Protein AF-0000000079486758 (afdb_homodimer)

Structure (mmCIF, N/CA/C/O backbone):
data_AF-0000000079486758-model_v1
#
loop_
_entity.id
_entity.type
_entity.pdbx_description
1 polymer 'Aspartate dehydrogenase domain-containing protein'
#
loop_
_atom_site.group_PDB
_atom_site.id
_atom_site.type_symbol
_atom_site.label_atom_id
_atom_site.label_alt_id
_atom_site.label_comp_id
_atom_site.label_asym_id
_atom_site.label_entity_id
_atom_site.label_seq_id
_atom_site.pdbx_PDB_ins_code
_atom_site.Cartn_x
_atom_site.Cartn_y
_atom_site.Cartn_z
_atom_site.occupancy
_atom_site.B_iso_or_equiv
_atom_site.auth_seq_id
_atom_site.auth_comp_id
_atom_site.auth_asym_id
_atom_site.auth_atom_id
_atom_site.pdbx_PDB_model_num
ATOM 1 N N . MET A 1 1 ? 33.344 -9.406 3.518 1 47.41 1 MET A N 1
ATOM 2 C CA . MET A 1 1 ? 32.719 -10.055 2.371 1 47.41 1 MET A CA 1
ATOM 3 C C . MET A 1 1 ? 31.234 -9.711 2.293 1 47.41 1 MET A C 1
ATOM 5 O O . MET A 1 1 ? 30.516 -9.766 3.297 1 47.41 1 MET A O 1
ATOM 9 N N . ASN A 1 2 ? 30.734 -8.922 1.31 1 66.62 2 ASN A N 1
ATOM 10 C CA . ASN A 1 2 ? 29.406 -8.297 1.285 1 66.62 2 ASN A CA 1
ATOM 11 C C . ASN A 1 2 ? 28.297 -9.344 1.194 1 66.62 2 ASN A C 1
ATOM 13 O O . ASN A 1 2 ? 28.297 -10.172 0.283 1 66.62 2 ASN A O 1
ATOM 17 N N . TYR A 1 3 ? 27.688 -9.812 2.207 1 88.12 3 TYR A N 1
ATOM 18 C CA . TYR A 1 3 ? 26.641 -10.82 2.309 1 88.12 3 TYR A CA 1
ATOM 19 C C . TYR A 1 3 ? 25.625 -10.648 1.194 1 88.12 3 TYR A C 1
ATOM 21 O O . TYR A 1 3 ? 25.125 -9.547 0.96 1 88.12 3 TYR A O 1
ATOM 29 N N . LYS A 1 4 ? 25.562 -11.805 0.351 1 95.62 4 LYS A N 1
ATOM 30 C CA . LYS A 1 4 ? 24.531 -11.852 -0.667 1 95.62 4 LYS A CA 1
ATOM 31 C C . LYS A 1 4 ? 23.328 -12.664 -0.189 1 95.62 4 LYS A C 1
ATOM 33 O O . LYS A 1 4 ? 23.484 -13.727 0.417 1 95.62 4 LYS A O 1
ATOM 38 N N . ARG A 1 5 ? 22.219 -12.141 -0.396 1 97.69 5 ARG A N 1
ATOM 39 C CA . ARG A 1 5 ? 21 -12.875 -0.056 1 97.69 5 ARG A CA 1
ATOM 40 C C . ARG A 1 5 ? 20.766 -14.031 -1.029 1 97.69 5 ARG A C 1
ATOM 42 O O . ARG A 1 5 ? 20.734 -13.82 -2.244 1 97.69 5 ARG A O 1
ATOM 49 N N . ARG A 1 6 ? 20.641 -15.234 -0.541 1 98.5 6 ARG A N 1
ATOM 50 C CA . ARG A 1 6 ? 20.484 -16.422 -1.368 1 98.5 6 ARG A CA 1
ATOM 51 C C . ARG A 1 6 ? 19.016 -16.766 -1.563 1 98.5 6 ARG A C 1
ATOM 53 O O . ARG A 1 6 ? 18.297 -17.031 -0.594 1 98.5 6 ARG A O 1
ATOM 60 N N . ILE A 1 7 ? 18.578 -16.859 -2.834 1 98.81 7 ILE A N 1
ATOM 61 C CA . ILE A 1 7 ? 17.156 -17.047 -3.121 1 98.81 7 ILE A CA 1
ATOM 62 C C . ILE A 1 7 ? 16.953 -18.344 -3.898 1 98.81 7 ILE A C 1
ATOM 64 O O . ILE A 1 7 ? 17.641 -18.594 -4.895 1 98.81 7 ILE A O 1
ATOM 68 N N . GLY A 1 8 ? 16.109 -19.203 -3.393 1 98.75 8 GLY A N 1
ATOM 69 C CA . GLY A 1 8 ? 15.656 -20.375 -4.137 1 98.75 8 GLY A CA 1
ATOM 70 C C . GLY A 1 8 ? 14.344 -20.141 -4.863 1 98.75 8 GLY A C 1
ATOM 71 O O . GLY A 1 8 ? 13.406 -19.578 -4.297 1 98.75 8 GLY A O 1
ATOM 72 N N . ILE A 1 9 ? 14.258 -20.594 -6.082 1 98.56 9 ILE A N 1
ATOM 73 C CA . ILE A 1 9 ? 13.062 -20.406 -6.895 1 98.56 9 ILE A CA 1
ATOM 74 C C . ILE A 1 9 ? 12.398 -21.766 -7.141 1 98.56 9 ILE A C 1
ATOM 76 O O . ILE A 1 9 ? 13.016 -22.672 -7.691 1 98.56 9 ILE A O 1
ATOM 80 N N . VAL A 1 10 ? 11.148 -21.859 -6.656 1 98.12 10 VAL A N 1
ATOM 81 C CA . VAL A 1 10 ? 10.344 -23.062 -6.891 1 98.12 10 VAL A CA 1
ATOM 82 C C . VAL A 1 10 ? 9.312 -22.797 -7.984 1 98.12 10 VAL A C 1
ATOM 84 O O . VAL A 1 10 ? 8.289 -22.156 -7.73 1 98.12 10 VAL A O 1
ATOM 87 N N . GLY A 1 11 ? 9.477 -23.344 -9.102 1 95.81 11 GLY A N 1
ATOM 88 C CA . GLY A 1 11 ? 8.719 -23.047 -10.312 1 95.81 11 GLY A CA 1
ATOM 89 C C . GLY A 1 11 ? 9.523 -22.25 -11.328 1 95.81 11 GLY A C 1
ATOM 90 O O . GLY A 1 11 ? 10.109 -21.219 -10.992 1 95.81 11 GLY A O 1
ATOM 91 N N . TYR A 1 12 ? 9.531 -22.688 -12.57 1 95 12 TYR A N 1
ATOM 92 C CA . TYR A 1 12 ? 10.344 -22.062 -13.602 1 95 12 TYR A CA 1
ATOM 93 C C . TYR A 1 12 ? 9.539 -21.859 -14.883 1 95 12 TYR A C 1
ATOM 95 O O . TYR A 1 12 ? 10.023 -22.141 -15.977 1 95 12 TYR A O 1
ATOM 103 N N . GLY A 1 13 ? 8.258 -21.484 -14.641 1 91.38 13 GLY A N 1
ATOM 104 C CA . GLY A 1 13 ? 7.5 -20.938 -15.758 1 91.38 13 GLY A CA 1
ATOM 105 C C . GLY A 1 13 ? 7.914 -19.516 -16.125 1 91.38 13 GLY A C 1
ATOM 106 O O . GLY A 1 13 ? 9.047 -19.109 -15.867 1 91.38 13 GLY A O 1
ATOM 107 N N . HIS A 1 14 ? 7.039 -18.781 -16.766 1 91.81 14 HIS A N 1
ATOM 108 C CA . HIS A 1 14 ? 7.367 -17.438 -17.234 1 91.81 14 HIS A CA 1
ATOM 109 C C . HIS A 1 14 ? 7.797 -16.531 -16.078 1 91.81 14 HIS A C 1
ATOM 111 O O . HIS A 1 14 ? 8.797 -15.82 -16.188 1 91.81 14 HIS A O 1
ATOM 117 N N . LEU A 1 15 ? 7.031 -16.578 -15.031 1 94.06 15 LEU A N 1
ATOM 118 C CA . LEU A 1 15 ? 7.352 -15.75 -13.875 1 94.06 15 LEU A CA 1
ATOM 119 C C . LEU A 1 15 ? 8.648 -16.219 -13.211 1 94.06 15 LEU A C 1
ATOM 121 O O . LEU A 1 15 ? 9.484 -15.398 -12.836 1 94.06 15 LEU A O 1
ATOM 125 N N . GLY A 1 16 ? 8.805 -17.516 -13.008 1 95.75 16 GLY A N 1
ATOM 126 C CA . GLY A 1 16 ? 10.039 -18.047 -12.453 1 95.75 16 GLY A CA 1
ATOM 127 C C . GLY A 1 16 ? 11.266 -17.672 -13.258 1 95.75 16 GLY A C 1
ATOM 128 O O . GLY A 1 16 ? 12.281 -17.25 -12.688 1 95.75 16 GLY A O 1
ATOM 129 N N . GLU A 1 17 ? 11.156 -17.766 -14.547 1 95.56 17 GLU A N 1
ATOM 130 C CA . GLU A 1 17 ? 12.242 -17.375 -15.445 1 95.56 17 GLU A CA 1
ATOM 131 C C . GLU A 1 17 ? 12.594 -15.906 -15.281 1 95.56 17 GLU A C 1
ATOM 133 O O . GLU A 1 17 ? 13.773 -15.547 -15.203 1 95.56 17 GLU A O 1
ATOM 138 N N . PHE A 1 18 ? 11.586 -15.125 -15.289 1 96.56 18 PHE A N 1
ATOM 139 C CA . PHE A 1 18 ? 11.766 -13.688 -15.109 1 96.56 18 PHE A CA 1
ATOM 140 C C . PHE A 1 18 ? 12.5 -13.391 -13.812 1 96.56 18 PHE A C 1
ATOM 142 O O . PHE A 1 18 ? 13.461 -12.617 -13.789 1 96.56 18 PHE A O 1
ATOM 149 N N . LEU A 1 19 ? 12.117 -14.008 -12.664 1 97.94 19 LEU A N 1
ATOM 150 C CA . LEU A 1 19 ? 12.727 -13.75 -11.359 1 97.94 19 LEU A CA 1
ATOM 151 C C . LEU A 1 19 ? 14.172 -14.227 -11.336 1 97.94 19 LEU A C 1
ATOM 153 O O . LEU A 1 19 ? 15.039 -13.562 -10.773 1 97.94 19 LEU A O 1
ATOM 157 N N . VAL A 1 20 ? 14.414 -15.367 -11.945 1 97.81 20 VAL A N 1
ATOM 158 C CA . VAL A 1 20 ? 15.773 -15.883 -12.016 1 97.81 20 VAL A CA 1
ATOM 159 C C . VAL A 1 20 ? 16.672 -14.891 -12.766 1 97.81 20 VAL A C 1
ATOM 161 O O . VAL A 1 20 ? 17.766 -14.562 -12.312 1 97.81 20 VAL A O 1
ATOM 164 N N . ASP A 1 21 ? 16.172 -14.406 -13.922 1 97.56 21 ASP A N 1
ATOM 165 C CA . ASP A 1 21 ? 16.922 -13.422 -14.695 1 97.56 21 ASP A CA 1
ATOM 166 C C . ASP A 1 21 ? 17.234 -12.188 -13.859 1 97.56 21 ASP A C 1
ATOM 168 O O . ASP A 1 21 ? 18.344 -11.648 -13.922 1 97.56 21 ASP A O 1
ATOM 172 N N . GLU A 1 22 ? 16.297 -11.789 -13.102 1 97.94 22 GLU A N 1
ATOM 173 C CA . GLU A 1 22 ? 16.453 -10.594 -12.273 1 97.94 22 GLU A CA 1
ATOM 174 C C . GLU A 1 22 ? 17.469 -10.828 -11.156 1 97.94 22 GLU A C 1
ATOM 176 O O . GLU A 1 22 ? 18.234 -9.93 -10.812 1 97.94 22 GLU A O 1
ATOM 181 N N . ILE A 1 23 ? 17.438 -11.984 -10.523 1 98.06 23 ILE A N 1
ATOM 182 C CA . ILE A 1 23 ? 18.406 -12.328 -9.492 1 98.06 23 ILE A CA 1
ATOM 183 C C . ILE A 1 23 ? 19.812 -12.305 -10.078 1 98.06 23 ILE A C 1
ATOM 185 O O . ILE A 1 23 ? 20.719 -11.711 -9.492 1 98.06 23 ILE A O 1
ATOM 189 N N . LEU A 1 24 ? 19.969 -12.93 -11.242 1 97.19 24 LEU A N 1
ATOM 190 C CA . LEU A 1 24 ? 21.266 -13.039 -11.883 1 97.19 24 LEU A CA 1
ATOM 191 C C . LEU A 1 24 ? 21.766 -11.664 -12.32 1 97.19 24 LEU A C 1
ATOM 193 O O . LEU A 1 24 ? 22.984 -11.438 -12.406 1 97.19 24 LEU A O 1
ATOM 197 N N . ALA A 1 25 ? 20.875 -10.758 -12.531 1 97.25 25 ALA A N 1
ATOM 198 C CA . ALA A 1 25 ? 21.219 -9.398 -12.953 1 97.25 25 ALA A CA 1
ATOM 199 C C . ALA A 1 25 ? 21.656 -8.555 -11.766 1 97.25 25 ALA A C 1
ATOM 201 O O . ALA A 1 25 ? 22.094 -7.41 -11.938 1 97.25 25 ALA A O 1
ATOM 202 N N . ARG A 1 26 ? 21.562 -9.094 -10.531 1 96.69 26 ARG A N 1
ATOM 203 C CA . ARG A 1 26 ? 21.922 -8.383 -9.312 1 96.69 26 ARG A CA 1
ATOM 204 C C . ARG A 1 26 ? 22.938 -9.172 -8.5 1 96.69 26 ARG A C 1
ATOM 206 O O . ARG A 1 26 ? 22.75 -9.398 -7.305 1 96.69 26 ARG A O 1
ATOM 213 N N . PRO A 1 27 ? 24.125 -9.445 -9.039 1 95.69 27 PRO A N 1
ATOM 214 C CA . PRO A 1 27 ? 25.078 -10.367 -8.414 1 95.69 27 PRO A CA 1
ATOM 215 C C . PRO A 1 27 ? 25.734 -9.781 -7.168 1 95.69 27 PRO A C 1
ATOM 217 O O . PRO A 1 27 ? 26.312 -10.516 -6.367 1 95.69 27 PRO A O 1
ATOM 220 N N . ALA A 1 28 ? 25.656 -8.492 -7.004 1 96.25 28 ALA A N 1
ATOM 221 C CA . ALA A 1 28 ? 26.281 -7.871 -5.836 1 96.25 28 ALA A CA 1
ATOM 222 C C . ALA A 1 28 ? 25.438 -8.094 -4.586 1 96.25 28 ALA A C 1
ATOM 224 O O . ALA A 1 28 ? 25.969 -8.156 -3.473 1 96.25 28 ALA A O 1
ATOM 225 N N . GLU A 1 29 ? 24.109 -8.312 -4.777 1 96.44 29 GLU A N 1
ATOM 226 C CA . GLU A 1 29 ? 23.203 -8.32 -3.633 1 96.44 29 GLU A CA 1
ATOM 227 C C . GLU A 1 29 ? 22.547 -9.688 -3.461 1 96.44 29 GLU A C 1
ATOM 229 O O . GLU A 1 29 ? 22.125 -10.055 -2.355 1 96.44 29 GLU A O 1
ATOM 234 N N . TYR A 1 30 ? 22.5 -10.414 -4.582 1 97.75 30 TYR A N 1
ATOM 235 C CA . TYR A 1 30 ? 21.719 -11.641 -4.539 1 97.75 30 TYR A CA 1
ATOM 236 C C . TYR A 1 30 ? 22.484 -12.797 -5.184 1 97.75 30 TYR A C 1
ATOM 238 O O . TYR A 1 30 ? 23.391 -12.578 -5.996 1 97.75 30 TYR A O 1
ATOM 246 N N . GLU A 1 31 ? 22.156 -13.977 -4.734 1 97.94 31 GLU A N 1
ATOM 247 C CA . GLU A 1 31 ? 22.656 -15.227 -5.293 1 97.94 31 GLU A CA 1
ATOM 248 C C . GLU A 1 31 ? 21.531 -16.234 -5.496 1 97.94 31 GLU A C 1
ATOM 250 O O . GLU A 1 31 ? 20.641 -16.359 -4.648 1 97.94 31 GLU A O 1
ATOM 255 N N . LEU A 1 32 ? 21.531 -16.828 -6.629 1 98.19 32 LEU A N 1
ATOM 256 C CA . LEU A 1 32 ? 20.562 -17.891 -6.906 1 98.19 32 LEU A CA 1
ATOM 257 C C . LEU A 1 32 ? 20.953 -19.188 -6.207 1 98.19 32 LEU A C 1
ATOM 259 O O . LEU A 1 32 ? 21.922 -19.828 -6.59 1 98.19 32 LEU A O 1
ATOM 263 N N . ALA A 1 33 ? 20.188 -19.547 -5.23 1 98.44 33 ALA A N 1
ATOM 264 C CA . ALA A 1 33 ? 20.516 -20.734 -4.441 1 98.44 33 ALA A CA 1
ATOM 265 C C . ALA A 1 33 ? 20.141 -22 -5.195 1 98.44 33 ALA A C 1
ATOM 267 O O . ALA A 1 33 ? 20.906 -22.969 -5.195 1 98.44 33 ALA A O 1
ATOM 268 N N . PHE A 1 34 ? 18.984 -22 -5.742 1 98.19 34 PHE A N 1
ATOM 269 C CA . PHE A 1 34 ? 18.562 -23.141 -6.539 1 98.19 3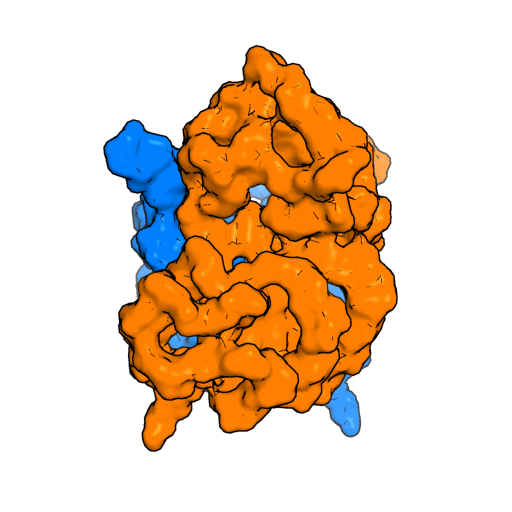4 PHE A CA 1
ATOM 270 C C . PHE A 1 34 ? 17.328 -22.812 -7.359 1 98.19 34 PHE A C 1
ATOM 272 O O . PHE A 1 34 ? 16.656 -21.797 -7.113 1 98.19 34 PHE A O 1
ATOM 279 N N . VAL A 1 35 ? 17.078 -23.578 -8.367 1 97.88 35 VAL A N 1
ATOM 280 C CA . VAL A 1 35 ? 15.844 -23.609 -9.148 1 97.88 35 VAL A CA 1
ATOM 281 C C . VAL A 1 35 ? 15.273 -25.016 -9.148 1 97.88 35 VAL A C 1
ATOM 283 O O . VAL A 1 35 ? 16 -26 -9.328 1 97.88 35 VAL A O 1
ATOM 286 N N . TRP A 1 36 ? 13.969 -25.062 -8.859 1 96.94 36 TRP A N 1
ATOM 287 C CA . TRP A 1 36 ? 13.297 -26.359 -8.898 1 96.94 36 TRP A CA 1
ATOM 288 C C . TRP A 1 36 ? 12.031 -26.281 -9.742 1 96.94 36 TRP A C 1
ATOM 290 O O . TRP A 1 36 ? 11.305 -25.281 -9.703 1 96.94 36 TRP A O 1
ATOM 300 N N . THR A 1 37 ? 11.758 -27.344 -10.453 1 93.12 37 THR A N 1
ATOM 301 C CA . THR A 1 37 ? 10.5 -27.484 -11.172 1 93.12 37 THR A CA 1
ATOM 302 C C . THR A 1 37 ? 9.906 -28.875 -10.953 1 93.12 37 THR A C 1
ATOM 304 O O . THR A 1 37 ? 10.641 -29.828 -10.711 1 93.12 37 THR A O 1
ATOM 307 N N . ARG A 1 38 ? 8.625 -28.953 -11.078 1 85.94 38 ARG A N 1
ATOM 308 C CA . ARG A 1 38 ? 7.934 -30.219 -10.891 1 85.94 38 ARG A CA 1
ATOM 309 C C . ARG A 1 38 ? 8.312 -31.219 -11.977 1 85.94 38 ARG A C 1
ATOM 311 O O . ARG A 1 38 ? 8.406 -32.438 -11.719 1 85.94 38 ARG A O 1
ATOM 318 N N . SER A 1 39 ? 8.414 -30.781 -13.211 1 82.44 39 SER A N 1
ATOM 319 C CA . SER A 1 39 ? 8.664 -31.656 -14.359 1 82.44 39 SER A CA 1
ATOM 320 C C . SER A 1 39 ? 10.148 -31.953 -14.5 1 82.44 39 SER A C 1
ATOM 322 O O . SER A 1 39 ? 10.562 -32.625 -15.453 1 82.44 39 SER A O 1
ATOM 324 N N . GLY A 1 40 ? 10.883 -31.625 -13.594 1 81.75 40 GLY A N 1
ATOM 325 C CA . GLY A 1 40 ? 12.328 -31.766 -13.727 1 81.75 40 GLY A CA 1
ATOM 326 C C . GLY A 1 40 ? 13.016 -30.5 -14.164 1 81.75 40 GLY A C 1
ATOM 327 O O . GLY A 1 40 ? 12.438 -29.688 -14.883 1 81.75 40 GLY A O 1
ATOM 328 N N . THR A 1 41 ? 14.172 -30.297 -13.68 1 73.94 41 THR A N 1
ATOM 329 C CA . THR A 1 41 ? 14.859 -29.031 -13.922 1 73.94 41 THR A CA 1
ATOM 330 C C . THR A 1 41 ? 15.734 -29.125 -15.172 1 73.94 41 THR A C 1
ATOM 332 O O . THR A 1 41 ? 16.219 -28.109 -15.672 1 73.94 41 THR A O 1
ATOM 335 N N . PHE A 1 42 ? 15.781 -30.281 -15.664 1 74.94 42 PHE A N 1
ATOM 336 C CA . PHE A 1 42 ? 16.625 -30.406 -16.844 1 74.94 42 PHE A CA 1
ATOM 337 C C . PHE A 1 42 ? 15.797 -30.375 -18.125 1 74.94 42 PHE A C 1
ATOM 339 O O . PHE A 1 42 ? 15.375 -31.422 -18.609 1 74.94 42 PHE A O 1
ATOM 346 N N . ASN A 1 43 ? 15.445 -29.172 -18.484 1 77.31 43 ASN A N 1
ATOM 347 C CA . ASN A 1 43 ? 14.68 -28.953 -19.703 1 77.31 43 ASN A CA 1
ATOM 348 C C . ASN A 1 43 ? 15.242 -27.781 -20.516 1 77.31 43 ASN A C 1
ATOM 350 O O . ASN A 1 43 ? 16.188 -27.125 -20.078 1 77.31 43 ASN A O 1
ATOM 354 N N . PRO A 1 44 ? 14.719 -27.625 -21.688 1 76.25 44 PRO A N 1
ATOM 355 C CA . PRO A 1 44 ? 15.289 -26.609 -22.562 1 76.25 44 PRO A CA 1
ATOM 356 C C . PRO A 1 44 ? 15.297 -25.219 -21.938 1 76.25 44 PRO A C 1
ATOM 358 O O . PRO A 1 44 ? 16.234 -24.453 -22.141 1 76.25 44 PRO A O 1
ATOM 361 N N . ALA A 1 45 ? 14.391 -24.969 -21.109 1 79.56 45 ALA A N 1
ATOM 362 C CA . ALA A 1 45 ? 14.289 -23.641 -20.516 1 79.56 45 ALA A CA 1
ATOM 363 C C . ALA A 1 45 ? 15.398 -23.422 -19.5 1 79.56 45 ALA A C 1
ATOM 365 O O . ALA A 1 45 ? 15.898 -22.297 -19.359 1 79.56 45 ALA A O 1
ATOM 366 N N . THR A 1 46 ? 15.812 -24.5 -18.891 1 87.44 46 THR A N 1
ATOM 367 C CA . THR A 1 46 ? 16.797 -24.375 -17.812 1 87.44 46 THR A CA 1
ATOM 368 C C . THR A 1 46 ? 18.203 -24.609 -18.344 1 87.44 46 THR A C 1
ATOM 370 O O . THR A 1 46 ? 19.172 -24.531 -17.594 1 87.44 46 THR A O 1
ATOM 373 N N . LYS A 1 47 ? 18.312 -24.859 -19.594 1 86.81 47 LYS A N 1
ATOM 374 C CA . LYS A 1 47 ? 19.609 -25.156 -20.188 1 86.81 47 LYS A CA 1
ATOM 375 C C . LYS A 1 47 ? 20.578 -23.984 -20.031 1 86.81 47 LYS A C 1
ATOM 377 O O . LYS A 1 47 ? 21.797 -24.172 -19.953 1 86.81 47 LYS A O 1
ATOM 382 N N . ARG A 1 48 ? 20 -22.875 -19.984 1 89.69 48 ARG A N 1
ATOM 383 C CA . ARG A 1 48 ? 20.828 -21.672 -19.891 1 89.69 48 ARG A CA 1
ATOM 384 C C . ARG A 1 48 ? 21.406 -21.516 -18.5 1 89.69 48 ARG A C 1
ATOM 386 O O . ARG A 1 48 ? 22.312 -20.703 -18.281 1 89.69 48 ARG A O 1
ATOM 393 N N . LEU A 1 49 ? 20.891 -22.25 -17.578 1 93.31 49 LEU A N 1
ATOM 394 C CA . LEU A 1 49 ? 21.328 -22.109 -16.188 1 93.31 49 LEU A CA 1
ATOM 395 C C . LEU A 1 49 ? 22.469 -23.062 -15.883 1 93.31 49 LEU A C 1
ATOM 397 O O . LEU A 1 49 ? 22.578 -24.141 -16.469 1 93.31 49 LEU A O 1
ATOM 401 N N . ASP A 1 50 ? 23.359 -22.641 -14.961 1 93 50 ASP A N 1
ATOM 402 C CA . ASP A 1 50 ? 24.375 -23.531 -14.445 1 93 50 ASP A CA 1
ATOM 403 C C . ASP A 1 50 ? 23.75 -24.75 -13.766 1 93 50 ASP A C 1
ATOM 405 O O . ASP A 1 50 ? 22.844 -24.609 -12.953 1 93 50 ASP A O 1
ATOM 409 N N . ARG A 1 51 ? 24.234 -25.891 -14.102 1 91.88 51 ARG A N 1
ATOM 410 C CA . ARG A 1 51 ? 23.688 -27.141 -13.555 1 91.88 51 ARG A CA 1
ATOM 411 C C . ARG A 1 51 ? 23.75 -27.141 -12.031 1 91.88 51 ARG A C 1
ATOM 413 O O . ARG A 1 51 ? 22.922 -27.75 -11.367 1 91.88 51 ARG A O 1
ATOM 420 N N . SER A 1 52 ? 24.672 -26.422 -11.516 1 93.31 52 SER A N 1
ATOM 421 C CA . SER A 1 52 ? 24.891 -26.406 -10.078 1 93.31 52 SER A CA 1
ATOM 422 C C . SER A 1 52 ? 23.719 -25.781 -9.336 1 93.31 52 SER A C 1
ATOM 424 O O . SER A 1 52 ? 23.516 -26.031 -8.148 1 93.31 52 SER A O 1
ATOM 426 N N . VAL A 1 53 ? 22.875 -25 -9.977 1 95.75 53 VAL A N 1
ATOM 427 C CA . VAL A 1 53 ? 21.781 -24.328 -9.281 1 95.75 53 VAL A CA 1
ATOM 428 C C . VAL A 1 53 ? 20.5 -25.125 -9.438 1 95.75 53 VAL A C 1
ATOM 430 O O . VAL A 1 53 ? 19.469 -24.797 -8.844 1 95.75 53 VAL A O 1
ATOM 433 N N . LEU A 1 54 ? 20.547 -26.203 -10.227 1 96 54 LEU A N 1
ATOM 434 C CA . LEU A 1 54 ? 19.359 -27.016 -10.453 1 96 54 LEU A CA 1
ATOM 435 C C . LEU A 1 54 ? 19.156 -28.031 -9.328 1 96 54 LEU A C 1
ATOM 437 O O . LEU A 1 54 ? 20.062 -28.797 -9.016 1 96 54 LEU A O 1
ATOM 441 N N . LEU A 1 55 ? 18.031 -27.969 -8.719 1 96.38 55 LEU A N 1
ATOM 442 C CA . LEU A 1 55 ? 17.688 -28.875 -7.629 1 96.38 55 LEU A CA 1
ATOM 443 C C . LEU A 1 55 ? 16.75 -29.969 -8.117 1 96.38 55 LEU A C 1
ATOM 445 O O . LEU A 1 55 ? 15.664 -29.672 -8.633 1 96.38 55 LEU A O 1
ATOM 449 N N . GLU A 1 56 ? 17.016 -31.188 -7.93 1 93 56 GLU A N 1
ATOM 450 C CA . GLU A 1 56 ? 16.234 -32.312 -8.461 1 93 56 GLU A CA 1
ATOM 451 C C . GLU A 1 56 ? 15.109 -32.688 -7.512 1 93 56 GLU A C 1
ATOM 453 O O . GLU A 1 56 ? 14 -33.031 -7.949 1 93 56 GLU A O 1
ATOM 458 N N . ASP A 1 57 ? 15.484 -32.656 -6.258 1 95.75 57 ASP A N 1
ATOM 459 C CA . ASP A 1 57 ? 14.531 -33.031 -5.223 1 95.75 57 ASP A CA 1
ATOM 460 C C . ASP A 1 57 ? 14.32 -31.906 -4.215 1 95.75 57 ASP A C 1
ATOM 462 O O . ASP A 1 57 ? 15.227 -31.594 -3.439 1 95.75 57 ASP A O 1
ATOM 466 N N . LEU A 1 58 ? 13.102 -31.422 -4.172 1 96.94 58 LEU A N 1
ATOM 467 C CA . LEU A 1 58 ? 12.766 -30.25 -3.375 1 96.94 58 LEU A CA 1
ATOM 468 C C . LEU A 1 58 ? 12.922 -30.547 -1.886 1 96.94 58 LEU A C 1
ATOM 470 O O . LEU A 1 58 ? 13.094 -29.625 -1.084 1 96.94 58 LEU A O 1
ATOM 474 N N . THR A 1 59 ? 12.906 -31.797 -1.486 1 96.94 59 THR A N 1
ATOM 475 C CA . THR A 1 59 ? 13.039 -32.156 -0.082 1 96.94 59 THR A CA 1
ATOM 476 C C . THR A 1 59 ? 14.414 -31.781 0.456 1 96.94 59 THR A C 1
ATOM 478 O O . THR A 1 59 ? 14.602 -31.672 1.669 1 96.94 59 THR A O 1
ATOM 481 N N . TYR A 1 60 ? 15.352 -31.547 -0.469 1 97.25 60 TYR A N 1
ATOM 482 C CA . TYR A 1 60 ? 16.719 -31.281 -0.057 1 97.25 60 TYR A CA 1
ATOM 483 C C . TYR A 1 60 ? 17.078 -29.812 -0.253 1 97.25 60 TYR A C 1
ATOM 485 O O . TYR A 1 60 ? 18.25 -29.453 -0.272 1 97.25 60 TYR A O 1
ATOM 493 N N . PHE A 1 61 ? 16.125 -28.969 -0.396 1 98.19 61 PHE A N 1
ATOM 494 C CA . PHE A 1 61 ? 16.359 -27.562 -0.691 1 98.19 61 PHE A CA 1
ATOM 495 C C . PHE A 1 61 ? 17.266 -26.938 0.369 1 98.19 61 PHE A C 1
ATOM 497 O O . PHE A 1 61 ? 18.062 -26.047 0.065 1 98.19 61 PHE A O 1
ATOM 504 N N . TYR A 1 62 ? 17.125 -27.344 1.651 1 98.12 62 TYR A N 1
ATOM 505 C CA . TYR A 1 62 ? 17.812 -26.734 2.779 1 98.12 62 TYR A CA 1
ATOM 506 C C . TYR A 1 62 ? 19.328 -26.906 2.656 1 98.12 62 TYR A C 1
ATOM 508 O O . TYR A 1 62 ? 20.094 -26.109 3.211 1 98.12 62 TYR A O 1
ATOM 516 N N . THR A 1 63 ? 19.812 -27.891 1.887 1 98.31 63 THR A N 1
ATOM 517 C CA . THR A 1 63 ? 21.234 -28.109 1.683 1 98.31 63 THR A CA 1
ATOM 518 C C . THR A 1 63 ? 21.844 -26.984 0.86 1 98.31 63 THR A C 1
ATOM 520 O O . THR A 1 63 ? 23.062 -26.766 0.878 1 98.31 63 THR A O 1
ATOM 523 N N . ARG A 1 64 ? 20.953 -26.234 0.19 1 98.25 64 ARG A N 1
ATOM 524 C CA . ARG A 1 64 ? 21.406 -25.109 -0.624 1 98.25 64 ARG A CA 1
ATOM 525 C C . ARG A 1 64 ? 21.438 -23.828 0.194 1 98.25 64 ARG A C 1
ATOM 527 O O . ARG A 1 64 ? 21.828 -22.766 -0.316 1 98.25 64 ARG A O 1
ATOM 534 N N . ARG A 1 65 ? 21 -23.781 1.412 1 97.75 65 ARG A N 1
ATOM 535 C CA . ARG A 1 65 ? 21.078 -22.719 2.412 1 97.75 65 ARG A CA 1
ATOM 536 C C . ARG A 1 65 ? 20.438 -21.438 1.893 1 97.75 65 ARG A C 1
ATOM 538 O O . ARG A 1 65 ? 21.047 -20.359 1.938 1 97.75 65 ARG A O 1
ATOM 545 N N . PRO A 1 66 ? 19.234 -21.516 1.406 1 98.69 66 PRO A N 1
ATOM 546 C CA . PRO A 1 66 ? 18.578 -20.281 0.993 1 98.69 66 PRO A CA 1
ATOM 547 C C . PRO A 1 66 ? 18.188 -19.391 2.174 1 98.69 66 PRO A C 1
ATOM 549 O O . PRO A 1 66 ? 17.891 -19.906 3.258 1 98.69 66 PRO A O 1
ATOM 552 N N . ASP A 1 67 ? 18.25 -18.078 1.976 1 98.31 67 ASP A N 1
ATOM 553 C CA . ASP A 1 67 ? 17.656 -17.125 2.91 1 98.31 67 ASP A CA 1
ATOM 554 C C . ASP A 1 67 ? 16.156 -16.969 2.658 1 98.31 67 ASP A C 1
ATOM 556 O O . ASP A 1 67 ? 15.398 -16.656 3.576 1 98.31 67 ASP A O 1
ATOM 560 N N . LEU A 1 68 ? 15.758 -17.172 1.43 1 98.75 68 LEU A N 1
ATOM 561 C CA . LEU A 1 68 ? 14.375 -17.031 0.982 1 98.75 68 LEU A CA 1
ATOM 562 C C . LEU A 1 68 ? 14.047 -18.047 -0.1 1 98.75 68 LEU A C 1
ATOM 564 O O . LEU A 1 68 ? 14.836 -18.25 -1.032 1 98.75 68 LEU A O 1
ATOM 568 N N . VAL A 1 69 ? 12.961 -18.734 0.066 1 98.81 69 VAL A N 1
ATOM 569 C CA . VAL A 1 69 ? 12.375 -19.531 -1.01 1 98.81 69 VAL A CA 1
ATOM 570 C C . VAL A 1 69 ? 11.164 -18.797 -1.592 1 98.81 69 VAL A C 1
ATOM 572 O O . VAL A 1 69 ? 10.305 -18.328 -0.85 1 98.81 69 VAL A O 1
ATOM 575 N N . VAL A 1 70 ? 11.125 -18.656 -2.875 1 98.81 70 VAL A N 1
ATOM 576 C CA . VAL A 1 70 ? 10.016 -18.031 -3.592 1 98.81 70 VAL A CA 1
ATOM 577 C C . VAL A 1 70 ? 9.266 -19.094 -4.402 1 98.81 70 VAL A C 1
ATOM 579 O O . VAL A 1 70 ? 9.844 -19.719 -5.289 1 98.81 70 VAL A O 1
ATOM 582 N N . GLU A 1 71 ? 8.031 -19.25 -4.09 1 98.25 71 GLU A N 1
ATOM 583 C CA . GLU A 1 71 ? 7.191 -20.188 -4.832 1 98.25 71 GLU A CA 1
ATOM 584 C C . GLU A 1 71 ? 6.414 -19.469 -5.938 1 98.25 71 GLU A C 1
ATOM 586 O O . GLU A 1 71 ? 5.695 -18.5 -5.68 1 98.25 71 GLU A O 1
ATOM 591 N N . VAL A 1 72 ? 6.574 -19.859 -7.137 1 96.19 72 VAL A N 1
ATOM 592 C CA . VAL A 1 72 ? 5.809 -19.375 -8.281 1 96.19 72 VAL A CA 1
ATOM 593 C C . VAL A 1 72 ? 5.367 -20.547 -9.148 1 96.19 72 VAL A C 1
ATOM 595 O O . VAL A 1 72 ? 5.48 -20.5 -10.375 1 96.19 72 VAL A O 1
ATOM 598 N N . ALA A 1 73 ? 4.898 -21.578 -8.578 1 92.88 73 ALA A N 1
ATOM 599 C CA . ALA A 1 73 ? 4.43 -22.812 -9.211 1 92.88 73 ALA A CA 1
ATOM 600 C C . ALA A 1 73 ? 2.941 -23.031 -8.961 1 92.88 73 ALA A C 1
ATOM 602 O O . ALA A 1 73 ? 2.111 -22.203 -9.359 1 92.88 73 ALA A O 1
ATOM 603 N N . HIS A 1 74 ? 2.543 -24.078 -8.391 1 90.75 74 HIS A N 1
ATOM 604 C CA . HIS A 1 74 ? 1.164 -24.391 -8.023 1 90.75 74 HIS A CA 1
ATOM 605 C C . HIS A 1 74 ? 0.981 -24.375 -6.508 1 90.75 74 HIS A C 1
ATOM 607 O O . HIS A 1 74 ? 1.896 -24.734 -5.766 1 90.75 74 HIS A O 1
ATOM 613 N N . PRO A 1 75 ? -0.245 -24 -6.031 1 93 75 PRO A N 1
ATOM 614 C CA . PRO A 1 75 ? -0.469 -23.891 -4.586 1 93 75 PRO A CA 1
ATOM 615 C C . PRO A 1 75 ? -0.224 -25.203 -3.846 1 93 75 PRO A C 1
ATOM 617 O O . PRO A 1 75 ? -0.035 -25.203 -2.627 1 93 75 PRO A O 1
ATOM 620 N N . THR A 1 76 ? -0.148 -26.312 -4.543 1 94.06 76 THR A N 1
ATOM 621 C CA . THR A 1 76 ? 0.116 -27.609 -3.908 1 94.06 76 THR A CA 1
ATOM 622 C C . THR A 1 76 ? 1.508 -27.625 -3.285 1 94.06 76 THR A C 1
ATOM 624 O O . THR A 1 76 ? 1.759 -28.375 -2.338 1 94.06 76 THR A O 1
ATOM 627 N N . ILE A 1 77 ? 2.389 -26.812 -3.805 1 96 77 ILE A N 1
ATOM 628 C CA . ILE A 1 77 ? 3.744 -26.719 -3.275 1 96 77 ILE A CA 1
ATOM 629 C C . ILE A 1 77 ? 3.701 -26.219 -1.831 1 96 77 ILE A C 1
ATOM 631 O O . ILE A 1 77 ? 4.367 -26.781 -0.956 1 96 77 ILE A O 1
ATOM 635 N N . SER A 1 78 ? 2.896 -25.188 -1.606 1 97.31 78 SER A N 1
ATOM 636 C CA . SER A 1 78 ? 2.787 -24.625 -0.264 1 97.31 78 SER A CA 1
ATOM 637 C C . SER A 1 78 ? 2.182 -25.625 0.708 1 97.31 78 SER A C 1
ATOM 639 O O . SER A 1 78 ? 2.562 -25.672 1.88 1 97.31 78 SER A O 1
ATOM 641 N N . LYS A 1 79 ? 1.249 -26.391 0.213 1 96.69 79 LYS A N 1
ATOM 642 C CA . LYS A 1 79 ? 0.628 -27.422 1.04 1 96.69 79 LYS A CA 1
ATOM 643 C C . LYS A 1 79 ? 1.637 -28.5 1.419 1 96.69 79 LYS A C 1
ATOM 645 O O . LYS A 1 79 ? 1.685 -28.938 2.572 1 96.69 79 LYS A O 1
ATOM 650 N N . ALA A 1 80 ? 2.439 -28.875 0.498 1 97.38 80 ALA A N 1
ATOM 651 C CA . ALA A 1 80 ? 3.334 -30.016 0.673 1 97.38 80 ALA A CA 1
ATOM 652 C C . ALA A 1 80 ? 4.629 -29.594 1.368 1 97.38 80 ALA A C 1
ATOM 654 O O . ALA A 1 80 ? 5.156 -30.328 2.203 1 97.38 80 ALA A O 1
ATOM 655 N N . TYR A 1 81 ? 5.172 -28.328 1.063 1 97.94 81 TYR A N 1
ATOM 656 C CA . TYR A 1 81 ? 6.543 -28.016 1.456 1 97.94 81 TYR A CA 1
ATOM 657 C C . TYR A 1 81 ? 6.602 -26.75 2.287 1 97.94 81 TYR A C 1
ATOM 659 O O . TYR A 1 81 ? 7.652 -26.391 2.826 1 97.94 81 TYR A O 1
ATOM 667 N N . GLY A 1 82 ? 5.527 -26.031 2.432 1 98.19 82 GLY A N 1
ATOM 668 C CA . GLY A 1 82 ? 5.539 -24.734 3.07 1 98.19 82 GLY A CA 1
ATOM 669 C C . GLY A 1 82 ? 6.113 -24.766 4.473 1 98.19 82 GLY A C 1
ATOM 670 O O . GLY A 1 82 ? 6.949 -23.922 4.824 1 98.19 82 GLY A O 1
ATOM 671 N N . GLU A 1 83 ? 5.695 -25.719 5.281 1 97.69 83 GLU A N 1
ATOM 672 C CA . GLU A 1 83 ? 6.203 -25.859 6.641 1 97.69 83 GLU A CA 1
ATOM 673 C C . GLU A 1 83 ? 7.703 -26.125 6.648 1 97.69 83 GLU A C 1
ATOM 675 O O . GLU A 1 83 ? 8.438 -25.578 7.473 1 97.69 83 GLU A O 1
ATOM 680 N N . HIS A 1 84 ? 8.086 -26.984 5.738 1 97.75 84 HIS A N 1
ATOM 681 C CA . HIS A 1 84 ? 9.492 -27.344 5.629 1 97.75 84 HIS A CA 1
ATOM 682 C C . HIS A 1 84 ? 10.328 -26.125 5.246 1 97.75 84 HIS A C 1
ATOM 684 O O . HIS A 1 84 ? 11.43 -25.922 5.773 1 97.75 84 HIS A O 1
ATOM 690 N N . PHE A 1 85 ? 9.859 -25.297 4.301 1 98.44 85 PHE A N 1
ATOM 691 C CA . PHE A 1 85 ? 10.547 -24.062 3.938 1 98.44 85 PHE A CA 1
ATOM 692 C C . PHE A 1 85 ? 10.742 -23.172 5.16 1 98.44 85 PHE A C 1
ATOM 694 O O . PHE A 1 85 ? 11.859 -22.734 5.453 1 98.44 85 PHE A O 1
ATOM 701 N N . LEU A 1 86 ? 9.648 -23 5.934 1 98.31 86 LEU A N 1
ATOM 702 C CA . LEU A 1 86 ? 9.633 -22.047 7.039 1 98.31 86 LEU A CA 1
ATOM 703 C C . LEU A 1 86 ? 10.492 -22.547 8.195 1 98.31 86 LEU A C 1
ATOM 705 O O . LEU A 1 86 ? 10.914 -21.75 9.047 1 98.31 86 LEU A O 1
ATOM 709 N N . LYS A 1 87 ? 10.742 -23.828 8.242 1 96.88 87 LYS A N 1
ATOM 710 C CA . LYS A 1 87 ? 11.648 -24.375 9.25 1 96.88 87 LYS A CA 1
ATOM 711 C C . LYS A 1 87 ? 13.086 -23.922 8.992 1 96.88 87 LYS A C 1
ATOM 713 O O . LYS A 1 87 ? 13.891 -23.844 9.922 1 96.88 87 LYS A O 1
ATOM 718 N N . HIS A 1 88 ? 13.391 -23.547 7.742 1 97.12 88 HIS A N 1
ATOM 719 C CA . HIS A 1 88 ? 14.797 -23.359 7.402 1 97.12 88 HIS A CA 1
ATOM 720 C C . HIS A 1 88 ? 15.062 -21.938 6.922 1 97.12 88 HIS A C 1
ATOM 722 O O . HIS A 1 88 ? 16.188 -21.438 7.035 1 97.12 88 HIS A O 1
ATOM 728 N N . CYS A 1 89 ? 14.086 -21.281 6.395 1 98 89 CYS A N 1
ATOM 729 C CA . CYS A 1 89 ? 14.305 -19.953 5.82 1 98 89 CYS A CA 1
ATOM 730 C C . CYS A 1 89 ? 12.984 -19.203 5.66 1 98 89 CYS A C 1
ATOM 732 O O . CYS A 1 89 ? 11.922 -19.75 5.98 1 98 89 CYS A O 1
ATOM 734 N N . ASP A 1 90 ? 13.016 -17.906 5.27 1 98.5 90 ASP A N 1
ATOM 735 C CA . ASP A 1 90 ? 11.828 -17.156 4.887 1 98.5 90 ASP A CA 1
ATOM 736 C C . ASP A 1 90 ? 11.172 -17.766 3.648 1 98.5 90 ASP A C 1
ATOM 738 O O . ASP A 1 90 ? 11.836 -18.391 2.83 1 98.5 90 ASP A O 1
ATOM 742 N N . TYR A 1 91 ? 9.898 -17.609 3.576 1 98.75 91 TYR A N 1
ATOM 743 C CA . TYR A 1 91 ? 9.133 -18.219 2.494 1 98.75 91 TYR A CA 1
ATOM 744 C C . TYR A 1 91 ? 8.164 -17.219 1.875 1 98.75 91 TYR A C 1
ATOM 746 O O . TYR A 1 91 ? 7.34 -16.625 2.576 1 98.75 91 TYR A O 1
ATOM 754 N N . MET A 1 92 ? 8.305 -16.906 0.598 1 98.75 92 MET A N 1
ATOM 755 C CA . MET A 1 92 ? 7.344 -16.094 -0.14 1 98.75 92 MET A CA 1
ATOM 756 C C . MET A 1 92 ? 6.379 -16.984 -0.926 1 98.75 92 MET A C 1
ATOM 758 O O . MET A 1 92 ? 6.785 -17.672 -1.867 1 98.75 92 MET A O 1
ATOM 762 N N . ILE A 1 93 ? 5.156 -16.891 -0.597 1 98.62 93 ILE A N 1
ATOM 763 C CA . ILE A 1 93 ? 4.113 -17.75 -1.149 1 98.62 93 ILE A CA 1
ATOM 764 C C . ILE A 1 93 ? 3.5 -17.078 -2.381 1 98.62 93 ILE A C 1
ATOM 766 O O . ILE A 1 93 ? 2.566 -16.281 -2.266 1 98.62 93 ILE A O 1
ATOM 770 N N . GLY A 1 94 ? 3.99 -17.359 -3.506 1 97.62 94 GLY A N 1
ATOM 771 C CA . GLY A 1 94 ? 3.523 -16.75 -4.746 1 97.62 94 GLY A CA 1
ATOM 772 C C . GLY A 1 94 ? 2.082 -17.109 -5.07 1 97.62 94 GLY A C 1
ATOM 773 O O . GLY A 1 94 ? 1.413 -16.375 -5.805 1 97.62 94 GLY A O 1
ATOM 774 N N . SER A 1 95 ? 1.592 -18.172 -4.57 1 97.06 95 SER A N 1
ATOM 775 C CA . SER A 1 95 ? 0.202 -18.578 -4.738 1 97.06 95 SER A CA 1
ATOM 776 C C . SER A 1 95 ? -0.54 -18.578 -3.404 1 97.06 95 SER A C 1
ATOM 778 O O . SER A 1 95 ? -0.85 -19.641 -2.859 1 97.06 95 SER A O 1
ATOM 780 N N . PRO A 1 96 ? -0.904 -17.453 -2.973 1 98.19 96 PRO A N 1
ATOM 781 C CA . PRO A 1 96 ? -1.566 -17.359 -1.67 1 98.19 96 PRO A CA 1
ATOM 782 C C . PRO A 1 96 ? -2.939 -18.031 -1.659 1 98.19 96 PRO A C 1
ATOM 784 O O . PRO A 1 96 ? -3.545 -18.188 -0.596 1 98.19 96 PRO A O 1
ATOM 787 N N . THR A 1 97 ? -3.445 -18.469 -2.828 1 98.12 97 THR A N 1
ATOM 788 C CA . THR A 1 97 ? -4.688 -19.234 -2.869 1 98.12 97 THR A CA 1
ATOM 789 C C . THR A 1 97 ? -4.59 -20.469 -1.978 1 98.12 97 THR A C 1
ATOM 791 O O . THR A 1 97 ? -5.605 -20.969 -1.487 1 98.12 97 THR A O 1
ATOM 794 N N . ALA A 1 98 ? -3.363 -20.953 -1.771 1 98.12 98 ALA A N 1
ATOM 795 C CA . ALA A 1 98 ? -3.137 -22.109 -0.895 1 98.12 98 ALA A CA 1
ATOM 796 C C . ALA A 1 98 ? -3.672 -21.844 0.509 1 98.12 98 ALA A C 1
ATOM 798 O O . ALA A 1 98 ? -4.078 -22.766 1.213 1 98.12 98 ALA A O 1
ATOM 799 N N . LEU A 1 99 ? -3.727 -20.609 0.883 1 98.44 99 LEU A N 1
ATOM 800 C CA . LEU A 1 99 ? -4.105 -20.219 2.238 1 98.44 99 LEU A CA 1
ATOM 801 C C . LEU A 1 99 ? -5.621 -20.266 2.41 1 98.44 99 LEU A C 1
ATOM 803 O O . LEU A 1 99 ? -6.129 -20.125 3.525 1 98.44 99 LEU A O 1
ATOM 807 N N . ALA A 1 100 ? -6.348 -20.422 1.327 1 98.31 100 ALA A N 1
ATOM 808 C CA . ALA A 1 100 ? -7.801 -20.562 1.412 1 98.31 100 ALA A CA 1
ATOM 809 C C . ALA A 1 100 ? -8.188 -21.875 2.09 1 98.31 100 ALA A C 1
ATOM 811 O O . ALA A 1 100 ? -9.305 -22.016 2.584 1 98.31 100 ALA A O 1
ATOM 812 N N . ASP A 1 101 ? -7.293 -22.875 2 1 97.75 101 ASP A N 1
ATOM 813 C CA . ASP A 1 101 ? -7.461 -24.109 2.758 1 97.75 101 ASP A CA 1
ATOM 814 C C . ASP A 1 101 ? -7.113 -23.906 4.23 1 97.75 101 ASP A C 1
ATOM 816 O O . ASP A 1 101 ? -5.965 -23.609 4.566 1 97.75 101 ASP A O 1
ATOM 820 N N . PRO A 1 102 ? -8.07 -24.141 5.098 1 96.62 102 PRO A N 1
ATOM 821 C CA . PRO A 1 102 ? -7.852 -23.828 6.512 1 96.62 102 PRO A CA 1
ATOM 822 C C . PRO A 1 102 ? -6.707 -24.625 7.125 1 96.62 102 PRO A C 1
ATOM 824 O O . PRO A 1 102 ? -5.957 -24.094 7.953 1 96.62 102 PRO A O 1
ATOM 827 N N . GLU A 1 103 ? -6.582 -25.828 6.758 1 97.19 103 GLU A N 1
ATOM 828 C CA . GLU A 1 103 ? -5.504 -26.656 7.293 1 97.19 103 GLU A CA 1
ATOM 829 C C . GLU A 1 103 ? -4.141 -26.125 6.863 1 97.19 103 GLU A C 1
ATOM 831 O O . GLU A 1 103 ? -3.223 -26.031 7.684 1 97.19 103 GLU A O 1
ATOM 836 N N . THR A 1 104 ? -4.027 -25.812 5.617 1 97.81 104 THR A N 1
ATOM 837 C CA . THR A 1 104 ? -2.777 -25.266 5.098 1 97.81 104 THR A CA 1
ATOM 838 C C . THR A 1 104 ? -2.453 -23.922 5.762 1 97.81 104 THR A C 1
ATOM 840 O O . THR A 1 104 ? -1.311 -23.688 6.16 1 97.81 104 THR A O 1
ATOM 843 N N . GLU A 1 105 ? -3.43 -23.078 5.84 1 97.62 105 GLU A N 1
ATOM 844 C CA . GLU A 1 105 ? -3.229 -21.781 6.469 1 97.62 105 GLU A CA 1
ATOM 845 C C . GLU A 1 105 ? -2.723 -21.938 7.898 1 97.62 105 GLU A C 1
ATOM 847 O O . GLU A 1 105 ? -1.751 -21.281 8.289 1 97.62 105 GLU A O 1
ATOM 852 N N . LEU A 1 106 ? -3.389 -22.781 8.672 1 96.69 106 LEU A N 1
ATOM 853 C CA . LEU A 1 106 ? -3.016 -22.984 10.07 1 96.69 106 LEU A CA 1
ATOM 854 C C . LEU A 1 106 ? -1.581 -23.5 10.172 1 96.69 106 LEU A C 1
ATOM 856 O O . LEU A 1 106 ? -0.803 -23 10.992 1 96.69 106 LEU A O 1
ATOM 860 N N . LYS A 1 107 ? -1.257 -24.422 9.352 1 96.81 107 LYS A N 1
ATOM 861 C CA . LYS A 1 107 ? 0.079 -25 9.359 1 96.81 107 LYS A CA 1
ATOM 862 C C . LYS A 1 107 ? 1.144 -23.953 9.047 1 96.81 107 LYS A C 1
ATOM 864 O O . LYS A 1 107 ? 2.168 -23.875 9.727 1 96.81 107 LYS A O 1
ATOM 869 N N . LEU A 1 108 ? 0.896 -23.188 8.047 1 98.06 108 LEU A N 1
ATOM 870 C CA . LEU A 1 108 ? 1.881 -22.203 7.617 1 98.06 108 LEU A CA 1
ATOM 871 C C . LEU A 1 108 ? 2.012 -21.078 8.648 1 98.06 108 LEU A C 1
ATOM 873 O O . LEU A 1 108 ? 3.121 -20.625 8.93 1 98.06 108 LEU A O 1
ATOM 877 N N . ARG A 1 109 ? 0.947 -20.641 9.195 1 96.81 109 ARG A N 1
ATOM 878 C CA . ARG A 1 109 ? 0.995 -19.609 10.227 1 96.81 109 ARG A CA 1
ATOM 879 C C . ARG A 1 109 ? 1.746 -20.109 11.461 1 96.81 109 ARG A C 1
ATOM 881 O O . ARG A 1 109 ? 2.512 -19.359 12.07 1 96.81 109 ARG A O 1
ATOM 888 N N . ARG A 1 110 ? 1.495 -21.375 11.82 1 96.38 110 ARG A N 1
ATOM 889 C CA . ARG A 1 110 ? 2.188 -21.953 12.961 1 96.38 110 ARG A CA 1
ATOM 890 C C . ARG A 1 110 ? 3.684 -22.078 12.695 1 96.38 110 ARG A C 1
ATOM 892 O O . ARG A 1 110 ? 4.496 -21.891 13.609 1 96.38 110 ARG A O 1
ATOM 899 N N . SER A 1 111 ? 3.975 -22.328 11.5 1 96.69 111 SER A N 1
ATOM 900 C CA . SER A 1 111 ? 5.375 -22.516 11.125 1 96.69 111 SER A CA 1
ATOM 901 C C . SER A 1 111 ? 6.09 -21.172 11.031 1 96.69 111 SER A C 1
ATOM 903 O O . SER A 1 111 ? 7.309 -21.094 11.227 1 96.69 111 SER A O 1
ATOM 905 N N . ALA A 1 112 ? 5.344 -20.109 10.781 1 95.75 112 ALA A N 1
ATOM 906 C CA . ALA A 1 112 ? 5.91 -18.766 10.641 1 95.75 112 ALA A CA 1
ATOM 907 C C . ALA A 1 112 ? 6.035 -18.078 11.992 1 95.75 112 ALA A C 1
ATOM 909 O O . ALA A 1 112 ? 5.77 -16.875 12.102 1 95.75 112 ALA A O 1
ATOM 910 N N . ARG A 1 113 ? 6.367 -18.688 13.086 1 87.38 113 ARG A N 1
ATOM 911 C CA . ARG A 1 113 ? 6.395 -18.078 14.406 1 87.38 113 ARG A CA 1
ATOM 912 C C . ARG A 1 113 ? 7.828 -17.844 14.875 1 87.38 113 ARG A C 1
ATOM 914 O O . ARG A 1 113 ? 8.078 -16.984 15.734 1 87.38 113 ARG A O 1
ATOM 921 N N . LYS A 1 114 ? 8.773 -18.547 14.477 1 82.31 114 LYS A N 1
ATOM 922 C CA . LYS A 1 114 ? 10.172 -18.234 14.781 1 82.31 114 LYS A CA 1
ATOM 923 C C . LYS A 1 114 ? 11.109 -19.172 14.023 1 82.31 114 LYS A C 1
ATOM 925 O O . LYS A 1 114 ? 10.922 -20.391 14.023 1 82.31 114 LYS A O 1
ATOM 930 N N . PRO A 1 115 ? 12.008 -18.578 13.484 1 91.94 115 PRO A N 1
ATOM 931 C CA . PRO A 1 115 ? 12.43 -17.172 13.32 1 91.94 115 PRO A CA 1
ATOM 932 C C . PRO A 1 115 ? 12.062 -16.594 11.961 1 91.94 115 PRO A C 1
ATOM 934 O O . PRO A 1 115 ? 12.266 -15.406 11.711 1 91.94 115 PRO A O 1
ATOM 937 N N . HIS A 1 116 ? 11.5 -17.453 11.086 1 95.69 116 HIS A N 1
ATOM 938 C CA . HIS A 1 116 ? 11.328 -17.078 9.68 1 95.69 116 HIS A CA 1
ATOM 939 C C . HIS A 1 116 ? 9.914 -16.578 9.414 1 95.69 116 HIS A C 1
ATOM 941 O O . HIS A 1 116 ? 8.977 -16.922 10.141 1 95.69 116 HIS A O 1
ATOM 947 N N . GLY A 1 117 ? 9.812 -15.789 8.422 1 97.81 117 GLY A N 1
ATOM 948 C CA . GLY A 1 117 ? 8.523 -15.195 8.094 1 97.81 117 GLY A CA 1
ATOM 949 C C . GLY A 1 117 ? 7.922 -15.758 6.816 1 97.81 117 GLY A C 1
ATOM 950 O O . GLY A 1 117 ? 8.641 -16.25 5.945 1 97.81 117 GLY A O 1
ATOM 951 N N . LEU A 1 118 ? 6.605 -15.789 6.789 1 98.62 118 LEU A N 1
ATOM 952 C CA . LEU A 1 118 ? 5.832 -16.047 5.578 1 98.62 118 LEU A CA 1
ATOM 953 C C . LEU A 1 118 ? 5.477 -14.758 4.863 1 98.62 118 LEU A C 1
ATOM 955 O O . LEU A 1 118 ? 4.816 -13.883 5.438 1 98.62 118 LEU A O 1
ATOM 959 N N . TYR A 1 119 ? 5.906 -14.594 3.641 1 98.62 119 TYR A N 1
ATOM 960 C CA . TYR A 1 119 ? 5.695 -13.367 2.873 1 98.62 119 TYR A CA 1
ATOM 961 C C . TYR A 1 119 ? 4.656 -13.586 1.78 1 98.62 119 TYR A C 1
ATOM 963 O O . TYR A 1 119 ? 4.734 -14.547 1.02 1 98.62 119 TYR A O 1
ATOM 971 N N . VAL A 1 120 ? 3.676 -12.727 1.713 1 98.69 120 VAL A N 1
ATOM 972 C CA . VAL A 1 120 ? 2.609 -12.766 0.718 1 98.69 120 VAL A CA 1
ATOM 973 C C . VAL A 1 120 ? 2.76 -11.594 -0.25 1 98.69 120 VAL A C 1
ATOM 975 O O . VAL A 1 120 ? 2.607 -10.438 0.141 1 98.69 120 VAL A O 1
ATOM 978 N N . PRO A 1 121 ? 3.08 -11.867 -1.465 1 98.31 121 PRO A N 1
ATOM 979 C CA . PRO A 1 121 ? 3.266 -10.781 -2.434 1 98.31 121 PRO A CA 1
ATOM 980 C C . PRO A 1 121 ? 1.95 -10.125 -2.85 1 98.31 121 PRO A C 1
ATOM 982 O O . PRO A 1 121 ? 0.916 -10.797 -2.906 1 98.31 121 PRO A O 1
ATOM 985 N N . SER A 1 122 ? 2.01 -8.875 -3.219 1 97.25 122 SER A N 1
ATOM 986 C CA . SER A 1 122 ? 0.813 -8.133 -3.605 1 97.25 122 SER A CA 1
ATOM 987 C C . SER A 1 122 ? 0.333 -8.547 -4.992 1 97.25 122 SER A C 1
ATOM 989 O O . SER A 1 122 ? -0.872 -8.586 -5.25 1 97.25 122 SER A O 1
ATOM 991 N N . GLY A 1 123 ? 1.353 -8.836 -5.883 1 95.5 123 GLY A N 1
ATOM 992 C CA . GLY A 1 123 ? 0.983 -9.102 -7.262 1 95.5 123 GLY A CA 1
ATOM 993 C C . GLY A 1 123 ? 0.273 -7.941 -7.93 1 95.5 123 GLY A C 1
ATOM 994 O O . GLY A 1 123 ? 0.769 -6.812 -7.914 1 95.5 123 GLY A O 1
ATOM 995 N N . ALA A 1 124 ? -0.951 -8.266 -8.445 1 96.5 124 ALA A N 1
ATOM 996 C CA . ALA A 1 124 ? -1.729 -7.242 -9.141 1 96.5 124 ALA A CA 1
ATOM 997 C C . ALA A 1 124 ? -2.629 -6.48 -8.172 1 96.5 124 ALA A C 1
ATOM 999 O O . ALA A 1 124 ? -3.35 -5.566 -8.578 1 96.5 124 ALA A O 1
ATOM 1000 N N . MET A 1 125 ? -2.643 -6.828 -6.922 1 98.31 125 MET A N 1
ATOM 1001 C CA . MET A 1 125 ? -3.508 -6.16 -5.953 1 98.31 125 MET A CA 1
ATOM 1002 C C . MET A 1 125 ? -2.992 -4.762 -5.633 1 98.31 125 MET A C 1
ATOM 1004 O O . MET A 1 125 ? -1.893 -4.609 -5.098 1 98.31 125 MET A O 1
ATOM 1008 N N . TRP A 1 126 ? -3.775 -3.771 -5.961 1 98.56 126 TRP A N 1
ATOM 1009 C CA . TRP A 1 126 ? -3.443 -2.379 -5.68 1 98.56 126 TRP A CA 1
ATOM 1010 C C . TRP A 1 126 ? -4.016 -1.946 -4.332 1 98.56 126 TRP A C 1
ATOM 1012 O O . TRP A 1 126 ? -5.188 -2.195 -4.043 1 98.56 126 TRP A O 1
ATOM 1022 N N . GLY A 1 127 ? -3.234 -1.344 -3.463 1 98.56 127 GLY A N 1
ATOM 1023 C CA . GLY A 1 127 ? -3.699 -0.845 -2.178 1 98.56 127 GLY A CA 1
ATOM 1024 C C . GLY A 1 127 ? -3.709 -1.906 -1.094 1 98.56 127 GLY A C 1
ATOM 1025 O O . GLY A 1 127 ? -4.465 -1.804 -0.124 1 98.56 127 GLY A O 1
ATOM 1026 N N . LEU A 1 128 ? -2.912 -2.963 -1.284 1 98.69 128 LEU A N 1
ATOM 1027 C CA . LEU A 1 128 ? -2.9 -4.086 -0.352 1 98.69 128 LEU A CA 1
ATOM 1028 C C . LEU A 1 128 ? -2.539 -3.619 1.055 1 98.69 128 LEU A C 1
ATOM 1030 O O . LEU A 1 128 ? -3.176 -4.023 2.029 1 98.69 128 LEU A O 1
ATOM 1034 N N . GLU A 1 129 ? -1.545 -2.775 1.18 1 97.81 129 GLU A N 1
ATOM 1035 C CA . GLU A 1 129 ? -1.109 -2.27 2.479 1 97.81 129 GLU A CA 1
ATOM 1036 C C . GLU A 1 129 ? -2.195 -1.418 3.131 1 97.81 129 GLU A C 1
ATOM 1038 O O . GLU A 1 129 ? -2.355 -1.438 4.352 1 97.81 129 GLU A O 1
ATOM 1043 N N . ASP A 1 130 ? -2.855 -0.614 2.354 1 98.5 130 ASP A N 1
ATOM 1044 C CA . ASP A 1 130 ? -3.945 0.205 2.875 1 98.5 130 ASP A CA 1
ATOM 1045 C C . ASP A 1 130 ? -5.066 -0.667 3.438 1 98.5 130 ASP A C 1
ATOM 1047 O O . ASP A 1 130 ? -5.613 -0.371 4.5 1 98.5 130 ASP A O 1
ATOM 1051 N N . ILE A 1 131 ? -5.348 -1.731 2.699 1 98.75 131 ILE A N 1
ATOM 1052 C CA . ILE A 1 131 ? -6.375 -2.674 3.129 1 98.75 131 ILE A CA 1
ATOM 1053 C C . ILE A 1 131 ? -5.973 -3.303 4.461 1 98.75 131 ILE A C 1
ATOM 1055 O O . ILE A 1 131 ? -6.793 -3.404 5.379 1 98.75 131 ILE A O 1
ATOM 1059 N N . ARG A 1 132 ? -4.738 -3.689 4.57 1 98.44 132 ARG A N 1
ATOM 1060 C CA . ARG A 1 132 ? -4.242 -4.27 5.812 1 98.44 132 ARG A CA 1
ATOM 1061 C C . ARG A 1 132 ? -4.367 -3.283 6.969 1 98.44 132 ARG A C 1
ATOM 1063 O O . ARG A 1 132 ? -4.781 -3.654 8.07 1 98.44 132 ARG A O 1
ATOM 1070 N N . LYS A 1 133 ? -4.008 -2.031 6.777 1 98.06 133 LYS A N 1
ATOM 1071 C CA . LYS A 1 133 ? -4.109 -1.011 7.816 1 98.06 133 LYS A CA 1
ATOM 1072 C C . LYS A 1 133 ? -5.547 -0.859 8.297 1 98.06 133 LYS A C 1
ATOM 1074 O O . LYS A 1 133 ? -5.797 -0.738 9.5 1 98.06 133 LYS A O 1
ATOM 1079 N N . MET A 1 134 ? -6.488 -0.85 7.352 1 98.44 134 MET A N 1
ATOM 1080 C CA . MET A 1 134 ? -7.895 -0.739 7.727 1 98.44 134 MET A CA 1
ATOM 1081 C C . MET A 1 134 ? -8.344 -1.961 8.516 1 98.44 134 MET A C 1
ATOM 1083 O O . MET A 1 134 ? -9.086 -1.835 9.5 1 98.44 134 MET A O 1
ATOM 1087 N N . ALA A 1 135 ? -7.898 -3.143 8.055 1 98.62 135 ALA A N 1
ATOM 1088 C CA . ALA A 1 135 ? -8.234 -4.367 8.773 1 98.62 135 ALA A CA 1
ATOM 1089 C C . ALA A 1 135 ? -7.688 -4.336 10.195 1 98.62 135 ALA A C 1
ATOM 1091 O O . ALA A 1 135 ? -8.391 -4.684 11.148 1 98.62 135 ALA A O 1
ATOM 1092 N N . ASP A 1 136 ? -6.449 -3.883 10.359 1 97.81 136 ASP A N 1
ATOM 1093 C CA . ASP A 1 136 ? -5.801 -3.783 11.664 1 97.81 136 ASP A CA 1
ATOM 1094 C C . ASP A 1 136 ? -6.598 -2.887 12.609 1 97.81 136 ASP A C 1
ATOM 1096 O O . ASP A 1 136 ? -6.629 -3.121 13.82 1 97.81 136 ASP A O 1
ATOM 1100 N N . ARG A 1 137 ? -7.223 -1.855 12.031 1 97.12 137 ARG A N 1
ATOM 1101 C CA . ARG A 1 137 ? -7.941 -0.871 12.836 1 97.12 137 ARG A CA 1
ATOM 1102 C C . ARG A 1 137 ? -9.406 -1.271 13.016 1 97.12 137 ARG A C 1
ATOM 1104 O O . ARG A 1 137 ? -10.172 -0.566 13.672 1 97.12 137 ARG A O 1
ATOM 1111 N N . GLY A 1 138 ? -9.781 -2.346 12.328 1 97.12 138 GLY A N 1
ATOM 1112 C CA . GLY A 1 138 ? -11.172 -2.775 12.391 1 97.12 138 GLY A CA 1
ATOM 1113 C C . GLY A 1 138 ? -12.109 -1.871 11.625 1 97.12 138 GLY A C 1
ATOM 1114 O O . GLY A 1 138 ? -13.312 -1.829 11.906 1 97.12 138 GLY A O 1
ATOM 1115 N N . THR A 1 139 ? -11.578 -1.127 10.68 1 97.88 139 THR A N 1
ATOM 1116 C CA . THR A 1 139 ? -12.383 -0.151 9.961 1 97.88 139 THR A CA 1
ATOM 1117 C C . THR A 1 139 ? -12.805 -0.697 8.602 1 97.88 139 THR A C 1
ATOM 1119 O O . THR A 1 139 ? -13.68 -0.13 7.941 1 97.88 139 THR A O 1
ATOM 1122 N N . LEU A 1 140 ? -12.203 -1.781 8.148 1 98.75 140 LEU A N 1
ATOM 1123 C CA . LEU A 1 140 ? -12.586 -2.393 6.883 1 98.75 140 LEU A CA 1
ATOM 1124 C C . LEU A 1 140 ? -13.914 -3.123 7.004 1 98.75 140 LEU A C 1
ATOM 1126 O O . LEU A 1 140 ? -14.031 -4.086 7.766 1 98.75 140 LEU A O 1
ATOM 1130 N N . GLN A 1 141 ? -14.906 -2.686 6.207 1 98.56 141 GLN A N 1
ATOM 1131 C CA . GLN A 1 141 ? -16.25 -3.248 6.359 1 98.56 141 GLN A CA 1
ATOM 1132 C C . GLN A 1 141 ? -16.625 -4.09 5.148 1 98.56 141 GLN A C 1
ATOM 1134 O O . GLN A 1 141 ? -17.516 -4.949 5.238 1 98.56 141 GLN A O 1
ATOM 1139 N N . GLY A 1 142 ? -16.062 -3.824 4.039 1 98.88 142 GLY A N 1
ATOM 1140 C CA . GLY A 1 142 ? -16.312 -4.574 2.82 1 98.88 142 GLY A CA 1
ATOM 1141 C C . GLY A 1 142 ? -15.164 -4.512 1.832 1 98.88 142 GLY A C 1
ATOM 1142 O O . GLY A 1 142 ? -14.484 -3.492 1.733 1 98.88 142 GLY A O 1
ATOM 1143 N N . LEU A 1 143 ? -15.008 -5.535 1.102 1 98.94 143 LEU A N 1
ATOM 1144 C CA . LEU A 1 143 ? -13.969 -5.633 0.079 1 98.94 143 LEU A CA 1
ATOM 1145 C C . LEU A 1 143 ? -14.398 -6.574 -1.041 1 98.94 143 LEU A C 1
ATOM 1147 O O . LEU A 1 143 ? -14.789 -7.715 -0.783 1 98.94 143 LEU A O 1
ATOM 1151 N N . THR A 1 144 ? -14.391 -6.094 -2.242 1 98.94 144 THR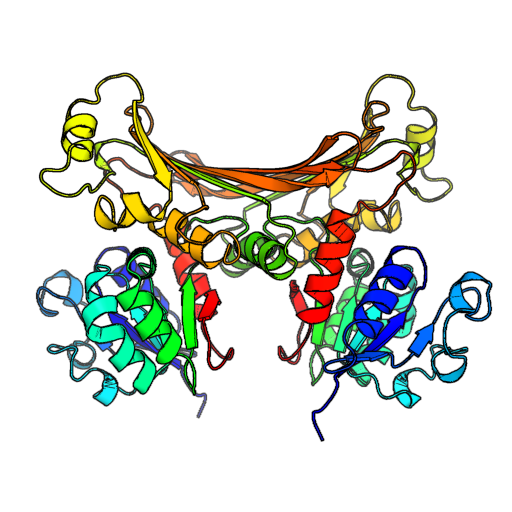 A N 1
ATOM 1152 C CA . THR A 1 144 ? -14.695 -6.906 -3.418 1 98.94 144 THR A CA 1
ATOM 1153 C C . THR A 1 144 ? -13.625 -6.715 -4.492 1 98.94 144 THR A C 1
ATOM 1155 O O . THR A 1 144 ? -13.266 -5.582 -4.824 1 98.94 144 THR A O 1
ATOM 1158 N N . ILE A 1 145 ? -13.133 -7.75 -4.977 1 98.88 145 ILE A N 1
ATOM 1159 C CA . ILE A 1 145 ? -12.195 -7.723 -6.098 1 98.88 145 ILE A CA 1
ATOM 1160 C C . ILE A 1 145 ? -12.859 -8.32 -7.336 1 98.88 145 ILE A C 1
ATOM 1162 O O . ILE A 1 145 ? -13.328 -9.461 -7.305 1 98.88 145 ILE A O 1
ATOM 1166 N N . THR A 1 146 ? -12.906 -7.617 -8.375 1 98.81 146 THR A N 1
ATOM 1167 C CA . THR A 1 146 ? -13.422 -8.086 -9.656 1 98.81 146 THR A CA 1
ATOM 1168 C C . THR A 1 146 ? -12.289 -8.188 -10.68 1 98.81 146 THR A C 1
ATOM 1170 O O . THR A 1 146 ? -11.57 -7.219 -10.922 1 98.81 146 THR A O 1
ATOM 1173 N N . MET A 1 147 ? -12.156 -9.32 -11.234 1 98 147 MET A N 1
ATOM 1174 C CA . MET A 1 147 ? -11.148 -9.523 -12.273 1 98 147 MET A CA 1
ATOM 1175 C C . MET A 1 147 ? -11.812 -9.883 -13.602 1 98 147 MET A C 1
ATOM 1177 O O . MET A 1 147 ? -12.664 -10.766 -13.664 1 98 147 MET A O 1
ATOM 1181 N N . ARG A 1 148 ? -11.445 -9.188 -14.648 1 97.44 148 ARG A N 1
ATOM 1182 C CA . ARG A 1 148 ? -11.922 -9.398 -16.016 1 97.44 148 ARG A CA 1
ATOM 1183 C C . ARG A 1 148 ? -10.781 -9.797 -16.938 1 97.44 148 ARG A C 1
ATOM 1185 O O . ARG A 1 148 ? -9.797 -9.07 -17.062 1 97.44 148 ARG A O 1
ATOM 1192 N N . LYS A 1 149 ? -10.883 -10.914 -17.547 1 96.69 149 LYS A N 1
ATOM 1193 C CA . LYS A 1 149 ? -9.867 -11.445 -18.453 1 96.69 149 LYS A CA 1
ATOM 1194 C C . LYS A 1 149 ? -10.5 -12.102 -19.672 1 96.69 149 LYS A C 1
ATOM 1196 O O . LYS A 1 149 ? -11.695 -12.414 -19.672 1 96.69 149 LYS A O 1
ATOM 1201 N N . HIS A 1 150 ? -9.727 -12.289 -20.734 1 96.75 150 HIS A N 1
ATOM 1202 C CA . HIS A 1 150 ? -10.156 -13.086 -21.875 1 96.75 150 HIS A CA 1
ATOM 1203 C C . HIS A 1 150 ? -10.359 -14.547 -21.5 1 96.75 150 HIS A C 1
ATOM 1205 O O . HIS A 1 150 ? -9.594 -15.094 -20.703 1 96.75 150 HIS A O 1
ATOM 1211 N N . PRO A 1 151 ? -11.359 -15.242 -22.094 1 96 151 PRO A N 1
ATOM 1212 C CA . PRO A 1 151 ? -11.617 -16.641 -21.75 1 96 151 PRO A CA 1
ATOM 1213 C C . PRO A 1 151 ? -10.367 -17.516 -21.859 1 96 151 PRO A C 1
ATOM 1215 O O . PRO A 1 151 ? -10.164 -18.422 -21.031 1 96 151 PRO A O 1
ATOM 1218 N N . SER A 1 152 ? -9.523 -17.219 -22.797 1 94.81 152 SER A N 1
ATOM 1219 C CA . SER A 1 152 ? -8.344 -18.047 -23.047 1 94.81 152 SER A CA 1
ATOM 1220 C C . SER A 1 152 ? -7.297 -17.859 -21.953 1 94.81 152 SER A C 1
ATOM 1222 O O . SER A 1 152 ? -6.344 -18.625 -21.844 1 94.81 152 SER A O 1
ATOM 1224 N N . ALA A 1 153 ? -7.449 -16.797 -21.094 1 93.94 153 ALA A N 1
ATOM 1225 C CA . ALA A 1 153 ? -6.488 -16.5 -20.047 1 93.94 153 ALA A CA 1
ATOM 1226 C C . ALA A 1 153 ? -6.906 -17.156 -18.719 1 93.94 153 ALA A C 1
ATOM 1228 O O . ALA A 1 153 ? -6.184 -17.078 -17.734 1 93.94 153 ALA A O 1
ATOM 1229 N N . LEU A 1 154 ? -8.062 -17.75 -18.703 1 95.06 154 LEU A N 1
ATOM 1230 C CA . LEU A 1 154 ? -8.602 -18.328 -17.469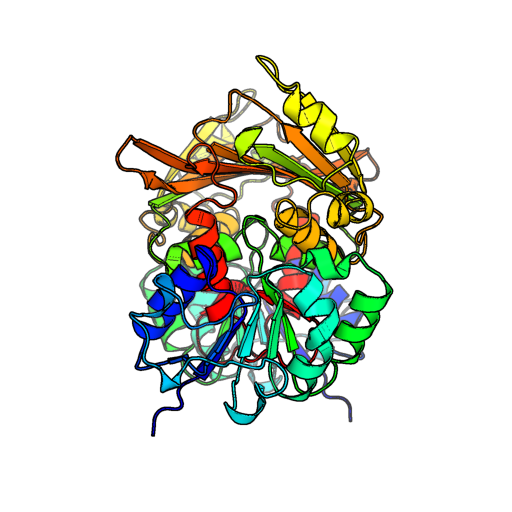 1 95.06 154 LEU A CA 1
ATOM 1231 C C . LEU A 1 154 ? -8.312 -19.828 -17.422 1 95.06 154 LEU A C 1
ATOM 1233 O O . LEU A 1 154 ? -8.82 -20.594 -18.234 1 95.06 154 LEU A O 1
ATOM 1237 N N . ARG A 1 155 ? -7.41 -20.172 -16.438 1 91.38 155 ARG A N 1
ATOM 1238 C CA . ARG A 1 155 ? -7.047 -21.578 -16.219 1 91.38 155 ARG A CA 1
ATOM 1239 C C . ARG A 1 155 ? -7.918 -22.203 -15.125 1 91.38 155 ARG A C 1
ATOM 1241 O O . ARG A 1 155 ? -7.492 -22.312 -13.977 1 91.38 155 ARG A O 1
ATOM 1248 N N . LEU A 1 156 ? -9.062 -22.688 -15.555 1 93.38 156 LEU A N 1
ATOM 1249 C CA . LEU A 1 156 ? -10.062 -23.188 -14.609 1 93.38 156 LEU A CA 1
ATOM 1250 C C . LEU A 1 156 ? -9.961 -24.688 -14.453 1 93.38 156 LEU A C 1
ATOM 1252 O O . LEU A 1 156 ? -9.531 -25.391 -15.375 1 93.38 156 LEU A O 1
ATOM 1256 N N . ALA A 1 157 ? -10.312 -25.125 -13.281 1 91.5 157 ALA A N 1
ATOM 1257 C CA . ALA A 1 157 ? -10.219 -26.547 -12.961 1 91.5 157 ALA A CA 1
ATOM 1258 C C . ALA A 1 157 ? -11.047 -27.375 -13.922 1 91.5 157 ALA A C 1
ATOM 1260 O O . ALA A 1 157 ? -12.172 -27.016 -14.273 1 91.5 157 ALA A O 1
ATOM 1261 N N . GLU A 1 158 ? -10.523 -28.484 -14.242 1 90.31 158 GLU A N 1
ATOM 1262 C CA . GLU A 1 158 ? -11.227 -29.406 -15.133 1 90.31 158 GLU A CA 1
ATOM 1263 C C . GLU A 1 158 ? -12.508 -29.922 -14.492 1 90.31 158 GLU A C 1
ATOM 1265 O O . GLU A 1 158 ? -12.523 -30.25 -13.297 1 90.31 158 GLU A O 1
ATOM 1270 N N . GLY A 1 159 ? -13.516 -29.969 -15.289 1 88.5 159 GLY A N 1
ATOM 1271 C CA . GLY A 1 159 ? -14.766 -30.547 -14.82 1 88.5 159 GLY A CA 1
ATOM 1272 C C . GLY A 1 159 ? -15.625 -29.562 -14.047 1 88.5 159 GLY A C 1
ATOM 1273 O O . GLY A 1 159 ? -16.75 -29.875 -13.672 1 88.5 159 GLY A O 1
ATOM 1274 N N . SER A 1 160 ? -15.109 -28.438 -13.812 1 91 160 SER A N 1
ATOM 1275 C CA . SER A 1 160 ? -15.883 -27.453 -13.062 1 91 160 SER A CA 1
ATOM 1276 C C . SER A 1 160 ? -16.953 -26.812 -13.938 1 91 160 SER A C 1
ATOM 1278 O O . SER A 1 160 ? -16.797 -26.703 -15.156 1 91 160 SER A O 1
ATOM 1280 N N . SER A 1 161 ? -18.016 -26.484 -13.305 1 92.94 161 SER A N 1
ATOM 1281 C CA . SER A 1 161 ? -19.062 -25.75 -14 1 92.94 161 SER A CA 1
ATOM 1282 C C . SER A 1 161 ? -18.547 -24.422 -14.555 1 92.94 161 SER A C 1
ATOM 1284 O O . SER A 1 161 ? -18.969 -23.984 -15.625 1 92.94 161 SER A O 1
ATOM 1286 N N . MET A 1 162 ? -17.641 -23.859 -13.898 1 94.62 162 MET A N 1
ATOM 1287 C CA . MET A 1 162 ? -17.062 -22.594 -14.32 1 94.62 162 MET A CA 1
ATOM 1288 C C . MET A 1 162 ? -16.312 -22.75 -15.641 1 94.62 162 MET A C 1
ATOM 1290 O O . MET A 1 162 ? -16.375 -21.875 -16.5 1 94.62 162 MET A O 1
ATOM 1294 N N . ARG A 1 163 ? -15.602 -23.797 -15.758 1 94.88 163 ARG A N 1
ATOM 1295 C CA . ARG A 1 163 ? -14.875 -24.047 -17 1 94.88 163 ARG A CA 1
ATOM 1296 C C . ARG A 1 163 ? -15.836 -24.203 -18.172 1 94.88 163 ARG A C 1
ATOM 1298 O O . ARG A 1 163 ? -15.602 -23.656 -19.25 1 94.88 163 ARG A O 1
ATOM 1305 N N . ALA A 1 164 ? -16.875 -24.969 -17.938 1 94.81 164 ALA A N 1
ATOM 1306 C CA . ALA A 1 164 ? -17.875 -25.156 -18.984 1 94.81 164 ALA A CA 1
ATOM 1307 C C . ALA A 1 164 ? -18.469 -23.828 -19.438 1 94.81 164 ALA A C 1
ATOM 1309 O O . ALA A 1 164 ? -18.641 -23.594 -20.625 1 94.81 164 ALA A O 1
ATOM 1310 N N . LYS A 1 165 ? -18.766 -23.062 -18.5 1 95.25 165 LYS A N 1
ATOM 1311 C CA . LYS A 1 165 ? -19.312 -21.75 -18.781 1 95.25 165 LYS A CA 1
ATOM 1312 C C . LYS A 1 165 ? -18.312 -20.906 -19.578 1 95.25 165 LYS A C 1
ATOM 1314 O O . LYS A 1 165 ? -18.688 -20.234 -20.547 1 95.25 165 LYS A O 1
ATOM 1319 N N . ASN A 1 166 ? -17.094 -20.891 -19.172 1 96.12 166 ASN A N 1
ATOM 1320 C CA . ASN A 1 166 ? -16.047 -20.141 -19.812 1 96.12 166 ASN A CA 1
ATOM 1321 C C . ASN A 1 166 ? -15.852 -20.562 -21.266 1 96.12 166 ASN A C 1
ATOM 1323 O O . ASN A 1 166 ? -15.648 -19.719 -22.156 1 96.12 166 ASN A O 1
ATOM 1327 N N . ASP A 1 167 ? -15.961 -21.828 -21.516 1 94.12 167 ASP A N 1
ATOM 1328 C CA . ASP A 1 167 ? -15.75 -22.391 -22.844 1 94.12 167 ASP A CA 1
ATOM 1329 C C . ASP A 1 167 ? -16.859 -21.953 -23.797 1 94.12 167 ASP A C 1
ATOM 1331 O O . ASP A 1 167 ? -16.688 -22.016 -25.016 1 94.12 167 ASP A O 1
ATOM 1335 N N . ASN A 1 168 ? -17.938 -21.516 -23.219 1 92.88 168 ASN A N 1
ATOM 1336 C CA . ASN A 1 168 ? -19.094 -21.156 -24.047 1 92.88 168 ASN A CA 1
ATOM 1337 C C . ASN A 1 168 ? -19.188 -19.641 -24.234 1 92.88 168 ASN A C 1
ATOM 1339 O O . ASN A 1 168 ? -20.156 -19.156 -24.812 1 92.88 168 ASN A O 1
ATOM 1343 N N . VAL A 1 169 ? -18.203 -18.969 -23.734 1 92.94 169 VAL A N 1
ATOM 1344 C CA . VAL A 1 169 ? -18.203 -17.516 -23.891 1 92.94 169 VAL A CA 1
ATOM 1345 C C . VAL A 1 169 ? -17.891 -17.156 -25.344 1 92.94 169 VAL A C 1
ATOM 1347 O O . VAL A 1 169 ? -16.922 -17.656 -25.922 1 92.94 169 VAL A O 1
ATOM 1350 N N . SER A 1 170 ? -18.672 -16.297 -25.969 1 90.56 170 SER A N 1
ATOM 1351 C CA . SER A 1 170 ? -18.484 -15.953 -27.375 1 90.56 170 SER A CA 1
ATOM 1352 C C . SER A 1 170 ? -18.312 -14.445 -27.562 1 90.56 170 SER A C 1
ATOM 1354 O O . SER A 1 170 ? -17.188 -13.953 -27.609 1 90.56 170 SER A O 1
ATOM 1356 N N . THR A 1 171 ? -19.422 -13.664 -27.438 1 91.44 171 THR A N 1
ATOM 1357 C CA . THR A 1 171 ? -19.297 -12.258 -27.797 1 91.44 171 THR A CA 1
ATOM 1358 C C . THR A 1 171 ? -19.484 -11.367 -26.578 1 91.44 171 THR A C 1
ATOM 1360 O O . THR A 1 171 ? -18.922 -10.273 -26.5 1 91.44 171 THR A O 1
ATOM 1363 N N . ARG A 1 172 ? -20.25 -11.859 -25.688 1 94.88 172 ARG A N 1
ATOM 1364 C CA . ARG A 1 172 ? -20.578 -11.023 -24.531 1 94.88 172 ARG A CA 1
ATOM 1365 C C . ARG A 1 172 ? -19.875 -11.531 -23.281 1 94.88 172 ARG A C 1
ATOM 1367 O O . ARG A 1 172 ? -19.672 -12.742 -23.109 1 94.88 172 ARG A O 1
ATOM 1374 N N . PRO A 1 173 ? -19.516 -10.617 -22.375 1 97.38 173 PRO A N 1
ATOM 1375 C CA . PRO A 1 173 ? -18.938 -11.023 -21.094 1 97.38 173 PRO A CA 1
ATOM 1376 C C . PRO A 1 173 ? -19.891 -11.852 -20.25 1 97.38 173 PRO A C 1
ATOM 1378 O O . PRO A 1 173 ? -21.109 -11.602 -20.266 1 97.38 173 PRO A O 1
ATOM 1381 N N . ILE A 1 174 ? -19.359 -12.742 -19.516 1 97.19 174 ILE A N 1
ATOM 1382 C CA . ILE A 1 174 ? -20.141 -13.562 -18.594 1 97.19 174 ILE A CA 1
ATOM 1383 C C . ILE A 1 174 ? -19.469 -13.57 -17.219 1 97.19 174 ILE A C 1
ATOM 1385 O O . ILE A 1 174 ? -18.25 -13.672 -17.109 1 97.19 174 ILE A O 1
ATOM 1389 N N . VAL A 1 175 ? -20.297 -13.375 -16.172 1 98 175 VAL A N 1
ATOM 1390 C CA . VAL A 1 175 ? -19.812 -13.562 -14.805 1 98 175 VAL A CA 1
ATOM 1391 C C . VAL A 1 175 ? -19.672 -15.055 -14.508 1 98 175 VAL A C 1
ATOM 1393 O O . VAL A 1 175 ? -20.656 -15.789 -14.469 1 98 175 VAL A O 1
ATOM 1396 N N . LEU A 1 176 ? -18.453 -15.484 -14.305 1 97.56 176 LEU A N 1
ATOM 1397 C CA . LEU A 1 176 ? -18.203 -16.891 -14.031 1 97.56 176 LEU A CA 1
ATOM 1398 C C . LEU A 1 176 ? -18.453 -17.219 -12.562 1 97.56 176 LEU A C 1
ATOM 1400 O O . LEU A 1 176 ? -18.859 -18.328 -12.227 1 97.56 176 LEU A O 1
ATOM 1404 N N . TYR A 1 177 ? -18.172 -16.25 -11.727 1 97.75 177 TYR A N 1
ATOM 1405 C CA . TYR A 1 177 ? -18.266 -16.469 -10.289 1 97.75 177 TYR A CA 1
ATOM 1406 C C . TYR A 1 177 ? -18.484 -15.156 -9.547 1 97.75 177 TYR A C 1
ATOM 1408 O O . TYR A 1 177 ? -17.938 -14.125 -9.914 1 97.75 177 TYR A O 1
ATOM 1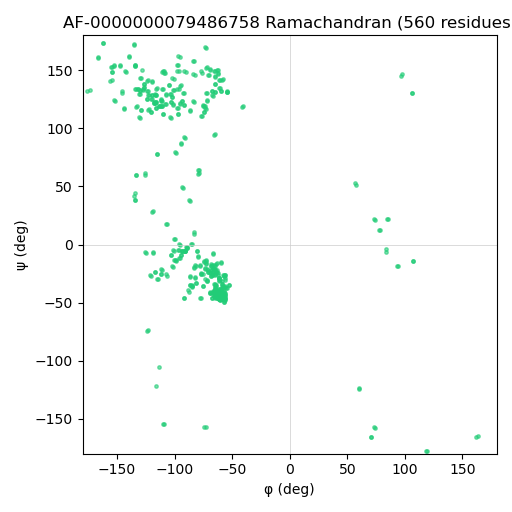416 N N . GLU A 1 178 ? -19.266 -15.125 -8.562 1 98.31 178 GLU A N 1
ATOM 1417 C CA . GLU A 1 178 ? -19.484 -14.055 -7.586 1 98.31 178 GLU A CA 1
ATOM 1418 C C . GLU A 1 178 ? -19.75 -14.625 -6.191 1 98.31 178 GLU A C 1
ATOM 1420 O O . GLU A 1 178 ? -20.703 -15.359 -5.992 1 98.31 178 GLU A O 1
ATOM 1425 N N . GLY A 1 179 ? -18.875 -14.344 -5.262 1 98.5 179 GLY A N 1
ATOM 1426 C CA . GLY A 1 179 ? -19.016 -14.883 -3.918 1 98.5 179 GLY A CA 1
ATOM 1427 C C . GLY A 1 179 ? -17.734 -14.797 -3.111 1 98.5 179 GLY A C 1
ATOM 1428 O O . GLY A 1 179 ? -16.828 -14.031 -3.449 1 98.5 179 GLY A O 1
ATOM 1429 N N . PRO A 1 180 ? -17.656 -15.523 -2.018 1 98.75 180 PRO A N 1
ATOM 1430 C CA . PRO A 1 180 ? -16.469 -15.492 -1.158 1 98.75 180 PRO A CA 1
ATOM 1431 C C . PRO A 1 180 ? -15.211 -15.953 -1.879 1 98.75 180 PRO A C 1
ATOM 1433 O O . PRO A 1 180 ? -15.258 -16.891 -2.674 1 98.75 180 PRO A O 1
ATOM 1436 N N . VAL A 1 181 ? -14.141 -15.312 -1.596 1 98.81 181 VAL A N 1
ATOM 1437 C CA . VAL A 1 181 ? -12.859 -15.633 -2.219 1 98.81 181 VAL A CA 1
ATOM 1438 C C . VAL A 1 181 ? -12.492 -17.094 -1.949 1 98.81 181 VAL A C 1
ATOM 1440 O O . VAL A 1 181 ? -11.961 -17.781 -2.826 1 98.81 181 VAL A O 1
ATOM 1443 N N . ARG A 1 182 ? -12.82 -17.609 -0.789 1 98.5 182 ARG A N 1
ATOM 1444 C CA . ARG A 1 182 ? -12.43 -18.969 -0.409 1 98.5 182 ARG A CA 1
ATOM 1445 C C . ARG A 1 182 ? -12.906 -19.984 -1.441 1 98.5 182 ARG A C 1
ATOM 1447 O O . ARG A 1 182 ? -12.164 -20.891 -1.815 1 98.5 182 ARG A O 1
ATOM 1454 N N . ASP A 1 183 ? -14.062 -19.766 -1.981 1 97.25 183 ASP A N 1
ATOM 1455 C CA . ASP A 1 183 ? -14.734 -20.797 -2.773 1 97.25 183 ASP A CA 1
ATOM 1456 C C . ASP A 1 183 ? -14.195 -20.828 -4.203 1 97.25 183 ASP A C 1
ATOM 1458 O O . ASP A 1 183 ? -14.43 -21.781 -4.938 1 97.25 183 ASP A O 1
ATOM 1462 N N . VAL A 1 184 ? -13.562 -19.797 -4.598 1 97.44 184 VAL A N 1
ATOM 1463 C CA . VAL A 1 184 ? -13.102 -19.766 -5.984 1 97.44 184 VAL A CA 1
ATOM 1464 C C . VAL A 1 184 ? -11.633 -20.156 -6.055 1 97.44 184 VAL A C 1
ATOM 1466 O O . VAL A 1 184 ? -11.133 -20.531 -7.121 1 97.44 184 VAL A O 1
ATOM 1469 N N . CYS A 1 185 ? -10.93 -20.188 -4.941 1 97.06 185 CYS A N 1
ATOM 1470 C CA . CYS A 1 185 ? -9.484 -20.406 -4.926 1 97.06 185 CYS A CA 1
ATOM 1471 C C . CYS A 1 185 ? -9.141 -21.812 -5.438 1 97.06 185 CYS A C 1
ATOM 1473 O O . CYS A 1 185 ? -8.141 -21.984 -6.141 1 97.06 185 CYS A O 1
ATOM 1475 N N . HIS A 1 186 ? -9.977 -22.781 -5.172 1 93.12 186 HIS A N 1
ATOM 1476 C CA . HIS A 1 186 ? -9.664 -24.141 -5.598 1 93.12 186 HIS A CA 1
ATOM 1477 C C . HIS A 1 186 ? -10.055 -24.359 -7.055 1 93.12 186 HIS A C 1
ATOM 1479 O O . HIS A 1 186 ? -9.578 -25.312 -7.691 1 93.12 186 HIS A O 1
ATOM 1485 N N . ILE A 1 187 ? -10.93 -23.531 -7.586 1 94.19 187 ILE A N 1
ATOM 1486 C CA . ILE A 1 187 ? -11.422 -23.688 -8.945 1 94.19 187 ILE A CA 1
ATOM 1487 C C . ILE A 1 187 ? -10.477 -22.984 -9.922 1 94.19 187 ILE A C 1
ATOM 1489 O O . ILE A 1 187 ? -10.297 -23.438 -11.055 1 94.19 187 ILE A O 1
ATOM 1493 N N . ALA A 1 188 ? -9.922 -21.891 -9.5 1 94.19 188 ALA A N 1
ATOM 1494 C CA . ALA A 1 188 ? -9.031 -21.109 -10.344 1 94.19 188 ALA A CA 1
ATOM 1495 C C . ALA A 1 188 ? -7.766 -20.719 -9.594 1 94.19 188 ALA A C 1
ATOM 1497 O O . ALA A 1 188 ? -7.418 -19.531 -9.523 1 94.19 188 ALA A O 1
ATOM 1498 N N . PRO A 1 189 ? -7.051 -21.656 -9.164 1 91.69 189 PRO A N 1
ATOM 1499 C CA . PRO A 1 189 ? -5.953 -21.391 -8.227 1 91.69 189 PRO A CA 1
ATOM 1500 C C . PRO A 1 189 ? -4.875 -20.484 -8.828 1 91.69 189 PRO A C 1
ATOM 1502 O O . PRO A 1 189 ? -4.207 -19.75 -8.102 1 91.69 189 PRO A O 1
ATOM 1505 N N . ASN A 1 190 ? -4.695 -20.438 -10.102 1 90 190 ASN A N 1
ATOM 1506 C CA . ASN A 1 190 ? -3.641 -19.641 -10.734 1 90 190 ASN A CA 1
ATOM 1507 C C . ASN A 1 190 ? -4.148 -18.281 -11.172 1 90 190 ASN A C 1
ATOM 1509 O O . ASN A 1 190 ? -3.359 -17.391 -11.484 1 90 190 ASN A O 1
ATOM 1513 N N . ASN A 1 191 ? -5.469 -18.141 -11.133 1 93 191 ASN A N 1
ATOM 1514 C CA . ASN A 1 191 ? -6.031 -16.922 -11.688 1 93 191 ASN A CA 1
ATOM 1515 C C . ASN A 1 191 ? -6.426 -15.93 -10.586 1 93 191 ASN A C 1
ATOM 1517 O O . ASN A 1 191 ? -6.586 -14.742 -10.844 1 93 191 ASN A O 1
ATOM 1521 N N . VAL A 1 192 ? -6.566 -16.453 -9.359 1 97.06 192 VAL A N 1
ATOM 1522 C CA . VAL A 1 192 ? -7.215 -15.594 -8.375 1 97.06 192 VAL A CA 1
ATOM 1523 C C . VAL A 1 192 ? -6.266 -15.328 -7.211 1 97.06 192 VAL A C 1
ATOM 1525 O O . VAL A 1 192 ? -6.707 -15.133 -6.074 1 97.06 192 VAL A O 1
ATOM 1528 N N . ASN A 1 193 ? -4.949 -15.359 -7.441 1 97.12 193 ASN A N 1
ATOM 1529 C CA . ASN A 1 193 ? -3.959 -15.047 -6.418 1 97.12 193 ASN A CA 1
ATOM 1530 C C . ASN A 1 193 ? -4.152 -13.641 -5.863 1 97.12 193 ASN A C 1
ATOM 1532 O O . ASN A 1 193 ? -4.008 -13.414 -4.66 1 97.12 193 ASN A O 1
ATOM 1536 N N . THR A 1 194 ? -4.559 -12.711 -6.73 1 97.81 194 THR A N 1
ATOM 1537 C CA . THR A 1 194 ? -4.801 -11.328 -6.332 1 97.81 194 THR A CA 1
ATOM 1538 C C . THR A 1 194 ? -5.922 -11.258 -5.297 1 97.81 194 THR A C 1
ATOM 1540 O O . THR A 1 194 ? -5.801 -10.547 -4.293 1 97.81 194 THR A O 1
ATOM 1543 N N . MET A 1 195 ? -6.953 -12.039 -5.559 1 98.69 195 MET A N 1
ATOM 1544 C CA . MET A 1 195 ? -8.078 -12.094 -4.633 1 98.69 195 MET A CA 1
ATOM 1545 C C . MET A 1 195 ? -7.66 -12.703 -3.301 1 98.69 195 MET A C 1
ATOM 1547 O O . MET A 1 195 ? -8.055 -12.219 -2.238 1 98.69 195 MET A O 1
ATOM 1551 N N . ALA A 1 196 ? -6.875 -13.727 -3.379 1 98.75 196 ALA A N 1
ATOM 1552 C CA . ALA A 1 196 ? -6.406 -14.398 -2.168 1 98.75 196 ALA A CA 1
ATOM 1553 C C . ALA A 1 196 ? -5.512 -13.477 -1.345 1 98.75 196 ALA A C 1
ATOM 1555 O O . ALA A 1 196 ? -5.633 -13.406 -0.12 1 98.75 196 ALA A O 1
ATOM 1556 N N . ALA A 1 197 ? -4.586 -12.773 -2.006 1 98.69 197 ALA A N 1
ATOM 1557 C CA . ALA A 1 197 ? -3.742 -11.805 -1.312 1 98.69 197 ALA A CA 1
ATOM 1558 C C . ALA A 1 197 ? -4.586 -10.758 -0.589 1 98.69 197 ALA A C 1
ATOM 1560 O O . ALA A 1 197 ? -4.289 -10.391 0.55 1 98.69 197 ALA A O 1
ATOM 1561 N N . ALA A 1 198 ? -5.621 -10.305 -1.251 1 98.88 198 ALA A N 1
ATOM 1562 C CA . ALA A 1 198 ? -6.535 -9.328 -0.654 1 98.88 198 ALA A CA 1
ATOM 1563 C C . ALA A 1 198 ? -7.191 -9.891 0.604 1 98.88 198 ALA A C 1
ATOM 1565 O O . ALA A 1 198 ? -7.301 -9.195 1.617 1 98.88 198 ALA A O 1
ATOM 1566 N N . ALA A 1 199 ? -7.594 -11.148 0.512 1 98.88 199 ALA A N 1
ATOM 1567 C CA . ALA A 1 199 ? -8.242 -11.789 1.65 1 98.88 199 ALA A CA 1
ATOM 1568 C C . ALA A 1 199 ? -7.285 -11.914 2.832 1 98.88 199 ALA A C 1
ATOM 1570 O O . ALA A 1 199 ? -7.691 -11.766 3.986 1 98.88 199 ALA A O 1
ATOM 1571 N N . VAL A 1 200 ? -6.035 -12.203 2.529 1 98.69 200 VAL A N 1
ATOM 1572 C CA . VAL A 1 200 ? -5.023 -12.305 3.574 1 98.69 200 VAL A CA 1
ATOM 1573 C C . VAL A 1 200 ? -4.832 -10.945 4.246 1 98.69 200 VAL A C 1
ATOM 1575 O O . VAL A 1 200 ? -4.77 -10.859 5.473 1 98.69 200 VAL A O 1
ATOM 1578 N N . ALA A 1 201 ? -4.734 -9.875 3.475 1 98.75 201 ALA A N 1
ATOM 1579 C CA . ALA A 1 201 ? -4.566 -8.523 4.004 1 98.75 201 ALA A CA 1
ATOM 1580 C C . ALA A 1 201 ? -5.777 -8.094 4.824 1 98.75 201 ALA A C 1
ATOM 1582 O O . ALA A 1 201 ? -5.633 -7.492 5.891 1 98.75 201 ALA A O 1
ATOM 1583 N N . ALA A 1 202 ? -6.922 -8.398 4.258 1 98.81 202 ALA A N 1
ATOM 1584 C CA . ALA A 1 202 ? -8.195 -8.094 4.906 1 98.81 202 ALA A CA 1
ATOM 1585 C C . ALA A 1 202 ? -8.523 -9.125 5.98 1 98.81 202 ALA A C 1
ATOM 1587 O O . ALA A 1 202 ? -9.586 -9.75 5.949 1 98.81 202 ALA A O 1
ATOM 1588 N N . HIS A 1 203 ? -7.699 -9.234 6.957 1 98.12 203 HIS A N 1
ATOM 1589 C CA . HIS A 1 203 ? -7.754 -10.367 7.871 1 98.12 203 HIS A CA 1
ATOM 1590 C C . HIS A 1 203 ? -9.016 -10.328 8.719 1 98.12 203 HIS A C 1
ATOM 1592 O O . HIS A 1 203 ? -9.477 -11.367 9.211 1 98.12 203 HIS A O 1
ATOM 1598 N N . ASN A 1 204 ? -9.594 -9.156 8.977 1 98.38 204 ASN A N 1
ATOM 1599 C CA . ASN A 1 204 ? -10.844 -9.102 9.727 1 98.38 204 ASN A CA 1
ATOM 1600 C C . ASN A 1 204 ? -12.016 -9.633 8.898 1 98.38 204 ASN A C 1
ATOM 1602 O O . ASN A 1 204 ? -13.055 -9.992 9.453 1 98.38 204 ASN A O 1
ATOM 1606 N N . LEU A 1 205 ? -11.922 -9.617 7.59 1 98.62 205 LEU A N 1
ATOM 1607 C CA . LEU A 1 205 ? -12.906 -10.219 6.699 1 98.62 205 LEU A CA 1
ATOM 1608 C C . LEU A 1 205 ? -12.523 -11.656 6.359 1 98.62 205 LEU A C 1
ATOM 1610 O O . LEU A 1 205 ? -13.352 -12.562 6.457 1 98.62 205 LEU A O 1
ATOM 1614 N N . GLY A 1 206 ? -11.242 -11.812 6.035 1 98.31 206 GLY A N 1
ATOM 1615 C CA . GLY A 1 206 ? -10.719 -13.117 5.676 1 98.31 206 GLY A CA 1
ATOM 1616 C C . GLY A 1 206 ? -11.219 -13.617 4.332 1 98.31 206 GLY A C 1
ATOM 1617 O O . GLY A 1 206 ? -11.75 -12.836 3.537 1 98.31 206 GLY A O 1
ATOM 1618 N N . PHE A 1 207 ? -11.016 -14.922 4.086 1 98.75 207 PHE A N 1
ATOM 1619 C CA . PHE A 1 207 ? -11.375 -15.531 2.811 1 98.75 207 PHE A CA 1
ATOM 1620 C C . PHE A 1 207 ? -12.891 -15.695 2.695 1 98.75 207 PHE A C 1
ATOM 1622 O O . PHE A 1 207 ? -13.422 -15.82 1.592 1 98.75 207 PHE A O 1
ATOM 1629 N N . ASP A 1 208 ? -13.609 -15.688 3.812 1 98.69 208 ASP A N 1
ATOM 1630 C CA . ASP A 1 208 ? -15.039 -16 3.818 1 98.69 208 ASP A CA 1
ATOM 1631 C C . ASP A 1 208 ? -15.875 -14.758 3.547 1 98.69 208 ASP A C 1
ATOM 1633 O O . ASP A 1 208 ? -16.984 -14.852 3.025 1 98.69 208 ASP A O 1
ATOM 1637 N N . LYS A 1 209 ? -15.328 -13.586 3.924 1 98.81 209 LYS A N 1
ATOM 1638 C CA . LYS A 1 209 ? -16.141 -12.383 3.799 1 98.81 209 LYS A CA 1
ATOM 1639 C C . LYS A 1 209 ? -15.602 -11.461 2.709 1 98.81 209 LYS A C 1
ATOM 1641 O O . LYS A 1 209 ? -16.297 -10.555 2.248 1 98.81 209 LYS A O 1
ATOM 1646 N N . THR A 1 210 ? -14.367 -11.57 2.342 1 98.88 210 THR A N 1
ATOM 1647 C CA . THR A 1 210 ? -13.883 -10.898 1.141 1 98.88 210 THR A CA 1
ATOM 1648 C C . THR A 1 210 ? -14.562 -11.469 -0.105 1 98.88 210 THR A C 1
ATOM 1650 O O . THR A 1 210 ? -14.625 -12.688 -0.281 1 98.88 210 THR A O 1
ATOM 1653 N N . GLN A 1 211 ? -15.055 -10.586 -0.953 1 98.94 211 GLN A N 1
ATOM 1654 C CA . GLN A 1 211 ? -15.852 -11.023 -2.096 1 98.94 211 GLN A CA 1
ATOM 1655 C C . GLN A 1 211 ? -15.031 -11 -3.381 1 98.94 211 GLN A C 1
ATOM 1657 O O . GLN A 1 211 ? -14.219 -10.086 -3.588 1 98.94 211 GLN A O 1
ATOM 1662 N N . ALA A 1 212 ? -15.297 -11.977 -4.195 1 98.69 212 ALA A N 1
ATOM 1663 C CA . ALA A 1 212 ? -14.656 -12.109 -5.504 1 98.69 212 ALA A CA 1
ATOM 1664 C C . ALA A 1 212 ? -15.695 -12.078 -6.621 1 98.69 212 ALA A C 1
ATOM 1666 O O . ALA A 1 212 ? -16.797 -12.602 -6.461 1 98.69 212 ALA A O 1
ATOM 1667 N N . CYS A 1 213 ? -15.375 -11.438 -7.668 1 98.75 213 CYS A N 1
ATOM 1668 C CA . CYS A 1 213 ? -16.109 -11.508 -8.922 1 98.75 213 CYS A CA 1
ATOM 1669 C C . CYS A 1 213 ? -15.18 -11.797 -10.086 1 98.75 213 CYS A C 1
ATOM 1671 O O . CYS A 1 213 ? -14.266 -11.016 -10.367 1 98.75 213 CYS A O 1
ATOM 1673 N N . LEU A 1 214 ? -15.336 -12.93 -10.727 1 98 214 LEU A N 1
ATOM 1674 C CA . LEU A 1 214 ? -14.531 -13.328 -11.875 1 98 214 LEU A CA 1
ATOM 1675 C C . LEU A 1 214 ? -15.352 -13.25 -13.164 1 98 214 LEU A C 1
ATOM 1677 O O . LEU A 1 214 ? -16.375 -13.922 -13.289 1 98 214 LEU A O 1
ATOM 1681 N N . ILE A 1 215 ? -14.906 -12.445 -14.125 1 98.12 215 ILE A N 1
ATOM 1682 C CA . ILE A 1 215 ? -15.648 -12.188 -15.352 1 98.12 215 ILE A CA 1
ATOM 1683 C C . ILE A 1 215 ? -14.844 -12.672 -16.547 1 98.12 215 ILE A C 1
ATOM 1685 O O . ILE A 1 215 ? -13.68 -12.289 -16.719 1 98.12 215 ILE A O 1
ATOM 1689 N N . SER A 1 216 ? -15.422 -13.562 -17.328 1 97.88 216 SER A N 1
ATOM 1690 C CA . SER A 1 216 ? -14.906 -13.945 -18.641 1 97.88 216 SER A CA 1
ATOM 1691 C C . SER A 1 216 ? -15.422 -13.016 -19.734 1 97.88 216 SER A C 1
ATOM 1693 O O . SER A 1 216 ? -16.625 -12.969 -20 1 97.88 216 SER A O 1
ATOM 1695 N N . ASP A 1 217 ? -14.547 -12.281 -20.359 1 97.44 217 ASP A N 1
ATOM 1696 C CA . ASP A 1 217 ? -14.922 -11.258 -21.328 1 97.44 217 ASP A CA 1
ATOM 1697 C C . ASP A 1 217 ? -14.125 -11.414 -22.625 1 97.44 217 ASP A C 1
ATOM 1699 O O . ASP A 1 217 ? -12.93 -11.102 -22.672 1 97.44 217 ASP A O 1
ATOM 1703 N N . PRO A 1 218 ? -14.734 -11.836 -23.719 1 95.94 218 PRO A N 1
ATOM 1704 C CA . PRO A 1 218 ? -14.023 -12.039 -25 1 95.94 218 PRO A CA 1
ATOM 1705 C C . PRO A 1 218 ? -13.445 -10.742 -25.562 1 95.94 218 PRO A C 1
ATOM 1707 O O . PRO A 1 218 ? -12.586 -10.773 -26.438 1 95.94 218 PRO A O 1
ATOM 1710 N N . ASN A 1 219 ? -13.898 -9.625 -25.062 1 94.81 219 ASN A N 1
ATOM 1711 C CA . ASN A 1 219 ? -13.398 -8.336 -25.547 1 94.81 219 ASN A CA 1
ATOM 1712 C C . ASN A 1 219 ? -12.125 -7.922 -24.812 1 94.81 219 ASN A C 1
ATOM 1714 O O . ASN A 1 219 ? -11.555 -6.871 -25.109 1 94.81 219 ASN A O 1
ATOM 1718 N N . MET A 1 220 ? -11.641 -8.742 -23.875 1 95 220 MET A N 1
ATOM 1719 C CA . MET A 1 220 ? -10.414 -8.484 -23.125 1 95 220 MET A CA 1
ATOM 1720 C C . MET A 1 220 ? -9.219 -9.156 -23.781 1 95 220 MET A C 1
ATOM 1722 O O . MET A 1 220 ? -8.461 -9.867 -23.125 1 95 220 MET A O 1
ATOM 1726 N N . ALA A 1 221 ? -9.086 -8.953 -25.016 1 92.69 221 ALA A N 1
ATOM 1727 C CA . ALA A 1 221 ? -8.008 -9.602 -25.766 1 92.69 221 ALA A CA 1
ATOM 1728 C C . ALA A 1 221 ? -6.68 -8.883 -25.531 1 92.69 221 ALA A C 1
ATOM 1730 O O . ALA A 1 221 ? -5.613 -9.484 -25.703 1 92.69 221 ALA A O 1
ATOM 1731 N N . ASP A 1 222 ? -6.82 -7.629 -25.031 1 94.94 222 ASP A N 1
ATOM 1732 C CA . ASP A 1 222 ? -5.605 -6.82 -25.016 1 94.94 222 ASP A CA 1
ATOM 1733 C C . ASP A 1 222 ? -5.223 -6.422 -23.594 1 94.94 222 ASP A C 1
ATOM 1735 O O . ASP A 1 222 ? -4.164 -5.832 -23.375 1 94.94 222 ASP A O 1
ATOM 1739 N N . TYR A 1 223 ? -6.105 -6.73 -22.594 1 96.25 223 TYR A N 1
ATOM 1740 C CA . TYR A 1 223 ? -5.859 -6.25 -21.25 1 96.25 223 TYR A CA 1
ATOM 1741 C C . TYR A 1 223 ? -6.371 -7.242 -20.203 1 96.25 223 TYR A C 1
ATOM 1743 O O . TYR A 1 223 ? -7.281 -8.031 -20.484 1 96.25 223 TYR A O 1
ATOM 1751 N N . HIS A 1 224 ? -5.793 -7.223 -19.062 1 96.69 224 HIS A N 1
ATOM 1752 C CA . HIS A 1 224 ? -6.41 -7.664 -17.812 1 96.69 224 HIS A CA 1
ATOM 1753 C C . HIS A 1 224 ? -6.895 -6.477 -16.984 1 96.69 224 HIS A C 1
ATOM 1755 O O . HIS A 1 224 ? -6.172 -5.492 -16.828 1 96.69 224 HIS A O 1
ATOM 1761 N N . VAL A 1 225 ? -8.094 -6.578 -16.516 1 98 225 VAL A N 1
ATOM 1762 C CA . VAL A 1 225 ? -8.609 -5.492 -15.695 1 98 225 VAL A CA 1
ATOM 1763 C C . VAL A 1 225 ? -8.969 -6.016 -14.305 1 98 225 VAL A C 1
ATOM 1765 O O . VAL A 1 225 ? -9.625 -7.051 -14.18 1 98 225 VAL A O 1
ATOM 1768 N N . THR A 1 226 ? -8.484 -5.383 -13.266 1 98.44 226 THR A N 1
ATOM 1769 C CA . THR A 1 226 ? -8.836 -5.648 -11.875 1 98.44 226 THR A CA 1
ATOM 1770 C C . THR A 1 226 ? -9.531 -4.438 -11.258 1 98.44 226 THR A C 1
ATOM 1772 O O . THR A 1 226 ? -9 -3.326 -11.289 1 98.44 226 THR A O 1
ATOM 1775 N N . GLU A 1 227 ? -10.68 -4.645 -10.789 1 98.81 227 GLU A N 1
ATOM 1776 C CA . GLU A 1 227 ? -11.43 -3.623 -10.062 1 98.81 227 GLU A CA 1
ATOM 1777 C C . GLU A 1 227 ? -11.539 -3.965 -8.578 1 98.81 227 GLU A C 1
ATOM 1779 O O . GLU A 1 227 ? -11.82 -5.109 -8.219 1 98.81 227 GLU A O 1
ATOM 1784 N N . ILE A 1 228 ? -11.289 -3.012 -7.727 1 98.94 228 ILE A N 1
ATOM 1785 C CA . ILE A 1 228 ? -11.328 -3.199 -6.281 1 98.94 228 ILE A CA 1
ATOM 1786 C C . ILE A 1 228 ? -12.297 -2.201 -5.656 1 98.94 228 ILE A C 1
ATOM 1788 O O . ILE A 1 228 ? -12.234 -1.002 -5.938 1 98.94 228 ILE A O 1
ATOM 1792 N N . ALA A 1 229 ? -13.203 -2.686 -4.93 1 98.94 229 ALA A N 1
ATOM 1793 C CA . ALA A 1 229 ? -14.141 -1.851 -4.188 1 98.94 229 ALA A CA 1
ATOM 1794 C C . ALA A 1 229 ? -13.984 -2.055 -2.682 1 98.94 229 ALA A C 1
ATOM 1796 O O . ALA A 1 229 ? -14.102 -3.178 -2.188 1 98.94 229 ALA A O 1
ATOM 1797 N N . VAL A 1 230 ? -13.711 -1.014 -1.972 1 98.94 230 VAL A N 1
ATOM 1798 C CA . VAL A 1 230 ? -13.516 -1.037 -0.525 1 98.94 230 VAL A CA 1
ATOM 1799 C C . VAL A 1 230 ? -14.617 -0.221 0.158 1 98.94 230 VAL A C 1
ATOM 1801 O O . VAL A 1 230 ? -14.969 0.863 -0.309 1 98.94 230 VAL A O 1
ATOM 1804 N N . GLN A 1 231 ? -15.148 -0.743 1.143 1 98.81 231 GLN A N 1
ATOM 1805 C CA . GLN A 1 231 ? -16.047 -0.014 2.029 1 98.81 231 GLN A CA 1
ATOM 1806 C C . GLN A 1 231 ? -15.477 0.079 3.441 1 98.81 231 GLN A C 1
ATOM 1808 O O . GLN A 1 231 ? -14.969 -0.91 3.979 1 98.81 231 GLN A O 1
ATOM 1813 N N . GLY A 1 232 ? -15.445 1.279 3.949 1 98.25 232 GLY A N 1
ATOM 1814 C CA . GLY A 1 232 ? -15.047 1.513 5.328 1 98.25 232 GLY A CA 1
ATOM 1815 C C . GLY A 1 232 ? -16.188 1.957 6.215 1 98.25 232 GLY A C 1
ATOM 1816 O O . GLY A 1 232 ? -17.344 1.614 5.957 1 98.25 232 GLY A O 1
ATOM 1817 N N . PRO A 1 233 ? -15.906 2.674 7.289 1 96.56 233 PRO A N 1
ATOM 1818 C CA . PRO A 1 233 ? -16.938 3.029 8.273 1 96.56 233 PRO A CA 1
ATOM 1819 C C . PRO A 1 233 ? -18 3.959 7.703 1 96.56 233 PRO A C 1
ATOM 1821 O O . PRO A 1 233 ? -17.703 4.777 6.824 1 96.56 233 PRO A O 1
ATOM 1824 N N . SER A 1 234 ? -19.219 3.82 8.242 1 95.94 234 SER A N 1
ATOM 1825 C CA . SER A 1 234 ? -20.312 4.73 7.953 1 95.94 234 SER A CA 1
ATOM 1826 C C . SER A 1 234 ? -20.578 5.676 9.125 1 95.94 234 SER A C 1
ATOM 1828 O O . SER A 1 234 ? -20.484 5.273 10.281 1 95.94 234 SER A O 1
ATOM 1830 N N . GLU A 1 235 ? -20.797 6.898 8.742 1 94.44 235 GLU A N 1
ATOM 1831 C CA . GLU A 1 235 ? -21.219 7.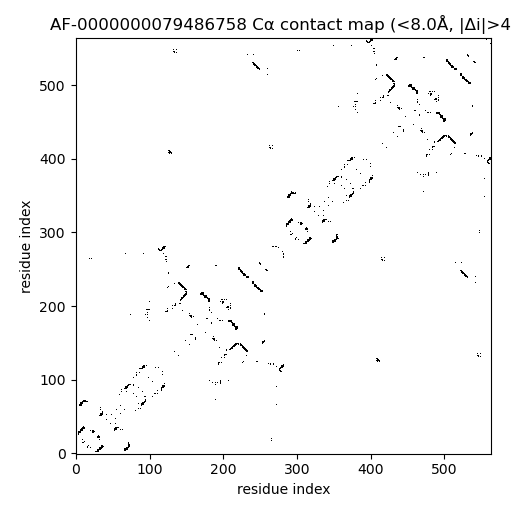855 9.75 1 94.44 235 GLU A CA 1
ATOM 1832 C C . GLU A 1 235 ? -22.672 7.605 10.172 1 94.44 235 GLU A C 1
ATOM 1834 O O . GLU A 1 235 ? -23.391 6.848 9.516 1 94.44 235 GLU A O 1
ATOM 1839 N N . ILE A 1 236 ? -23.062 8.281 11.242 1 93.38 236 ILE A N 1
ATOM 1840 C CA . ILE A 1 236 ? -24.391 8.117 11.805 1 93.38 236 ILE A CA 1
ATOM 1841 C C . ILE A 1 236 ? -25.438 8.523 10.781 1 93.38 236 ILE A C 1
ATOM 1843 O O . ILE A 1 236 ? -26.516 7.93 10.711 1 93.38 236 ILE A O 1
ATOM 1847 N N . ASP A 1 237 ? -25.125 9.422 9.883 1 94.38 237 ASP A N 1
ATOM 1848 C CA . ASP A 1 237 ? -26.078 9.93 8.906 1 94.38 237 ASP A CA 1
ATOM 1849 C C . ASP A 1 237 ? -26.078 9.086 7.633 1 94.38 237 ASP A C 1
ATOM 1851 O O . ASP A 1 237 ? -26.719 9.43 6.648 1 94.38 237 ASP A O 1
ATOM 1855 N N . GLY A 1 238 ? -25.219 8.086 7.535 1 94 238 GLY A N 1
ATOM 1856 C CA . GLY A 1 238 ? -25.25 7.137 6.43 1 94 238 GLY A CA 1
ATOM 1857 C C . GLY A 1 238 ? -24.109 7.336 5.453 1 94 238 GLY A C 1
ATOM 1858 O O . GLY A 1 238 ? -23.844 6.465 4.621 1 94 238 GLY A O 1
ATOM 1859 N N . ARG A 1 239 ? -23.422 8.492 5.547 1 95.62 239 ARG A N 1
ATOM 1860 C CA . ARG A 1 239 ? -22.266 8.664 4.691 1 95.62 239 ARG A CA 1
ATOM 1861 C C . ARG A 1 239 ? -21.203 7.598 4.977 1 95.62 239 ARG A C 1
ATOM 1863 O O . ARG A 1 239 ? -20.922 7.289 6.137 1 95.62 239 ARG A O 1
ATOM 1870 N N . THR A 1 240 ? -20.672 7.02 3.842 1 97.75 240 THR A N 1
ATOM 1871 C CA . THR A 1 240 ? -19.781 5.871 4.008 1 97.75 240 THR A CA 1
ATOM 1872 C C . THR A 1 240 ? -18.453 6.105 3.291 1 97.75 240 THR A C 1
ATOM 1874 O O . THR A 1 240 ? -18.422 6.648 2.186 1 97.75 240 THR A O 1
ATOM 1877 N N . PHE A 1 241 ? -17.438 5.723 3.973 1 98.5 241 PHE A N 1
ATOM 1878 C CA . PHE A 1 241 ? -16.125 5.73 3.348 1 98.5 241 PHE A CA 1
ATOM 1879 C C . PHE A 1 241 ? -16.031 4.68 2.248 1 98.5 241 PHE A C 1
ATOM 1881 O O . PHE A 1 241 ? -16.391 3.518 2.463 1 98.5 241 PHE A O 1
ATOM 1888 N N . THR A 1 242 ? -15.508 5.066 1.018 1 98.81 242 THR A N 1
ATOM 1889 C CA . THR A 1 242 ? -15.336 4.102 -0.064 1 98.81 242 THR A CA 1
ATOM 1890 C C . THR A 1 242 ? -14.055 4.387 -0.841 1 98.81 242 THR A C 1
ATOM 1892 O O . THR A 1 242 ? -13.578 5.523 -0.872 1 98.81 242 THR A O 1
ATOM 1895 N N . VAL A 1 243 ? -13.469 3.357 -1.348 1 98.88 243 VAL A N 1
ATOM 1896 C CA . VAL A 1 243 ? -12.391 3.451 -2.332 1 98.88 243 VAL A CA 1
ATOM 1897 C C . VAL A 1 243 ? -12.703 2.547 -3.521 1 98.88 243 VAL A C 1
ATOM 1899 O O . VAL A 1 243 ? -13.094 1.39 -3.344 1 98.88 243 VAL A O 1
ATOM 1902 N N . ARG A 1 244 ? -12.562 3.045 -4.691 1 98.88 244 ARG A N 1
ATOM 1903 C CA . ARG A 1 244 ? -12.688 2.273 -5.926 1 98.88 244 ARG A CA 1
ATOM 1904 C C . ARG A 1 244 ? -11.414 2.385 -6.766 1 98.88 244 ARG A C 1
ATOM 1906 O O . ARG A 1 244 ? -10.922 3.486 -7.012 1 98.88 244 ARG A O 1
ATOM 1913 N N . THR A 1 245 ? -10.906 1.283 -7.16 1 98.88 245 THR A N 1
ATOM 1914 C CA . THR A 1 245 ? -9.688 1.217 -7.961 1 98.88 245 THR A CA 1
ATOM 1915 C C . THR A 1 245 ? -9.922 0.395 -9.227 1 98.88 245 THR A C 1
ATOM 1917 O O . THR A 1 245 ? -10.578 -0.648 -9.188 1 98.88 245 THR A O 1
ATOM 1920 N N . THR A 1 246 ? -9.469 0.864 -10.352 1 98.88 246 THR A N 1
ATOM 1921 C CA . THR A 1 246 ? -9.383 0.091 -11.586 1 98.88 246 THR A CA 1
ATOM 1922 C C . THR A 1 246 ? -7.938 0.014 -12.07 1 98.88 246 THR A C 1
ATOM 1924 O O . THR A 1 246 ? -7.324 1.038 -12.383 1 98.88 246 THR A O 1
ATOM 1927 N N . ARG A 1 247 ? -7.418 -1.129 -12.055 1 98.75 247 ARG A N 1
ATOM 1928 C CA . ARG A 1 247 ? -6.086 -1.411 -12.586 1 98.75 247 ARG A CA 1
ATOM 1929 C C . ARG A 1 247 ? -6.18 -2.104 -13.945 1 98.75 247 ARG A C 1
ATOM 1931 O O . ARG A 1 247 ? -6.789 -3.166 -14.07 1 98.75 247 ARG A O 1
ATOM 1938 N N . THR A 1 248 ? -5.578 -1.505 -14.969 1 98.31 248 THR A N 1
ATOM 1939 C CA . THR A 1 248 ? -5.605 -2.012 -16.344 1 98.31 248 THR A CA 1
ATOM 1940 C C . THR A 1 248 ? -4.203 -2.381 -16.812 1 98.31 248 THR A C 1
ATOM 1942 O O . THR A 1 248 ? -3.328 -1.519 -16.906 1 98.31 248 THR A O 1
ATOM 1945 N N . ASN A 1 249 ? -4.023 -3.662 -17.109 1 97.44 249 ASN A N 1
ATOM 1946 C CA . ASN A 1 249 ? -2.727 -4.211 -17.484 1 97.44 249 ASN A CA 1
ATOM 1947 C C . ASN A 1 249 ? -2.727 -4.68 -18.938 1 97.44 249 ASN A C 1
ATOM 1949 O O . ASN A 1 249 ? -3.439 -5.621 -19.297 1 97.44 249 ASN A O 1
ATOM 1953 N N . PRO A 1 250 ? -1.871 -4.09 -19.766 1 96.69 250 PRO A N 1
ATOM 1954 C CA . PRO A 1 250 ? -1.707 -4.695 -21.094 1 96.69 250 PRO A CA 1
ATOM 1955 C C . PRO A 1 250 ? -1.335 -6.176 -21.016 1 96.69 250 PRO A C 1
ATOM 1957 O O . PRO A 1 250 ? -0.505 -6.566 -20.188 1 96.69 250 PRO A O 1
ATOM 1960 N N . ALA A 1 251 ? -1.987 -6.973 -21.719 1 94 251 ALA A N 1
ATOM 1961 C CA . ALA A 1 251 ? -1.752 -8.414 -21.797 1 94 251 ALA A CA 1
ATOM 1962 C C . ALA A 1 251 ? -2.197 -8.977 -23.141 1 94 251 ALA A C 1
ATOM 1964 O O . ALA A 1 251 ? -3.037 -8.391 -23.828 1 94 251 ALA A O 1
ATOM 1965 N N . CYS A 1 252 ? -1.566 -10.07 -23.516 1 90.81 252 CYS A N 1
ATOM 1966 C CA . CYS A 1 252 ? -1.97 -10.75 -24.75 1 90.81 252 CYS A CA 1
ATOM 1967 C C . CYS A 1 252 ? -2.943 -11.883 -24.453 1 90.81 252 CYS A C 1
ATOM 1969 O O . CYS A 1 252 ? -3.049 -12.336 -23.312 1 90.81 252 CYS A O 1
ATOM 1971 N N . LYS A 1 253 ? -3.619 -12.25 -25.562 1 88.75 253 LYS A N 1
ATOM 1972 C CA . LYS A 1 253 ? -4.504 -13.406 -25.422 1 88.75 253 LYS A CA 1
ATOM 1973 C C . LYS A 1 253 ? -3.752 -14.617 -24.875 1 88.75 253 LYS A C 1
ATOM 1975 O O . LYS A 1 253 ? -2.627 -14.891 -25.297 1 88.75 253 LYS A O 1
ATOM 1980 N N . GLY A 1 254 ? -4.391 -15.195 -23.875 1 88.12 254 GLY A N 1
ATOM 1981 C CA . GLY A 1 254 ? -3.803 -16.406 -23.328 1 88.12 254 GLY A CA 1
ATOM 1982 C C . GLY A 1 254 ? -2.891 -16.172 -22.141 1 88.12 254 GLY A C 1
ATOM 1983 O O . GLY A 1 254 ? -2.568 -17.094 -21.391 1 88.12 254 GLY A O 1
ATOM 1984 N N . ASP A 1 255 ? -2.477 -14.906 -22.047 1 89.06 255 ASP A N 1
ATOM 1985 C CA . ASP A 1 255 ? -1.624 -14.586 -20.906 1 89.06 255 ASP A CA 1
ATOM 1986 C C . ASP A 1 255 ? -2.396 -14.703 -19.594 1 89.06 255 ASP A C 1
ATOM 1988 O O . ASP A 1 255 ? -3.434 -14.062 -19.406 1 89.06 255 ASP A O 1
ATOM 1992 N N . VAL A 1 256 ? -1.827 -15.43 -18.719 1 86.19 256 VAL A N 1
ATOM 1993 C CA . VAL A 1 256 ? -2.455 -15.562 -17.406 1 86.19 256 VAL A CA 1
ATOM 1994 C C . VAL A 1 256 ? -2.045 -14.391 -16.516 1 86.19 256 VAL A C 1
ATOM 1996 O O . VAL A 1 256 ? -2.836 -13.922 -15.695 1 86.19 256 VAL A O 1
ATOM 1999 N N . THR A 1 257 ? -0.757 -13.945 -16.703 1 88.94 257 THR A N 1
ATOM 2000 C CA . THR A 1 257 ? -0.182 -12.867 -15.906 1 88.94 257 THR A CA 1
ATOM 2001 C C . THR A 1 257 ? 0.4 -11.781 -16.812 1 88.94 257 THR A C 1
ATOM 2003 O O . THR A 1 257 ? 1.085 -12.078 -17.781 1 88.94 257 THR A O 1
ATOM 2006 N N . ALA A 1 258 ? 0.065 -10.562 -16.469 1 91.69 258 ALA A N 1
ATOM 2007 C CA . ALA A 1 258 ? 0.557 -9.43 -17.25 1 91.69 258 ALA A CA 1
ATOM 2008 C C . ALA A 1 258 ? 1.958 -9.023 -16.797 1 91.69 258 ALA A C 1
ATOM 2010 O O . ALA A 1 258 ? 2.344 -9.266 -15.656 1 91.69 258 ALA A O 1
ATOM 2011 N N . LYS A 1 259 ? 2.668 -8.367 -17.656 1 91.12 259 LYS A N 1
ATOM 2012 C CA . LYS A 1 259 ? 4.055 -7.973 -17.422 1 91.12 259 LYS A CA 1
ATOM 2013 C C . LYS A 1 259 ? 4.184 -7.094 -16.188 1 91.12 259 LYS A C 1
ATOM 2015 O O . LYS A 1 259 ? 5.125 -7.242 -15.406 1 91.12 259 LYS A O 1
ATOM 2020 N N . ALA A 1 260 ? 3.266 -6.199 -16.016 1 93.5 260 ALA A N 1
ATOM 2021 C CA . ALA A 1 260 ? 3.312 -5.309 -14.859 1 93.5 260 ALA A CA 1
ATOM 2022 C C . ALA A 1 260 ? 3.236 -6.102 -13.555 1 93.5 260 ALA A C 1
ATOM 2024 O O . ALA A 1 260 ? 3.818 -5.703 -12.547 1 93.5 260 ALA A O 1
ATOM 2025 N N . THR A 1 261 ? 2.578 -7.188 -13.602 1 93.88 261 THR A N 1
ATOM 2026 C CA . THR A 1 261 ? 2.469 -8.039 -12.422 1 93.88 261 THR A CA 1
ATOM 2027 C C . THR A 1 261 ? 3.795 -8.734 -12.133 1 93.88 261 THR A C 1
ATOM 2029 O O . THR A 1 261 ? 4.141 -8.953 -10.969 1 93.88 261 THR A O 1
ATOM 2032 N N . TYR A 1 262 ? 4.582 -9.039 -13.172 1 95.75 262 TYR A N 1
ATOM 2033 C CA . TYR A 1 262 ? 5.926 -9.57 -12.977 1 95.75 262 TYR A CA 1
ATOM 2034 C C . TYR A 1 262 ? 6.789 -8.594 -12.18 1 95.75 262 TYR A C 1
ATOM 2036 O O . TYR A 1 262 ? 7.461 -8.984 -11.227 1 95.75 262 TYR A O 1
ATOM 2044 N N . SER A 1 263 ? 6.695 -7.344 -12.531 1 96.56 263 SER A N 1
ATOM 2045 C CA . SER A 1 263 ? 7.473 -6.316 -11.844 1 96.56 263 SER A CA 1
ATOM 2046 C C . SER A 1 263 ? 7.059 -6.188 -10.383 1 96.56 263 SER A C 1
ATOM 2048 O O . SER A 1 263 ? 7.902 -5.965 -9.508 1 96.56 263 SER A O 1
ATOM 2050 N N . SER A 1 264 ? 5.793 -6.289 -10.18 1 96.75 264 SER A N 1
ATOM 2051 C CA . SER A 1 264 ? 5.285 -6.25 -8.812 1 96.75 264 SER A CA 1
ATOM 2052 C C . SER A 1 264 ? 5.82 -7.418 -7.988 1 96.75 264 SER A C 1
ATOM 2054 O O . SER A 1 264 ? 6.195 -7.246 -6.824 1 96.75 264 SER A O 1
ATOM 2056 N N . PHE A 1 265 ? 5.898 -8.594 -8.586 1 97.38 265 PHE A N 1
ATOM 2057 C CA . PHE A 1 265 ? 6.414 -9.781 -7.914 1 97.38 265 PHE A CA 1
ATOM 2058 C C . PHE A 1 265 ? 7.891 -9.609 -7.582 1 97.38 265 PHE A C 1
ATOM 2060 O O . PHE A 1 265 ? 8.336 -10.008 -6.5 1 97.38 265 PHE A O 1
ATOM 2067 N N . LEU A 1 266 ? 8.617 -9.062 -8.539 1 98.31 266 LEU A N 1
ATOM 2068 C CA . LEU A 1 266 ? 10.031 -8.773 -8.289 1 98.31 266 LEU A CA 1
ATOM 2069 C C . LEU A 1 266 ? 10.195 -7.848 -7.086 1 98.31 266 LEU A C 1
ATOM 2071 O O . LEU A 1 266 ? 11.008 -8.109 -6.203 1 98.31 266 LEU A O 1
ATOM 2075 N N . SER A 1 267 ? 9.391 -6.793 -7.031 1 98.12 267 SER A N 1
ATOM 2076 C CA . SER A 1 267 ? 9.453 -5.859 -5.906 1 98.12 267 SER A CA 1
ATOM 2077 C C . SER A 1 267 ? 9.18 -6.566 -4.586 1 98.12 267 SER A C 1
ATOM 2079 O O . SER A 1 267 ? 9.836 -6.293 -3.58 1 98.12 267 SER A O 1
ATOM 2081 N N . SER A 1 268 ? 8.211 -7.453 -4.605 1 98.12 268 SER A N 1
ATOM 2082 C CA . SER A 1 268 ? 7.875 -8.211 -3.404 1 98.12 268 SER A CA 1
ATOM 2083 C C . SER A 1 268 ? 9.031 -9.109 -2.977 1 98.12 268 SER A C 1
ATOM 2085 O O . SER A 1 268 ? 9.359 -9.188 -1.791 1 98.12 268 SER A O 1
ATOM 2087 N N . MET A 1 269 ? 9.625 -9.766 -3.943 1 98.38 269 MET A N 1
ATOM 2088 C CA . MET A 1 269 ? 10.75 -10.641 -3.637 1 98.38 269 MET A CA 1
ATOM 2089 C C . MET A 1 269 ? 11.898 -9.859 -3.004 1 98.38 269 MET A C 1
ATOM 2091 O O . MET A 1 269 ? 12.461 -10.281 -1.996 1 98.38 269 MET A O 1
ATOM 2095 N N . LEU A 1 270 ? 12.188 -8.688 -3.537 1 97.38 270 LEU A N 1
ATOM 2096 C CA . LEU A 1 270 ? 13.281 -7.855 -3.043 1 97.38 270 LEU A CA 1
ATOM 2097 C C . LEU A 1 270 ? 12.969 -7.309 -1.655 1 97.38 270 LEU A C 1
ATOM 2099 O O . LEU A 1 270 ? 13.875 -7.078 -0.854 1 97.38 270 LEU A O 1
ATOM 2103 N N . ALA A 1 271 ? 11.68 -7.223 -1.359 1 95.94 271 ALA A N 1
ATOM 2104 C CA . ALA A 1 271 ? 11.258 -6.641 -0.089 1 95.94 271 ALA A CA 1
ATOM 2105 C C . ALA A 1 271 ? 11.039 -7.719 0.964 1 95.94 271 ALA A C 1
ATOM 2107 O O . ALA A 1 271 ? 10.844 -7.414 2.143 1 95.94 271 ALA A O 1
ATOM 2108 N N . ALA A 1 272 ? 11.055 -8.961 0.618 1 97.06 272 ALA A N 1
ATOM 2109 C CA . ALA A 1 272 ? 10.719 -10.062 1.512 1 97.06 272 ALA A CA 1
ATOM 2110 C C . ALA A 1 272 ? 11.898 -10.398 2.426 1 97.06 272 ALA A C 1
ATOM 2112 O O . ALA A 1 272 ? 12.453 -11.5 2.355 1 97.06 272 ALA A O 1
ATOM 2113 N N . GLU A 1 273 ? 12.289 -9.461 3.293 1 93.62 273 GLU A N 1
ATOM 2114 C CA . GLU A 1 273 ? 13.398 -9.672 4.219 1 93.62 273 GLU A CA 1
ATOM 2115 C C . GLU A 1 273 ? 13.25 -8.789 5.457 1 93.62 273 GLU A C 1
A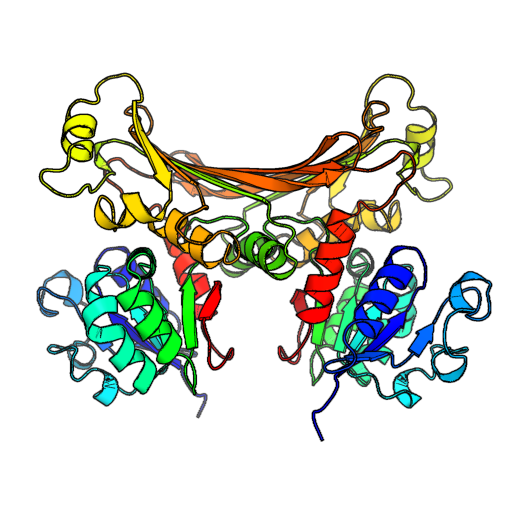TOM 2117 O O . GLU A 1 273 ? 12.547 -7.781 5.43 1 93.62 273 GLU A O 1
ATOM 2122 N N . GLY A 1 274 ? 13.812 -9.258 6.543 1 89.81 274 GLY A N 1
ATOM 2123 C CA . GLY A 1 274 ? 14.055 -8.422 7.711 1 89.81 274 GLY A CA 1
ATOM 2124 C C . GLY A 1 274 ? 12.805 -8.195 8.539 1 89.81 274 GLY A C 1
ATOM 2125 O O . GLY A 1 274 ? 12.781 -7.312 9.406 1 89.81 274 GLY A O 1
ATOM 2126 N N . LYS A 1 275 ? 11.711 -8.93 8.328 1 91.94 275 LYS A N 1
ATOM 2127 C CA . LYS A 1 275 ? 10.477 -8.672 9.062 1 91.94 275 LYS A CA 1
ATOM 2128 C C . LYS A 1 275 ? 10.273 -9.703 10.172 1 91.94 275 LYS A C 1
ATOM 2130 O O . LYS A 1 275 ? 9.352 -9.578 10.977 1 91.94 275 LYS A O 1
ATOM 2135 N N . GLY A 1 276 ? 11.117 -10.719 10.156 1 93.12 276 GLY A N 1
ATOM 2136 C CA . GLY A 1 276 ? 11.062 -11.711 11.219 1 93.12 276 GLY A CA 1
ATOM 2137 C C . GLY A 1 276 ? 9.875 -12.641 11.102 1 93.12 276 GLY A C 1
ATOM 2138 O O . GLY A 1 276 ? 9.344 -12.852 10.008 1 93.12 276 GLY A O 1
ATOM 2139 N N . ALA A 1 277 ? 9.492 -13.25 12.234 1 94.88 277 ALA A N 1
ATOM 2140 C CA . ALA A 1 277 ? 8.422 -14.242 12.273 1 94.88 277 ALA A CA 1
ATOM 2141 C C . ALA A 1 277 ? 7.066 -13.594 12.008 1 94.88 277 ALA A C 1
ATOM 2143 O O . ALA A 1 277 ? 6.863 -12.414 12.312 1 94.88 277 ALA A O 1
ATOM 2144 N N . GLY A 1 278 ? 6.195 -14.398 11.43 1 96.5 278 GLY A N 1
ATOM 2145 C CA . GLY A 1 278 ? 4.848 -13.93 11.172 1 96.5 278 GLY A CA 1
ATOM 2146 C C . GLY A 1 278 ? 4.484 -13.93 9.703 1 96.5 278 GLY A C 1
ATOM 2147 O O . GLY A 1 278 ? 5.246 -14.43 8.867 1 96.5 278 GLY A O 1
ATOM 2148 N N . VAL A 1 279 ? 3.33 -13.492 9.383 1 96.88 279 VAL A N 1
ATOM 2149 C CA . VAL A 1 279 ? 2.846 -13.359 8.016 1 96.88 279 VAL A CA 1
ATOM 2150 C C . VAL A 1 279 ? 2.949 -11.898 7.574 1 96.88 279 VAL A C 1
ATOM 2152 O O . VAL A 1 279 ? 2.379 -11.008 8.211 1 96.88 279 VAL A O 1
ATOM 2155 N N . HIS A 1 280 ? 3.68 -11.648 6.551 1 97.38 280 HIS A N 1
ATOM 2156 C CA . HIS A 1 280 ? 3.982 -10.297 6.105 1 97.38 280 HIS A CA 1
ATOM 2157 C C . HIS A 1 280 ? 3.561 -10.086 4.656 1 97.38 280 HIS A C 1
ATOM 2159 O O . HIS A 1 280 ? 3.695 -10.992 3.828 1 97.38 280 HIS A O 1
ATOM 2165 N N . LEU A 1 281 ? 3.057 -8.906 4.406 1 97.62 281 LEU A N 1
ATOM 2166 C CA . LEU A 1 281 ? 2.824 -8.5 3.023 1 97.62 281 LEU A CA 1
ATOM 2167 C C . LEU A 1 281 ? 4.098 -7.938 2.4 1 97.62 281 LEU A C 1
ATOM 2169 O O . LEU A 1 281 ? 4.926 -7.348 3.096 1 97.62 281 LEU A O 1
ATOM 2173 N N . CYS A 1 282 ? 4.211 -8.188 1.157 1 96.81 282 CYS A N 1
ATOM 2174 C CA . CYS A 1 282 ? 5.375 -7.629 0.476 1 96.81 282 CYS A CA 1
ATOM 2175 C C . CYS A 1 282 ? 5.051 -7.309 -0.979 1 96.81 282 CYS A C 1
ATOM 2177 O O . CYS A 1 282 ? 4.078 -7.82 -1.531 1 96.81 282 CYS A O 1
ATOM 2179 N N . MET B 1 1 ? 11.078 -6.172 32.062 1 47.09 1 MET B N 1
ATOM 2180 C CA . MET B 1 1 ? 10.195 -5.012 31.984 1 47.09 1 MET B CA 1
ATOM 2181 C C . MET B 1 1 ? 9.836 -4.723 30.516 1 47.09 1 MET B C 1
ATOM 2183 O O . MET B 1 1 ? 10.711 -4.707 29.656 1 47.09 1 MET B O 1
ATOM 2187 N N . ASN B 1 2 ? 8.586 -4.922 30.047 1 66.75 2 ASN B N 1
ATOM 2188 C CA . ASN B 1 2 ? 8.195 -4.934 28.641 1 66.75 2 ASN B CA 1
ATOM 2189 C C . ASN B 1 2 ? 8.391 -3.564 27.984 1 66.75 2 ASN B C 1
ATOM 2191 O O . ASN B 1 2 ? 7.879 -2.559 28.484 1 66.75 2 ASN B O 1
ATOM 2195 N N . TYR B 1 3 ? 9.43 -3.238 27.328 1 88.25 3 TYR B N 1
ATOM 2196 C CA . TYR B 1 3 ? 9.797 -1.986 26.688 1 88.25 3 TYR B CA 1
ATOM 2197 C C . TYR B 1 3 ? 8.602 -1.37 25.969 1 88.25 3 TYR B C 1
ATOM 2199 O O . TYR B 1 3 ? 7.906 -2.049 25.203 1 88.25 3 TYR B O 1
ATOM 2207 N N . LYS B 1 4 ? 8.258 -0.091 26.516 1 95.69 4 LYS B N 1
ATOM 2208 C CA . LYS B 1 4 ? 7.23 0.685 25.828 1 95.69 4 LYS B CA 1
ATOM 2209 C C . LYS B 1 4 ? 7.852 1.703 24.875 1 95.69 4 LYS B C 1
ATOM 2211 O O . LYS B 1 4 ? 8.844 2.354 25.219 1 95.69 4 LYS B O 1
ATOM 2216 N N . ARG B 1 5 ? 7.332 1.748 23.75 1 97.75 5 ARG B N 1
ATOM 2217 C CA . ARG B 1 5 ? 7.793 2.748 22.797 1 97.75 5 ARG B CA 1
ATOM 2218 C C . ARG B 1 5 ? 7.328 4.145 23.188 1 97.75 5 ARG B C 1
ATOM 2220 O O . ARG B 1 5 ? 6.133 4.375 23.391 1 97.75 5 ARG B O 1
ATOM 2227 N N . ARG B 1 6 ? 8.234 5.078 23.344 1 98.5 6 ARG B N 1
ATOM 2228 C CA . ARG B 1 6 ? 7.93 6.43 23.797 1 98.5 6 ARG B CA 1
ATOM 2229 C C . ARG B 1 6 ? 7.723 7.371 22.609 1 98.5 6 ARG B C 1
ATOM 2231 O O . ARG B 1 6 ? 8.625 7.559 21.797 1 98.5 6 ARG B O 1
ATOM 2238 N N . ILE B 1 7 ? 6.543 8.016 22.562 1 98.81 7 ILE B N 1
ATOM 2239 C CA . ILE B 1 7 ? 6.195 8.828 21.391 1 98.81 7 ILE B CA 1
ATOM 2240 C C . ILE B 1 7 ? 5.973 10.273 21.828 1 98.81 7 ILE B C 1
ATOM 2242 O O . ILE B 1 7 ? 5.234 10.547 22.781 1 98.81 7 ILE B O 1
ATOM 2246 N N . GLY B 1 8 ? 6.68 11.203 21.203 1 98.75 8 GLY B N 1
ATOM 2247 C CA . GLY B 1 8 ? 6.406 12.617 21.359 1 98.75 8 GLY B CA 1
ATOM 2248 C C . GLY B 1 8 ? 5.512 13.18 20.266 1 98.75 8 GLY B C 1
ATOM 2249 O O . GLY B 1 8 ? 5.699 12.875 19.094 1 98.75 8 GLY B O 1
ATOM 2250 N N . ILE B 1 9 ? 4.562 13.984 20.641 1 98.62 9 ILE B N 1
ATOM 2251 C CA . ILE B 1 9 ? 3.617 14.562 19.688 1 98.62 9 ILE B CA 1
ATOM 2252 C C . ILE B 1 9 ? 3.852 16.062 19.578 1 98.62 9 ILE B C 1
ATOM 2254 O O . ILE B 1 9 ? 3.777 16.781 20.578 1 98.62 9 ILE B O 1
ATOM 2258 N N . VAL B 1 10 ? 4.191 16.5 18.359 1 98.19 10 VAL B N 1
ATOM 2259 C CA . VAL B 1 10 ? 4.359 17.922 18.078 1 98.19 10 VAL B CA 1
ATOM 2260 C C . VAL B 1 10 ? 3.139 18.438 17.312 1 98.19 10 VAL B C 1
ATOM 2262 O O . VAL B 1 10 ? 3.002 18.219 16.109 1 98.19 10 VAL B O 1
ATOM 2265 N N . GLY B 1 11 ? 2.357 19.219 17.922 1 96 11 GLY B N 1
ATOM 2266 C CA . GLY B 1 11 ? 1.052 19.641 17.453 1 96 11 GLY B CA 1
ATOM 2267 C C . GLY B 1 11 ? -0.098 18.984 18.188 1 96 11 GLY B C 1
ATOM 2268 O O . GLY B 1 11 ? -0.134 17.75 18.312 1 96 11 GLY B O 1
ATOM 2269 N N . TYR B 1 12 ? -1.053 19.766 18.641 1 95.25 12 TYR B N 1
ATOM 2270 C CA . TYR B 1 12 ? -2.154 19.234 19.438 1 95.25 12 TYR B CA 1
ATOM 2271 C C . TYR B 1 12 ? -3.49 19.781 18.953 1 95.25 12 TYR B C 1
ATOM 2273 O O . TYR B 1 12 ? -4.324 20.203 19.766 1 95.25 12 TYR B O 1
ATOM 2281 N N . GLY B 1 13 ? -3.57 19.891 17.609 1 91.69 13 GLY B N 1
ATOM 2282 C CA . GLY B 1 13 ? -4.887 20.078 17.016 1 91.69 13 GLY B CA 1
ATOM 2283 C C . GLY B 1 13 ? -5.734 18.812 17.047 1 91.69 13 GLY B C 1
ATOM 2284 O O . GLY B 1 13 ? -5.539 17.938 17.891 1 91.69 13 GLY B O 1
ATOM 2285 N N . HIS B 1 14 ? -6.711 18.719 16.156 1 92.12 14 HIS B N 1
ATOM 2286 C CA . HIS B 1 14 ? -7.625 17.594 16.141 1 92.12 14 HIS B CA 1
ATOM 2287 C C . HIS B 1 14 ? -6.875 16.281 15.953 1 92.12 14 HIS B C 1
ATOM 2289 O O . HIS B 1 14 ? -7.133 15.305 16.656 1 92.12 14 HIS B O 1
ATOM 2295 N N . LEU B 1 15 ? -5.988 16.281 15.008 1 94.31 15 LEU B N 1
ATOM 2296 C CA . LEU B 1 15 ? -5.223 15.062 14.734 1 94.31 15 LEU B CA 1
ATOM 2297 C C . LEU B 1 15 ? -4.293 14.742 15.898 1 94.31 15 LEU B C 1
ATOM 2299 O O . LEU B 1 15 ? -4.18 13.586 16.312 1 94.31 15 LEU B O 1
ATOM 2303 N N . GLY B 1 16 ? -3.572 15.727 16.406 1 96 16 GLY B N 1
ATOM 2304 C CA . GLY B 1 16 ? -2.717 15.523 17.562 1 96 16 GLY B CA 1
ATOM 2305 C C . GLY B 1 16 ? -3.461 14.969 18.766 1 96 16 GLY B C 1
ATOM 2306 O O . GLY B 1 16 ? -2.992 14.031 19.422 1 96 16 GLY B O 1
ATOM 2307 N N . GLU B 1 17 ? -4.613 15.516 19.031 1 95.75 17 GLU B N 1
ATOM 2308 C CA . GLU B 1 17 ? -5.461 15.047 20.125 1 95.75 17 GLU B CA 1
ATOM 2309 C C . GLU B 1 17 ? -5.855 13.586 19.922 1 95.75 17 GLU B C 1
ATOM 2311 O O . GLU B 1 17 ? -5.801 12.789 20.859 1 95.75 17 GLU B O 1
ATOM 2316 N N . PHE B 1 18 ? -6.27 13.32 18.766 1 96.69 18 PHE B N 1
ATOM 2317 C CA . PHE B 1 18 ? -6.66 11.953 18.422 1 96.69 18 PHE B CA 1
ATOM 2318 C C . PHE B 1 18 ? -5.508 10.984 18.656 1 96.69 18 PHE B C 1
ATOM 2320 O O . PHE B 1 18 ? -5.688 9.938 19.281 1 96.69 18 PHE B O 1
ATOM 2327 N N . LEU B 1 19 ? -4.266 11.289 18.203 1 98.06 19 LEU B N 1
ATOM 2328 C CA . LEU B 1 19 ? -3.109 10.414 18.359 1 98.06 19 LEU B CA 1
ATOM 2329 C C . LEU B 1 19 ? -2.732 10.25 19.828 1 98.06 19 LEU B C 1
ATOM 2331 O O . LEU B 1 19 ? -2.381 9.148 20.266 1 98.06 19 LEU B O 1
ATOM 2335 N N . VAL B 1 20 ? -2.822 11.336 20.562 1 97.94 20 VAL B N 1
ATOM 2336 C CA . VAL B 1 20 ? -2.533 11.266 22 1 97.94 20 VAL B CA 1
ATOM 2337 C C . VAL B 1 20 ? -3.506 10.305 22.672 1 97.94 20 VAL B C 1
ATOM 2339 O O . VAL B 1 20 ? -3.092 9.445 23.453 1 97.94 20 VAL B O 1
ATOM 2342 N N . ASP B 1 21 ? -4.805 10.453 22.359 1 97.69 21 ASP B N 1
ATOM 2343 C CA . ASP B 1 21 ? -5.809 9.555 22.922 1 97.69 21 ASP B CA 1
ATOM 2344 C C . ASP B 1 21 ? -5.5 8.102 22.594 1 97.69 21 ASP B C 1
ATOM 2346 O O . ASP B 1 21 ? -5.648 7.219 23.438 1 97.69 21 ASP B O 1
ATOM 2350 N N . GLU B 1 22 ? -5.066 7.879 21.422 1 98 22 GLU B N 1
ATOM 2351 C CA . GLU B 1 22 ? -4.766 6.523 20.969 1 98 22 GLU B CA 1
ATOM 2352 C C . GLU B 1 22 ? -3.539 5.961 21.688 1 98 22 GLU B C 1
ATOM 2354 O O . GLU B 1 22 ? -3.494 4.773 22.016 1 98 22 GLU B O 1
ATOM 2359 N N . ILE B 1 23 ? -2.514 6.762 21.875 1 98.12 23 ILE B N 1
ATOM 2360 C CA . ILE B 1 23 ? -1.326 6.344 22.609 1 98.12 23 ILE B CA 1
ATOM 2361 C C . ILE B 1 23 ? -1.711 5.957 24.031 1 98.12 23 ILE B C 1
ATOM 2363 O O . ILE B 1 23 ? -1.314 4.898 24.516 1 98.12 23 ILE B O 1
ATOM 2367 N N . LEU B 1 24 ? -2.514 6.82 24.672 1 97.31 24 LEU B N 1
ATOM 2368 C CA . LEU B 1 24 ? -2.91 6.605 26.062 1 97.31 24 LEU B CA 1
ATOM 2369 C C . LEU B 1 24 ? -3.795 5.367 26.188 1 97.31 24 LEU B C 1
ATOM 2371 O O . LEU B 1 24 ? -3.822 4.727 27.234 1 97.31 24 LEU B O 1
ATOM 2375 N N . ALA B 1 25 ? -4.441 5.004 25.125 1 97.31 25 ALA B N 1
ATOM 2376 C CA . ALA B 1 25 ? -5.32 3.84 25.109 1 97.31 25 ALA B CA 1
ATOM 2377 C C . ALA B 1 25 ? -4.523 2.551 24.938 1 97.31 25 ALA B C 1
ATOM 2379 O O . ALA B 1 25 ? -5.078 1.453 25.016 1 97.31 25 ALA B O 1
ATOM 2380 N N . ARG B 1 26 ? -3.203 2.658 24.719 1 96.81 26 ARG B N 1
ATOM 2381 C CA . ARG B 1 26 ? -2.33 1.509 24.5 1 96.81 26 ARG B CA 1
ATOM 2382 C C . ARG B 1 26 ? -1.162 1.518 25.484 1 96.81 26 ARG B C 1
ATOM 2384 O O . ARG B 1 26 ? -0.004 1.399 25.078 1 96.81 26 ARG B O 1
ATOM 2391 N N . PRO B 1 27 ? -1.404 1.47 26.781 1 95.81 27 PRO B N 1
ATOM 2392 C CA . PRO B 1 27 ? -0.366 1.684 27.781 1 95.81 27 PRO B CA 1
ATOM 2393 C C . PRO B 1 27 ? 0.612 0.515 27.891 1 95.81 27 PRO B C 1
ATOM 2395 O O . PRO B 1 27 ? 1.696 0.659 28.453 1 95.81 27 PRO B O 1
ATOM 2398 N N . ALA B 1 28 ? 0.247 -0.619 27.359 1 96.31 28 ALA B N 1
ATOM 2399 C CA . ALA B 1 28 ? 1.135 -1.776 27.438 1 96.31 28 ALA B CA 1
ATOM 2400 C C . ALA B 1 28 ? 2.275 -1.656 26.422 1 96.31 28 ALA B C 1
ATOM 2402 O O . ALA B 1 28 ? 3.371 -2.176 26.656 1 96.31 28 ALA B O 1
ATOM 2403 N N . GLU B 1 29 ? 2.035 -0.884 25.328 1 96.44 29 GLU B N 1
ATOM 2404 C CA . GLU B 1 29 ? 2.986 -0.889 24.234 1 96.44 29 GLU B CA 1
ATOM 2405 C C . GLU B 1 29 ? 3.607 0.491 24.031 1 96.44 29 GLU B C 1
ATOM 2407 O O . GLU B 1 29 ? 4.715 0.608 23.5 1 96.44 29 GLU B O 1
ATOM 2412 N N . TYR B 1 30 ? 2.863 1.492 24.5 1 97.75 30 TYR B N 1
ATOM 2413 C CA . TYR B 1 30 ? 3.299 2.846 24.188 1 97.75 30 TYR B CA 1
ATOM 2414 C C . TYR B 1 30 ? 3.25 3.744 25.406 1 97.75 30 TYR B C 1
ATOM 2416 O O . TYR B 1 30 ? 2.521 3.461 26.359 1 97.75 30 TYR B O 1
ATOM 2424 N N . GLU B 1 31 ? 4.074 4.75 25.375 1 98 31 GLU B N 1
ATOM 2425 C CA . GLU B 1 31 ? 4.117 5.809 26.375 1 98 31 GLU B CA 1
ATOM 2426 C C . GLU B 1 31 ? 4.203 7.184 25.719 1 98 31 GLU B C 1
ATOM 2428 O O . GLU B 1 31 ? 4.922 7.367 24.734 1 98 31 GLU B O 1
ATOM 2433 N N . LEU B 1 32 ? 3.404 8.07 26.203 1 98.25 32 LEU B N 1
ATOM 2434 C CA . LEU B 1 32 ? 3.459 9.445 25.719 1 98.25 32 LEU B CA 1
ATOM 2435 C C . LEU B 1 32 ? 4.656 10.18 26.328 1 98.25 32 LEU B C 1
ATOM 2437 O O . LEU B 1 32 ? 4.676 10.477 27.516 1 98.25 32 LEU B O 1
ATOM 2441 N N . ALA B 1 33 ? 5.605 10.469 25.5 1 98.5 33 ALA B N 1
ATOM 2442 C CA . ALA B 1 33 ? 6.828 11.109 25.969 1 98.5 33 ALA B CA 1
ATOM 2443 C C . ALA B 1 33 ? 6.602 12.594 26.234 1 98.5 33 ALA B C 1
ATOM 2445 O O . ALA B 1 33 ? 7.07 13.133 27.25 1 98.5 33 ALA B O 1
ATOM 2446 N N . PHE B 1 34 ? 5.969 13.227 25.312 1 98.31 34 PHE B N 1
ATOM 2447 C CA . PHE B 1 34 ? 5.648 14.641 25.5 1 98.31 34 PHE B CA 1
ATOM 2448 C C . PHE B 1 34 ? 4.625 15.102 24.469 1 98.31 34 PHE B C 1
ATOM 2450 O O . PHE B 1 34 ? 4.379 14.414 23.484 1 98.31 34 PHE B O 1
ATOM 2457 N N . VAL B 1 35 ? 3.979 16.188 24.766 1 98 35 VAL B N 1
ATOM 2458 C CA . VAL B 1 35 ? 3.143 16.953 23.844 1 98 35 VAL B CA 1
ATOM 2459 C C . VAL B 1 35 ? 3.639 18.391 23.766 1 98 35 VAL B C 1
ATOM 2461 O O . VAL B 1 35 ? 3.945 19 24.797 1 98 35 VAL B O 1
ATOM 2464 N N . TRP B 1 36 ? 3.762 18.859 22.516 1 97.12 36 TRP B N 1
ATOM 2465 C CA . TRP B 1 36 ? 4.164 20.25 22.328 1 97.12 36 TRP B CA 1
ATOM 2466 C C . TRP B 1 36 ? 3.227 20.953 21.359 1 97.12 36 TRP B C 1
ATOM 2468 O O . TRP B 1 36 ? 2.793 20.375 20.359 1 97.12 36 TRP B O 1
ATOM 2478 N N . THR B 1 37 ? 2.963 22.188 21.609 1 93.44 37 THR B N 1
ATOM 2479 C CA . THR B 1 37 ? 2.227 23.047 20.688 1 93.44 37 THR B CA 1
ATOM 2480 C C . THR B 1 37 ? 2.908 24.406 20.547 1 93.44 37 THR B C 1
ATOM 2482 O O . THR B 1 37 ? 3.59 24.859 21.453 1 93.44 37 THR B O 1
ATOM 2485 N N . ARG B 1 38 ? 2.68 25.016 19.422 1 86.19 38 ARG B N 1
ATOM 2486 C CA . ARG B 1 38 ? 3.275 26.328 19.156 1 86.19 38 ARG B CA 1
ATOM 2487 C C . ARG B 1 38 ? 2.713 27.391 20.094 1 86.19 38 ARG B C 1
ATOM 2489 O O . ARG B 1 38 ? 3.43 28.297 20.516 1 86.19 38 ARG B O 1
ATOM 2496 N N . SER B 1 39 ? 1.44 27.359 20.359 1 82.81 39 SER B N 1
ATOM 2497 C CA . SER B 1 39 ? 0.771 28.375 21.172 1 82.81 39 SER B CA 1
ATOM 2498 C C . SER B 1 39 ? 0.924 28.094 22.656 1 82.81 39 SER B C 1
ATOM 2500 O O . SER B 1 39 ? 0.365 28.812 23.5 1 82.81 39 SER B O 1
ATOM 2502 N N . GLY B 1 40 ? 1.688 27.203 22.984 1 83.44 40 GLY B N 1
ATOM 2503 C CA . GLY B 1 40 ? 1.789 26.797 24.375 1 83.44 40 GLY B CA 1
ATOM 2504 C C . GLY B 1 40 ? 0.948 25.578 24.703 1 83.44 40 GLY B C 1
ATOM 2505 O O . GLY B 1 40 ? -0.098 25.359 24.094 1 83.44 40 GLY B O 1
ATOM 2506 N N . THR B 1 41 ? 1.426 24.797 25.594 1 75.56 41 THR B N 1
ATOM 2507 C CA . THR B 1 41 ? 0.768 23.531 25.875 1 75.56 41 THR B CA 1
ATOM 2508 C C . THR B 1 41 ? -0.215 23.672 27.031 1 75.56 41 THR B C 1
ATOM 2510 O O . THR B 1 41 ? -1.011 22.766 27.297 1 75.56 41 THR B O 1
ATOM 2513 N N . PHE B 1 42 ? -0.191 24.812 27.578 1 76.81 42 PHE B N 1
ATOM 2514 C CA . PHE B 1 42 ? -1.098 24.984 28.703 1 76.81 42 PHE B CA 1
ATOM 2515 C C . PHE B 1 42 ? -2.369 25.703 28.281 1 76.81 42 PHE B C 1
ATOM 2517 O O . PHE B 1 42 ? -2.453 26.922 28.375 1 76.81 42 PHE B O 1
ATOM 2524 N N . ASN B 1 43 ? -3.24 24.906 27.656 1 78.12 43 ASN B N 1
ATOM 2525 C CA . ASN B 1 43 ? -4.531 25.422 27.203 1 78.12 43 ASN B CA 1
ATOM 2526 C C . ASN B 1 43 ? -5.664 24.453 27.547 1 78.12 43 ASN B C 1
ATOM 2528 O O . ASN B 1 43 ? -5.426 23.375 28.078 1 78.12 43 ASN B O 1
ATOM 2532 N N . PRO B 1 44 ? -6.848 24.891 27.312 1 78.12 44 PRO B N 1
ATOM 2533 C CA . PRO B 1 44 ? -7.992 24.078 27.719 1 78.12 44 PRO B CA 1
ATOM 2534 C C . PRO B 1 44 ? -7.953 22.672 27.109 1 78.12 44 PRO B C 1
ATOM 2536 O O . PRO B 1 44 ? -8.352 21.703 27.75 1 78.12 44 PRO B O 1
ATOM 2539 N N . ALA B 1 45 ? -7.41 22.578 25.984 1 80.62 45 ALA B N 1
ATOM 2540 C CA . ALA B 1 45 ? -7.395 21.281 25.297 1 80.62 45 ALA B CA 1
ATOM 2541 C C . ALA B 1 45 ? -6.434 20.312 25.969 1 80.62 45 ALA B C 1
ATOM 2543 O O . ALA B 1 45 ? -6.688 19.109 26.016 1 80.62 45 ALA B O 1
ATOM 2544 N N . THR B 1 46 ? -5.41 20.875 26.547 1 88.19 46 THR B N 1
ATOM 2545 C CA . THR B 1 46 ? -4.371 20.047 27.141 1 88.19 46 THR B CA 1
ATOM 2546 C C . THR B 1 46 ? -4.605 19.844 28.625 1 88.19 46 THR B C 1
ATOM 2548 O O . THR B 1 46 ? -3.832 19.156 29.297 1 88.19 46 THR B O 1
ATOM 2551 N N . LYS B 1 47 ? -5.625 20.406 29.125 1 87.62 47 LYS B N 1
ATOM 2552 C CA . LYS B 1 47 ? -5.898 20.344 30.562 1 87.62 47 LYS B CA 1
ATOM 2553 C C . LYS B 1 47 ? -6.105 18.906 31.016 1 87.62 47 LYS B C 1
ATOM 2555 O O . LYS B 1 47 ? -5.824 18.562 32.188 1 87.62 47 LYS B O 1
ATOM 2560 N N . ARG B 1 48 ? -6.562 18.172 30.141 1 90.19 48 ARG B N 1
ATOM 2561 C CA . ARG B 1 48 ? -6.859 16.781 30.484 1 90.19 48 ARG B CA 1
ATOM 2562 C C . ARG B 1 48 ? -5.582 15.969 30.609 1 90.19 48 ARG B C 1
ATOM 2564 O O . ARG B 1 48 ? -5.598 14.852 31.141 1 90.19 48 ARG B O 1
ATOM 2571 N N . LEU B 1 49 ? -4.512 16.5 30.125 1 93.69 49 LEU B N 1
ATOM 2572 C CA . LEU B 1 49 ? -3.25 15.766 30.125 1 93.69 49 LEU B CA 1
ATOM 2573 C C . LEU B 1 49 ? -2.467 16.031 31.406 1 93.69 49 LEU B C 1
ATOM 2575 O O . LEU B 1 49 ? -2.576 17.109 32 1 93.69 49 LEU B O 1
ATOM 2579 N N . ASP B 1 50 ? -1.701 15.039 31.844 1 93.31 50 ASP B N 1
ATOM 2580 C CA . ASP B 1 50 ? -0.759 15.242 32.938 1 93.31 50 ASP B CA 1
ATOM 2581 C C . ASP B 1 50 ? 0.268 16.312 32.594 1 93.31 50 ASP B C 1
ATOM 2583 O O . ASP B 1 50 ? 0.853 16.297 31.516 1 93.31 50 ASP B O 1
ATOM 2587 N N . ARG B 1 51 ? 0.473 17.203 33.469 1 92.06 51 ARG B N 1
ATOM 2588 C CA . ARG B 1 51 ? 1.398 18.312 33.25 1 92.06 51 ARG B CA 1
ATOM 2589 C C . ARG B 1 51 ? 2.797 17.797 32.938 1 92.06 51 ARG B C 1
ATOM 2591 O O . ARG B 1 51 ? 3.551 18.438 32.188 1 92.06 51 ARG B O 1
ATOM 2598 N N . SER B 1 52 ? 3.086 16.656 33.406 1 93.62 52 SER B N 1
ATOM 2599 C CA . SER B 1 52 ? 4.426 16.094 33.25 1 93.62 52 SER B CA 1
ATOM 2600 C C . SER B 1 52 ? 4.719 15.789 31.766 1 93.62 52 SER B C 1
ATOM 2602 O O . SER B 1 52 ? 5.883 15.695 31.375 1 93.62 52 SER B O 1
ATOM 2604 N N . VAL B 1 53 ? 3.719 15.641 30.922 1 95.94 53 VAL B N 1
ATOM 2605 C CA . VAL B 1 53 ? 3.963 15.266 29.531 1 95.94 53 VAL B CA 1
ATOM 2606 C C . VAL B 1 53 ? 3.994 16.516 28.656 1 95.94 53 VAL B C 1
ATOM 2608 O O . VAL B 1 53 ? 4.273 16.438 27.453 1 95.94 53 VAL B O 1
ATOM 2611 N N . LEU B 1 54 ? 3.713 17.688 29.234 1 96.25 54 LEU B N 1
ATOM 2612 C CA . LEU B 1 54 ? 3.688 18.922 28.469 1 96.25 54 LEU B CA 1
ATOM 2613 C C . LEU B 1 54 ? 5.09 19.5 28.328 1 96.25 54 LEU B C 1
ATOM 2615 O O . LEU B 1 54 ? 5.781 19.703 29.328 1 96.25 54 LEU B O 1
ATOM 2619 N N . LEU B 1 55 ? 5.496 19.703 27.125 1 96.62 55 LEU B N 1
ATOM 2620 C CA . LEU B 1 55 ? 6.809 20.266 26.828 1 96.62 55 LEU B CA 1
ATOM 2621 C C . LEU B 1 55 ? 6.688 21.75 26.453 1 96.62 55 LEU B C 1
ATOM 2623 O O . LEU B 1 55 ? 5.973 22.078 25.5 1 96.62 55 LEU B O 1
ATOM 2627 N N . GLU B 1 56 ? 7.371 22.625 27.047 1 93.25 56 GLU B N 1
ATOM 2628 C CA . GLU B 1 56 ? 7.238 24.062 26.828 1 93.25 56 GLU B CA 1
ATOM 2629 C C . GLU B 1 56 ? 8.133 24.531 25.688 1 93.25 56 GLU B C 1
ATOM 2631 O O . GLU B 1 56 ? 7.742 25.391 24.891 1 93.25 56 GLU B O 1
ATOM 2636 N N . ASP B 1 57 ? 9.305 23.938 25.688 1 95.94 57 ASP B N 1
ATOM 2637 C CA . ASP B 1 57 ? 10.297 24.312 24.688 1 95.94 57 ASP B CA 1
ATOM 2638 C C . ASP B 1 57 ? 10.742 23.094 23.875 1 95.94 57 ASP B C 1
ATOM 2640 O O . ASP B 1 57 ? 11.422 22.219 24.391 1 95.94 57 ASP B O 1
ATOM 2644 N N . LEU B 1 58 ? 10.445 23.141 22.594 1 97.12 58 LEU B N 1
ATOM 2645 C CA . LEU B 1 58 ? 10.672 22.016 21.703 1 97.12 58 LEU B CA 1
ATOM 2646 C C . LEU B 1 58 ? 12.164 21.719 21.562 1 97.12 58 LEU B C 1
ATOM 2648 O O . LEU B 1 58 ? 12.547 20.594 21.219 1 97.12 58 LEU B O 1
ATOM 2652 N N . THR B 1 59 ? 13.016 22.672 21.844 1 97.06 59 THR B N 1
ATOM 2653 C CA . THR B 1 59 ? 14.461 22.484 21.734 1 97.06 59 THR B CA 1
ATOM 2654 C C . THR B 1 59 ? 14.953 21.438 22.734 1 97.06 59 THR B C 1
ATOM 2656 O O . THR B 1 59 ? 16.031 20.875 22.562 1 97.06 59 THR B O 1
ATOM 2659 N N . TYR B 1 60 ? 14.133 21.172 23.75 1 97.31 60 TYR B N 1
ATOM 2660 C CA . TYR B 1 60 ? 14.555 20.281 24.812 1 97.31 60 TYR B CA 1
ATOM 2661 C C . TYR B 1 60 ? 13.836 18.938 24.703 1 97.31 60 TYR B C 1
ATOM 2663 O O . TYR B 1 60 ? 13.805 18.156 25.672 1 97.31 60 TYR B O 1
ATOM 2671 N N . PHE B 1 61 ? 13.266 18.625 23.594 1 98.25 61 PHE B N 1
ATOM 2672 C CA . PHE B 1 61 ? 12.469 17.406 23.438 1 98.25 61 PHE B CA 1
ATOM 2673 C C . PHE B 1 61 ? 13.289 16.172 23.797 1 98.25 61 PHE B C 1
ATOM 2675 O O . PHE B 1 61 ? 12.75 15.195 24.312 1 98.25 61 PHE B O 1
ATOM 2682 N N . TYR B 1 62 ? 14.602 16.172 23.484 1 98.19 62 TYR B N 1
ATOM 2683 C CA . TYR B 1 62 ? 15.461 15 23.625 1 98.19 62 TYR B CA 1
ATOM 2684 C C . TYR B 1 62 ? 15.594 14.594 25.094 1 98.19 62 TYR B C 1
ATOM 2686 O O . TYR B 1 62 ? 15.867 13.43 25.391 1 98.19 62 TYR B O 1
ATOM 2694 N N . THR B 1 63 ? 15.344 15.516 26.047 1 98.31 63 THR B N 1
ATOM 2695 C CA . THR B 1 63 ? 15.398 15.203 27.469 1 98.31 63 THR B CA 1
ATOM 2696 C C . THR B 1 63 ? 14.273 14.258 27.859 1 98.31 63 THR B C 1
ATOM 2698 O O . THR B 1 63 ? 14.352 13.594 28.906 1 98.31 63 THR B O 1
ATOM 2701 N N . ARG B 1 64 ? 13.258 14.172 26.984 1 98.31 64 ARG B N 1
ATOM 2702 C CA . ARG B 1 64 ? 12.125 13.289 27.25 1 98.31 64 ARG B CA 1
ATOM 2703 C C . ARG B 1 64 ? 12.375 11.906 26.656 1 98.31 64 ARG B C 1
ATOM 2705 O O . ARG B 1 64 ? 11.531 11.016 26.797 1 98.31 64 ARG B O 1
ATOM 2712 N N . ARG B 1 65 ? 13.406 11.648 25.938 1 97.81 65 ARG B N 1
ATOM 2713 C CA . ARG B 1 65 ? 13.914 10.391 25.406 1 97.81 65 ARG B CA 1
ATOM 2714 C C . ARG B 1 65 ? 12.859 9.703 24.547 1 97.81 65 ARG B C 1
ATOM 2716 O O . ARG B 1 65 ? 12.555 8.523 24.75 1 97.81 65 ARG B O 1
ATOM 2723 N N . PRO B 1 66 ? 12.328 10.406 23.594 1 98.69 66 PRO B N 1
ATOM 2724 C CA . PRO B 1 66 ? 11.391 9.734 22.688 1 98.69 66 PRO B CA 1
ATOM 2725 C C . PRO B 1 66 ? 12.07 8.742 21.75 1 98.69 66 PRO B C 1
ATOM 2727 O O . PRO B 1 66 ? 13.227 8.945 21.375 1 98.69 66 PRO B O 1
ATOM 2730 N N . ASP B 1 67 ? 11.375 7.66 21.438 1 98.38 67 ASP B N 1
ATOM 2731 C CA . ASP B 1 67 ? 11.789 6.77 20.359 1 98.38 67 ASP B CA 1
ATOM 2732 C C . ASP B 1 67 ? 11.328 7.297 19 1 98.38 67 ASP B C 1
ATOM 2734 O O . ASP B 1 67 ? 11.945 7.02 17.984 1 98.38 67 ASP B O 1
ATOM 2738 N N . LEU B 1 68 ? 10.234 8.031 19.016 1 98.75 68 LEU B N 1
ATOM 2739 C CA . LEU B 1 68 ? 9.617 8.602 17.812 1 98.75 68 LEU B CA 1
ATOM 2740 C C . LEU B 1 68 ? 9 9.961 18.125 1 98.75 68 LEU B C 1
ATOM 2742 O O . LEU B 1 68 ? 8.32 10.125 19.141 1 98.75 68 LEU B O 1
ATOM 2746 N N . VAL B 1 69 ? 9.297 10.914 17.297 1 98.88 69 VAL B N 1
ATOM 2747 C CA . VAL B 1 69 ? 8.57 12.18 17.297 1 98.88 69 VAL B CA 1
ATOM 2748 C C . VAL B 1 69 ? 7.613 12.219 16.109 1 98.88 69 VAL B C 1
ATOM 2750 O O . VAL B 1 69 ? 8.008 11.914 14.984 1 98.88 69 VAL B O 1
ATOM 2753 N N . VAL B 1 70 ? 6.383 12.531 16.344 1 98.81 70 VAL B N 1
ATOM 2754 C CA . VAL B 1 70 ? 5.355 12.664 15.312 1 98.81 70 VAL B CA 1
ATOM 2755 C C . VAL B 1 70 ? 4.945 14.125 15.18 1 98.81 70 VAL B C 1
ATOM 2757 O O . VAL B 1 70 ? 4.453 14.734 16.125 1 98.81 70 VAL B O 1
ATOM 2760 N N . GLU B 1 71 ? 5.152 14.648 14.016 1 98.31 71 GLU B N 1
ATOM 2761 C CA . GLU B 1 71 ? 4.758 16.031 13.734 1 98.31 71 GLU B CA 1
ATOM 2762 C C . GLU B 1 71 ? 3.381 16.094 13.078 1 98.31 71 GLU B C 1
ATOM 2764 O O . GLU B 1 71 ? 3.15 15.453 12.047 1 98.31 71 GLU B O 1
ATOM 2769 N N . VAL B 1 72 ? 2.453 16.75 13.656 1 96.44 72 VAL B N 1
ATOM 2770 C CA . VAL B 1 72 ? 1.128 17 13.094 1 96.44 72 VAL B CA 1
ATOM 2771 C C . VAL B 1 72 ? 0.741 18.453 13.305 1 96.44 72 VAL B C 1
ATOM 2773 O O . VAL B 1 72 ? -0.391 18.75 13.688 1 96.44 72 VAL B O 1
ATOM 2776 N N . ALA B 1 73 ? 1.613 19.375 13.117 1 93.38 73 ALA B N 1
ATOM 2777 C CA . ALA B 1 73 ? 1.443 20.812 13.273 1 93.38 73 ALA B CA 1
ATOM 2778 C C . ALA B 1 73 ? 1.548 21.531 11.93 1 93.38 73 ALA B C 1
ATOM 2780 O O . ALA B 1 73 ? 0.622 21.484 11.117 1 93.38 73 ALA B O 1
ATOM 2781 N N . HIS B 1 74 ? 2.596 22.203 11.633 1 91.5 74 HIS B N 1
ATOM 2782 C CA . HIS B 1 74 ? 2.873 22.906 10.391 1 91.5 74 HIS B CA 1
ATOM 2783 C C . HIS B 1 74 ? 4.23 22.516 9.82 1 91.5 74 HIS B C 1
ATOM 2785 O O . HIS B 1 74 ? 5.164 22.219 10.57 1 91.5 74 HIS B O 1
ATOM 2791 N N . PRO B 1 75 ? 4.355 22.562 8.469 1 93.25 75 PRO B N 1
ATOM 2792 C CA . PRO B 1 75 ? 5.605 22.125 7.848 1 93.25 75 PRO B CA 1
ATOM 2793 C C . PRO B 1 75 ? 6.816 22.922 8.32 1 93.25 75 PRO B C 1
ATOM 2795 O O . PRO B 1 75 ? 7.957 22.469 8.188 1 93.25 75 PRO B O 1
ATOM 2798 N N . THR B 1 76 ? 6.621 24.078 8.945 1 94.19 76 THR B N 1
ATOM 2799 C CA . THR B 1 76 ? 7.727 24.875 9.453 1 94.19 76 THR B CA 1
ATOM 2800 C C . THR B 1 76 ? 8.461 24.141 10.57 1 94.19 76 THR B C 1
ATOM 2802 O O . THR B 1 76 ? 9.648 24.391 10.805 1 94.19 76 THR B O 1
ATOM 2805 N N . ILE B 1 77 ? 7.766 23.266 11.242 1 96.19 77 ILE B N 1
ATOM 2806 C CA . ILE B 1 77 ? 8.367 22.484 12.312 1 96.19 77 ILE B CA 1
ATOM 2807 C C . ILE B 1 77 ? 9.484 21.609 11.75 1 96.19 77 ILE B C 1
ATOM 2809 O O . ILE B 1 77 ? 10.586 21.547 12.312 1 96.19 77 ILE B O 1
ATOM 2813 N N . SER B 1 78 ? 9.195 20.953 10.625 1 97.38 78 SER B N 1
ATOM 2814 C CA . SER B 1 78 ? 10.188 20.094 10.008 1 97.38 78 SER B CA 1
ATOM 2815 C C . SER B 1 78 ? 11.398 20.875 9.531 1 97.38 78 SER B C 1
ATOM 2817 O O . SER B 1 78 ? 12.531 20.391 9.602 1 97.38 78 SER B O 1
ATOM 2819 N N . LYS B 1 79 ? 11.141 22.062 9.055 1 96.81 79 LYS B N 1
ATOM 2820 C CA . LYS B 1 79 ? 12.227 22.922 8.609 1 96.81 79 LYS B CA 1
ATOM 2821 C C . LYS B 1 79 ? 13.117 23.328 9.781 1 96.81 79 LYS B C 1
ATOM 2823 O O . LYS B 1 79 ? 14.344 23.328 9.672 1 96.81 79 LYS B O 1
ATOM 2828 N N . ALA B 1 80 ? 12.508 23.641 10.867 1 97.44 80 ALA B N 1
ATOM 2829 C CA . ALA B 1 80 ? 13.219 24.203 12.008 1 97.44 80 ALA B CA 1
ATOM 2830 C C . ALA B 1 80 ? 13.828 23.109 12.883 1 97.44 80 ALA B C 1
ATOM 2832 O O . ALA B 1 80 ? 14.945 23.266 13.391 1 97.44 80 ALA B O 1
ATOM 2833 N N . TYR B 1 81 ? 13.109 21.906 13.039 1 97.94 81 TYR B N 1
ATOM 2834 C CA . TYR B 1 81 ? 13.5 20.984 14.094 1 97.94 81 TYR B CA 1
ATOM 2835 C C . TYR B 1 81 ? 13.766 19.594 13.531 1 97.94 81 TYR B C 1
ATOM 2837 O O . TYR B 1 81 ? 14.227 18.703 14.242 1 97.94 81 TYR B O 1
ATOM 2845 N N . GLY B 1 82 ? 13.508 19.359 12.289 1 98.25 82 GLY B N 1
ATOM 2846 C CA . GLY B 1 82 ? 13.578 18.016 11.711 1 98.25 82 GLY B CA 1
ATOM 2847 C C . GLY B 1 82 ? 14.93 17.359 11.891 1 98.25 82 GLY B C 1
ATOM 2848 O O . GLY B 1 82 ? 15.016 16.203 12.297 1 98.25 82 GLY B O 1
ATOM 2849 N N . GLU B 1 83 ? 16 18.109 11.617 1 97.75 83 GLU B N 1
ATOM 2850 C CA . GLU B 1 83 ? 17.359 17.578 11.781 1 97.75 83 GLU B CA 1
ATOM 2851 C C . GLU B 1 83 ? 17.625 17.219 13.242 1 97.75 83 GLU B C 1
ATOM 2853 O O . GLU B 1 83 ? 18.25 16.188 13.523 1 97.75 83 GLU B O 1
ATOM 2858 N N . HIS B 1 84 ? 17.188 18.109 14.094 1 97.75 84 HIS B N 1
ATOM 2859 C CA . HIS B 1 84 ? 17.375 17.875 15.523 1 97.75 84 HIS B CA 1
ATOM 2860 C C . HIS B 1 84 ? 16.641 16.625 15.992 1 97.75 84 HIS B C 1
ATOM 2862 O O . HIS B 1 84 ? 17.172 15.859 16.797 1 97.75 84 HIS B O 1
ATOM 2868 N N . PHE B 1 85 ? 15.406 16.406 15.531 1 98.5 85 PHE B N 1
ATOM 2869 C CA . PHE B 1 85 ? 14.664 15.195 15.852 1 98.5 85 PHE B CA 1
ATOM 2870 C C . PHE B 1 85 ? 15.453 13.961 15.43 1 98.5 85 PHE B C 1
ATOM 2872 O O . PHE B 1 85 ? 15.68 13.055 16.234 1 98.5 85 PHE B O 1
ATOM 2879 N N . LEU B 1 86 ? 15.961 13.984 14.188 1 98.31 86 LEU B N 1
ATOM 2880 C CA . LEU B 1 86 ? 16.594 12.82 13.578 1 98.31 86 LEU B CA 1
ATOM 2881 C C . LEU B 1 86 ? 17.938 12.523 14.234 1 98.31 86 LEU B C 1
ATOM 2883 O O . LEU B 1 86 ? 18.453 11.406 14.148 1 98.31 86 LEU B O 1
ATOM 2887 N N . LYS B 1 87 ? 18.516 13.523 14.867 1 96.94 87 LYS B N 1
ATOM 2888 C CA . LYS B 1 87 ? 19.75 13.312 15.617 1 96.94 87 LYS B CA 1
ATOM 2889 C C . LYS B 1 87 ? 19.5 12.445 16.859 1 96.94 87 LYS B C 1
ATOM 2891 O O . LYS B 1 87 ? 20.422 11.758 17.328 1 96.94 87 LYS B O 1
ATOM 2896 N N . HIS B 1 88 ? 18.25 12.406 17.312 1 97.12 88 HIS B N 1
ATOM 2897 C CA . HIS B 1 88 ? 18.016 11.805 18.625 1 97.12 88 HIS B CA 1
ATOM 2898 C C . HIS B 1 88 ? 17.062 10.625 18.531 1 97.12 88 HIS B C 1
ATOM 2900 O O . HIS B 1 88 ? 17.094 9.719 19.359 1 97.12 88 HIS B O 1
ATOM 2906 N N . CYS B 1 89 ? 16.203 10.617 17.562 1 98 89 CYS B N 1
ATOM 2907 C CA . CYS B 1 89 ? 15.18 9.578 17.484 1 98 89 CYS B CA 1
ATOM 2908 C C . CYS B 1 89 ? 14.594 9.508 16.078 1 98 89 CYS B C 1
ATOM 2910 O O . CYS B 1 89 ? 14.984 10.281 15.195 1 98 89 CYS B O 1
ATOM 2912 N N . ASP B 1 90 ? 13.727 8.5 15.789 1 98.56 90 ASP B N 1
ATOM 2913 C CA . ASP B 1 90 ? 12.938 8.445 14.562 1 98.56 90 ASP B CA 1
ATOM 2914 C C . ASP B 1 90 ? 11.977 9.625 14.469 1 98.56 90 ASP B C 1
ATOM 2916 O O . ASP B 1 90 ? 11.562 10.172 15.484 1 98.56 90 ASP B O 1
ATOM 2920 N N . TYR B 1 91 ? 11.711 10.008 13.266 1 98.75 91 TYR B N 1
ATOM 2921 C CA . TYR B 1 91 ? 10.875 11.188 13.039 1 98.75 91 TYR B CA 1
ATOM 2922 C C . TYR B 1 91 ? 9.805 10.906 11.992 1 98.75 91 TYR B C 1
ATOM 2924 O O . TYR B 1 91 ? 10.117 10.5 10.867 1 98.75 91 TYR B O 1
ATOM 2932 N N . MET B 1 92 ? 8.539 11.008 12.344 1 98.81 92 MET B N 1
ATOM 2933 C CA . MET B 1 92 ? 7.438 10.93 11.391 1 98.81 92 MET B CA 1
ATOM 2934 C C . MET B 1 92 ? 6.965 12.32 10.992 1 98.81 92 MET B C 1
ATOM 2936 O O . MET B 1 92 ? 6.418 13.055 11.812 1 98.81 92 MET B O 1
ATOM 2940 N N . ILE B 1 93 ? 7.098 12.625 9.766 1 98.69 93 ILE B N 1
ATOM 2941 C CA . ILE B 1 93 ? 6.812 13.945 9.219 1 98.69 93 ILE B CA 1
ATOM 2942 C C . ILE B 1 93 ? 5.359 14.016 8.758 1 98.69 93 ILE B C 1
ATOM 2944 O O . ILE B 1 93 ? 5.043 13.656 7.625 1 98.69 93 ILE B O 1
ATOM 2948 N N . GLY B 1 94 ? 4.496 14.422 9.578 1 97.69 94 GLY B N 1
ATOM 2949 C CA . GLY B 1 94 ? 3.076 14.492 9.273 1 97.69 94 GLY B CA 1
ATOM 2950 C C . GLY B 1 94 ? 2.754 15.461 8.156 1 97.69 94 GLY B C 1
ATOM 2951 O O . GLY B 1 94 ? 1.725 15.328 7.488 1 97.69 94 GLY B O 1
ATOM 2952 N N . SER B 1 95 ? 3.582 16.406 7.926 1 97.19 95 SER B N 1
ATOM 2953 C CA . SER B 1 95 ? 3.434 17.375 6.832 1 97.19 95 SER B CA 1
ATOM 2954 C C . SER B 1 95 ? 4.562 17.234 5.82 1 97.19 95 SER B C 1
ATOM 2956 O O . SER B 1 95 ? 5.441 18.094 5.738 1 97.19 95 SER B O 1
ATOM 2958 N N . PRO B 1 96 ? 4.469 16.266 5.012 1 98.19 96 PRO B N 1
ATOM 2959 C CA . PRO B 1 96 ? 5.547 16.031 4.051 1 98.19 96 PRO B CA 1
ATOM 2960 C C . PRO B 1 96 ? 5.664 17.141 3.014 1 98.19 96 PRO B C 1
ATOM 2962 O O . PRO B 1 96 ? 6.633 17.172 2.246 1 98.19 96 PRO B O 1
ATOM 2965 N N . THR B 1 97 ? 4.711 18.094 2.988 1 98.19 97 THR B N 1
ATOM 2966 C CA . THR B 1 97 ? 4.836 19.25 2.115 1 98.19 97 THR B CA 1
ATOM 2967 C C . THR B 1 97 ? 6.145 19.984 2.379 1 98.19 97 THR B C 1
ATOM 2969 O O . THR B 1 97 ? 6.676 20.656 1.492 1 98.19 97 THR B O 1
ATOM 2972 N N . ALA B 1 98 ? 6.672 19.859 3.6 1 98.12 98 ALA B N 1
ATOM 2973 C CA . ALA B 1 98 ? 7.949 20.469 3.955 1 98.12 98 ALA B CA 1
ATOM 2974 C C . ALA B 1 98 ? 9.062 20 3.023 1 98.12 98 ALA B C 1
ATOM 2976 O O . ALA B 1 98 ? 10.023 20.734 2.773 1 98.12 98 ALA B O 1
ATOM 2977 N N . LEU B 1 99 ? 8.914 18.844 2.486 1 98.5 99 LEU B N 1
ATOM 2978 C CA . LEU B 1 99 ? 9.953 18.234 1.674 1 98.5 99 LEU B CA 1
ATOM 2979 C C . LEU B 1 99 ? 9.953 18.797 0.26 1 98.5 99 LEU B C 1
ATOM 2981 O O . LEU B 1 99 ? 10.859 18.516 -0.528 1 98.5 99 LEU B O 1
ATOM 2985 N N . ALA B 1 100 ? 8.938 19.562 -0.081 1 98.38 100 ALA B N 1
ATOM 2986 C CA . ALA B 1 100 ? 8.906 20.234 -1.379 1 98.38 100 ALA B CA 1
ATOM 2987 C C . ALA B 1 100 ? 10 21.297 -1.476 1 98.38 100 ALA B C 1
ATOM 2989 O O . ALA B 1 100 ? 10.383 21.703 -2.574 1 98.38 100 ALA B O 1
ATOM 2990 N N . ASP B 1 101 ? 10.422 21.844 -0.315 1 97.81 101 ASP B N 1
ATOM 2991 C CA . ASP B 1 101 ? 11.586 22.719 -0.258 1 97.81 101 ASP B CA 1
ATOM 2992 C C . ASP B 1 101 ? 12.883 21.922 -0.376 1 97.81 101 ASP B C 1
ATOM 2994 O O . ASP B 1 101 ? 13.203 21.109 0.493 1 97.81 101 ASP B O 1
ATOM 2998 N N . PRO B 1 102 ? 13.656 22.203 -1.396 1 96.62 102 PRO B N 1
ATOM 2999 C CA . PRO B 1 102 ? 14.844 21.391 -1.658 1 96.62 102 PRO B CA 1
ATOM 3000 C C . PRO B 1 102 ? 15.852 21.422 -0.509 1 96.62 102 PRO B C 1
ATOM 3002 O O . PRO B 1 102 ? 16.484 20.406 -0.204 1 96.62 102 PRO B O 1
ATOM 3005 N N . GLU B 1 103 ? 16 22.547 0.087 1 97.19 103 GLU B N 1
ATOM 3006 C CA . GLU B 1 103 ? 16.953 22.656 1.199 1 97.19 103 GLU B CA 1
ATOM 3007 C C . GLU B 1 103 ? 16.5 21.812 2.385 1 97.19 103 GLU B C 1
ATOM 3009 O O . GLU B 1 103 ? 17.312 21.094 2.979 1 97.19 103 GLU B O 1
ATOM 3014 N N . THR B 1 104 ? 15.25 21.891 2.693 1 97.88 104 THR B N 1
ATOM 3015 C CA . THR B 1 104 ? 14.703 21.094 3.789 1 97.88 104 THR B CA 1
ATOM 3016 C C . THR B 1 104 ? 14.812 19.594 3.486 1 97.88 104 THR B C 1
ATOM 3018 O O . THR B 1 104 ? 15.211 18.812 4.352 1 97.88 104 THR B O 1
ATOM 3021 N N . GLU B 1 105 ? 14.438 19.234 2.305 1 97.69 105 GLU B N 1
ATOM 3022 C CA . GLU B 1 105 ? 14.523 17.828 1.91 1 97.69 105 GLU B CA 1
ATOM 3023 C C . GLU B 1 105 ? 15.945 17.297 2.059 1 97.69 105 GLU B C 1
ATOM 3025 O O . GLU B 1 105 ? 16.156 16.234 2.637 1 97.69 105 GLU B O 1
ATOM 3030 N N . LEU B 1 106 ? 16.906 18.031 1.523 1 96.75 106 LEU B N 1
ATOM 3031 C CA . LEU B 1 106 ? 18.312 17.609 1.581 1 96.75 106 LEU B CA 1
ATOM 3032 C C . LEU B 1 106 ? 18.766 17.453 3.025 1 96.75 106 LEU B C 1
ATOM 3034 O O . LEU B 1 106 ? 19.406 16.453 3.369 1 96.75 106 LEU B O 1
ATOM 3038 N N . LYS B 1 107 ? 18.422 18.391 3.82 1 96.81 107 LYS B N 1
ATOM 3039 C CA . LYS B 1 107 ? 18.812 18.359 5.227 1 96.81 107 LYS B CA 1
ATOM 3040 C C . LYS B 1 107 ? 18.234 17.141 5.941 1 96.81 107 LYS B C 1
ATOM 3042 O O . LYS B 1 107 ? 18.938 16.453 6.684 1 96.81 107 LYS B O 1
ATOM 3047 N N . LEU B 1 108 ? 16.984 16.906 5.727 1 98.06 108 LEU B N 1
ATOM 3048 C CA . LEU B 1 108 ? 16.312 15.812 6.414 1 98.06 108 LEU B CA 1
ATOM 3049 C C . LEU B 1 108 ? 16.828 14.469 5.914 1 98.06 108 LEU B C 1
ATOM 3051 O O . LEU B 1 108 ? 17.031 13.539 6.703 1 98.06 108 LEU B O 1
ATOM 3055 N N . ARG B 1 109 ? 17.031 14.328 4.664 1 96.81 109 ARG B N 1
ATOM 3056 C CA . ARG B 1 109 ? 17.562 13.086 4.113 1 96.81 109 ARG B CA 1
ATOM 3057 C C . ARG B 1 109 ? 18.969 12.82 4.648 1 96.81 109 ARG B C 1
ATOM 3059 O O . ARG B 1 109 ? 19.312 11.672 4.953 1 96.81 109 ARG B O 1
ATOM 3066 N N . ARG B 1 110 ? 19.781 13.891 4.727 1 96.38 110 ARG B N 1
ATOM 3067 C CA . ARG B 1 110 ? 21.125 13.75 5.258 1 96.38 110 ARG B CA 1
ATOM 3068 C C . ARG B 1 110 ? 21.094 13.344 6.727 1 96.38 110 ARG B C 1
ATOM 3070 O O . ARG B 1 110 ? 21.953 12.578 7.184 1 96.38 110 ARG B O 1
ATOM 3077 N N . SER B 1 111 ? 20.141 13.844 7.383 1 96.81 111 SER B N 1
ATOM 3078 C CA . SER B 1 111 ? 20.016 13.562 8.812 1 96.81 111 SER B CA 1
ATOM 3079 C C . SER B 1 111 ? 19.484 12.156 9.055 1 96.81 111 SER B C 1
ATOM 3081 O O . SER B 1 111 ? 19.766 11.555 10.102 1 96.81 111 SER B O 1
ATOM 3083 N N . ALA B 1 112 ? 18.766 11.625 8.094 1 95.81 112 ALA B N 1
ATOM 3084 C CA . ALA B 1 112 ? 18.172 10.297 8.219 1 95.81 112 ALA B CA 1
ATOM 3085 C C . ALA B 1 112 ? 19.141 9.211 7.766 1 95.81 112 ALA B C 1
ATOM 3087 O O . ALA B 1 112 ? 18.75 8.258 7.094 1 95.81 112 ALA B O 1
ATOM 3088 N N . ARG B 1 113 ? 20.406 9.258 8.008 1 87.38 113 ARG B N 1
ATOM 3089 C CA . ARG B 1 113 ? 21.391 8.297 7.5 1 87.38 113 ARG B CA 1
ATOM 3090 C C . ARG B 1 113 ? 21.891 7.383 8.609 1 87.38 113 ARG B C 1
ATOM 3092 O O . ARG B 1 113 ? 22.391 6.289 8.344 1 87.38 113 ARG B O 1
ATOM 3099 N N . LYS B 1 114 ? 21.875 7.73 9.805 1 82.06 114 LYS B N 1
ATOM 3100 C CA . LYS B 1 114 ? 22.203 6.82 10.898 1 82.06 114 LYS B CA 1
ATOM 3101 C C . LYS B 1 114 ? 22 7.492 12.25 1 82.06 114 LYS B C 1
ATOM 3103 O O . LYS B 1 114 ? 22.484 8.609 12.477 1 82.06 114 LYS B O 1
ATOM 3108 N N . PRO B 1 115 ? 21.375 6.793 13.016 1 91.94 115 PRO B N 1
ATOM 3109 C CA . PRO B 1 115 ? 20.719 5.48 12.984 1 91.94 115 PRO B CA 1
ATOM 3110 C C . PRO B 1 115 ? 19.203 5.574 12.797 1 91.94 115 PRO B C 1
ATOM 3112 O O . PRO B 1 115 ? 18.531 4.551 12.648 1 91.94 115 PRO B O 1
ATOM 3115 N N . HIS B 1 116 ? 18.672 6.816 12.797 1 95.75 116 HIS B N 1
ATOM 3116 C CA . HIS B 1 116 ? 17.234 7.02 12.875 1 95.75 116 HIS B CA 1
ATOM 3117 C C . HIS B 1 116 ? 16.641 7.238 11.484 1 95.75 116 HIS B C 1
ATOM 3119 O O . HIS B 1 116 ? 17.328 7.672 10.562 1 95.75 116 HIS B O 1
ATOM 3125 N N . GLY B 1 117 ? 15.414 6.922 11.391 1 97.88 117 GLY B N 1
ATOM 3126 C CA . GLY B 1 117 ? 14.734 7.031 10.102 1 97.88 117 GLY B CA 1
ATOM 3127 C C . GLY B 1 117 ? 13.719 8.156 10.055 1 97.88 117 GLY B C 1
ATOM 3128 O O . GLY B 1 117 ? 13.203 8.57 11.094 1 97.88 117 GLY B O 1
ATOM 3129 N N . LEU B 1 118 ? 13.562 8.711 8.867 1 98.62 118 LEU B N 1
ATOM 3130 C CA . LEU B 1 118 ? 12.477 9.633 8.555 1 98.62 118 LEU B CA 1
ATOM 3131 C C . LEU B 1 118 ? 11.273 8.883 7.992 1 98.62 118 LEU B C 1
ATOM 3133 O O . LEU B 1 118 ? 11.375 8.203 6.969 1 98.62 118 LEU B O 1
ATOM 3137 N N . TYR B 1 119 ? 10.133 8.969 8.648 1 98.62 119 TYR B N 1
ATOM 3138 C CA . TYR B 1 119 ? 8.93 8.25 8.258 1 98.62 119 TYR B CA 1
ATOM 3139 C C . TYR B 1 119 ? 7.898 9.195 7.652 1 98.62 119 TYR B C 1
ATOM 3141 O O . TYR B 1 119 ? 7.598 10.242 8.227 1 98.62 119 TYR B O 1
ATOM 3149 N N . VAL B 1 120 ? 7.387 8.867 6.492 1 98.69 120 VAL B N 1
ATOM 3150 C CA . VAL B 1 120 ? 6.379 9.648 5.781 1 98.69 120 VAL B CA 1
ATOM 3151 C C . VAL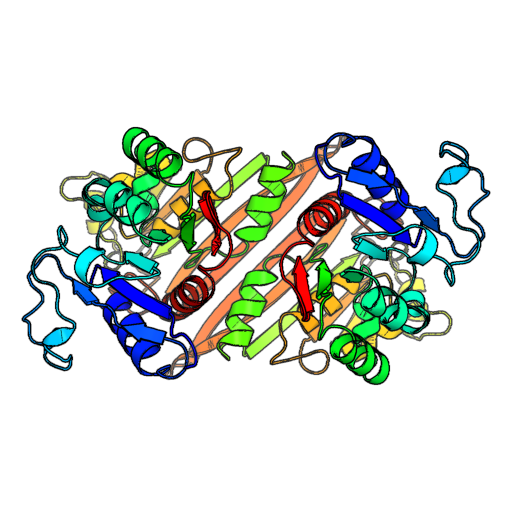 B 1 120 ? 5.051 8.898 5.785 1 98.69 120 VAL B C 1
ATOM 3153 O O . VAL B 1 120 ? 4.93 7.828 5.18 1 98.69 120 VAL B O 1
ATOM 3156 N N . PRO B 1 121 ? 4.086 9.391 6.465 1 98.38 121 PRO B N 1
ATOM 3157 C CA . PRO B 1 121 ? 2.797 8.703 6.527 1 98.38 121 PRO B CA 1
ATOM 3158 C C . PRO B 1 121 ? 2.014 8.789 5.223 1 98.38 121 PRO B C 1
ATOM 3160 O O . PRO B 1 121 ? 2.111 9.789 4.508 1 98.38 121 PRO B O 1
ATOM 3163 N N . SER B 1 122 ? 1.179 7.809 4.969 1 97.25 122 SER B N 1
ATOM 3164 C CA . SER B 1 122 ? 0.399 7.766 3.734 1 97.25 122 SER B CA 1
ATOM 3165 C C . SER B 1 122 ? -0.76 8.758 3.777 1 97.25 122 SER B C 1
ATOM 3167 O O . SER B 1 122 ? -1.113 9.352 2.758 1 97.25 122 SER B O 1
ATOM 3169 N N . GLY B 1 123 ? -1.343 8.891 5.031 1 95.69 123 GLY B N 1
ATOM 3170 C CA . GLY B 1 123 ? -2.535 9.719 5.129 1 95.69 123 GLY B CA 1
ATOM 3171 C C . GLY B 1 123 ? -3.682 9.219 4.273 1 95.69 123 GLY B C 1
ATOM 3172 O O . GLY B 1 123 ? -4.059 8.047 4.352 1 95.69 123 GLY B O 1
ATOM 3173 N N . ALA B 1 124 ? -4.156 10.141 3.387 1 96.56 124 ALA B N 1
ATOM 3174 C CA . ALA B 1 124 ? -5.281 9.797 2.52 1 96.56 124 ALA B CA 1
ATOM 3175 C C . ALA B 1 124 ? -4.797 9.188 1.209 1 96.56 124 ALA B C 1
ATOM 3177 O O . ALA B 1 124 ? -5.605 8.82 0.352 1 96.56 124 ALA B O 1
ATOM 3178 N N . MET B 1 125 ? -3.523 9.078 0.997 1 98.31 125 MET B N 1
ATOM 3179 C CA . MET B 1 125 ? -2.996 8.531 -0.251 1 98.31 125 MET B CA 1
ATOM 3180 C C . MET B 1 125 ? -3.199 7.023 -0.314 1 98.31 125 MET B C 1
ATOM 3182 O O . MET B 1 125 ? -2.66 6.285 0.512 1 98.31 125 MET B O 1
ATOM 3186 N N . TRP B 1 126 ? -3.967 6.59 -1.269 1 98.56 126 TRP B N 1
ATOM 3187 C CA . TRP B 1 126 ? -4.219 5.168 -1.487 1 98.56 126 TRP B CA 1
ATOM 3188 C C . TRP B 1 126 ? -3.229 4.59 -2.49 1 98.56 126 TRP B C 1
ATOM 3190 O O . TRP B 1 126 ? -2.998 5.168 -3.553 1 98.56 126 TRP B O 1
ATOM 3200 N N . GLY B 1 127 ? -2.576 3.473 -2.189 1 98.56 127 GLY B N 1
ATOM 3201 C CA . GLY B 1 127 ? -1.654 2.812 -3.098 1 98.56 127 GLY B CA 1
ATOM 3202 C C . GLY B 1 127 ? -0.248 3.379 -3.037 1 98.56 127 GLY B C 1
ATOM 3203 O O . GLY B 1 127 ? 0.513 3.27 -4 1 98.56 127 GLY B O 1
ATOM 3204 N N . LEU B 1 128 ? 0.081 4.039 -1.92 1 98.69 128 LEU B N 1
ATOM 3205 C CA . LEU B 1 128 ? 1.374 4.703 -1.781 1 98.69 128 LEU B CA 1
ATOM 3206 C C . LEU B 1 128 ? 2.516 3.707 -1.957 1 98.69 128 LEU B C 1
ATOM 3208 O O . LEU B 1 128 ? 3.492 3.992 -2.654 1 98.69 128 LEU B O 1
ATOM 3212 N N . GLU B 1 129 ? 2.414 2.547 -1.354 1 97.81 129 GLU B N 1
ATOM 3213 C CA . GLU B 1 129 ? 3.449 1.522 -1.448 1 97.81 129 GLU B CA 1
ATOM 3214 C C . GLU B 1 129 ? 3.584 1.004 -2.877 1 97.81 129 GLU B C 1
ATOM 3216 O O . GLU B 1 129 ? 4.688 0.689 -3.328 1 97.81 129 GLU B O 1
ATOM 3221 N N . ASP B 1 130 ? 2.488 0.82 -3.537 1 98.44 130 ASP B N 1
ATOM 3222 C CA . ASP B 1 130 ? 2.516 0.375 -4.926 1 98.44 130 ASP B CA 1
ATOM 3223 C C . ASP B 1 130 ? 3.244 1.384 -5.812 1 98.44 130 ASP B C 1
ATOM 3225 O O . ASP B 1 130 ? 4.035 1.002 -6.676 1 98.44 130 ASP B O 1
ATOM 3229 N N . ILE B 1 131 ? 2.959 2.652 -5.547 1 98.75 131 ILE B N 1
ATOM 3230 C CA . ILE B 1 131 ? 3.604 3.73 -6.289 1 98.75 131 ILE B CA 1
ATOM 3231 C C . ILE B 1 131 ? 5.113 3.688 -6.055 1 98.75 131 ILE B C 1
ATOM 3233 O O . ILE B 1 131 ? 5.898 3.803 -7 1 98.75 131 ILE B O 1
ATOM 3237 N N . ARG B 1 132 ? 5.504 3.504 -4.828 1 98.44 132 ARG B N 1
ATOM 3238 C CA . ARG B 1 132 ? 6.922 3.41 -4.5 1 98.44 132 ARG B CA 1
ATOM 3239 C C . ARG B 1 132 ? 7.574 2.234 -5.223 1 98.44 132 ARG B C 1
ATOM 3241 O O . ARG B 1 132 ? 8.68 2.359 -5.75 1 98.44 132 ARG B O 1
ATOM 3248 N N . LYS B 1 133 ? 6.953 1.073 -5.25 1 98.06 133 LYS B N 1
ATOM 3249 C CA . LYS B 1 133 ? 7.488 -0.102 -5.934 1 98.06 133 LYS B CA 1
ATOM 3250 C C . LYS B 1 133 ? 7.707 0.177 -7.418 1 98.06 133 LYS B C 1
ATOM 3252 O O . LYS B 1 133 ? 8.727 -0.215 -7.984 1 98.06 133 LYS B O 1
ATOM 3257 N N . MET B 1 134 ? 6.73 0.842 -8.031 1 98.44 134 MET B N 1
ATOM 3258 C CA . MET B 1 134 ? 6.871 1.178 -9.445 1 98.44 134 MET B CA 1
ATOM 3259 C C . MET B 1 134 ? 8.023 2.152 -9.664 1 98.44 134 MET B C 1
ATOM 3261 O O . MET B 1 134 ? 8.789 2.018 -10.625 1 98.44 134 MET B O 1
ATOM 3265 N N . ALA B 1 135 ? 8.117 3.146 -8.758 1 98.62 135 ALA B N 1
ATOM 3266 C CA . ALA B 1 135 ? 9.211 4.102 -8.852 1 98.62 135 ALA B CA 1
ATOM 3267 C C . ALA B 1 135 ? 10.562 3.402 -8.727 1 98.62 135 ALA B C 1
ATOM 3269 O O . ALA B 1 135 ? 11.484 3.672 -9.492 1 98.62 135 ALA B O 1
ATOM 3270 N N . ASP B 1 136 ? 10.672 2.467 -7.785 1 97.81 136 ASP B N 1
ATOM 3271 C CA . ASP B 1 136 ? 11.898 1.707 -7.551 1 97.81 136 ASP B CA 1
ATOM 3272 C C . ASP B 1 136 ? 12.32 0.946 -8.805 1 97.81 136 ASP B C 1
ATOM 3274 O O . ASP B 1 136 ? 13.508 0.772 -9.062 1 97.81 136 ASP B O 1
ATOM 3278 N N . ARG B 1 137 ? 11.32 0.493 -9.562 1 97.12 137 ARG B N 1
ATOM 3279 C CA . ARG B 1 137 ? 11.586 -0.333 -10.734 1 97.12 137 ARG B CA 1
ATOM 3280 C C . ARG B 1 137 ? 11.734 0.527 -11.992 1 97.12 137 ARG B C 1
ATOM 3282 O O . ARG B 1 137 ? 11.977 0.007 -13.078 1 97.12 137 ARG B O 1
ATOM 3289 N N . GLY B 1 138 ? 11.484 1.814 -11.82 1 97.12 138 GLY B N 1
ATOM 3290 C CA . GLY B 1 138 ? 11.562 2.709 -12.961 1 97.12 138 GLY B CA 1
ATOM 3291 C C . GLY B 1 138 ? 10.391 2.551 -13.914 1 97.12 138 GLY B C 1
ATOM 3292 O O . GLY B 1 138 ? 10.5 2.893 -15.094 1 97.12 138 GLY B O 1
ATOM 3293 N N . THR B 1 139 ? 9.305 2 -13.43 1 97.88 139 THR B N 1
ATOM 3294 C CA . THR B 1 139 ? 8.164 1.712 -14.305 1 97.88 139 THR B CA 1
ATOM 3295 C C . THR B 1 139 ? 7.094 2.789 -14.164 1 97.88 139 THR B C 1
ATOM 3297 O O . THR B 1 139 ? 6.176 2.859 -14.984 1 97.88 139 THR B O 1
ATOM 3300 N N . LEU B 1 140 ? 7.18 3.631 -13.156 1 98.75 140 LEU B N 1
ATOM 3301 C CA . LEU B 1 140 ? 6.223 4.719 -12.984 1 98.75 140 LEU B CA 1
ATOM 3302 C C . LEU B 1 140 ? 6.473 5.828 -13.992 1 98.75 140 LEU B C 1
ATOM 3304 O O . LEU B 1 140 ? 7.535 6.453 -13.984 1 98.75 140 LEU B O 1
ATOM 3308 N N . GLN B 1 141 ? 5.457 6.102 -14.844 1 98.56 141 GLN B N 1
ATOM 3309 C CA . GLN B 1 141 ? 5.668 7.059 -15.922 1 98.56 141 GLN B CA 1
ATOM 3310 C C . GLN B 1 141 ? 4.852 8.328 -15.695 1 98.56 141 GLN B C 1
ATOM 3312 O O . GLN B 1 141 ? 5.168 9.383 -16.25 1 98.56 141 GLN B O 1
ATOM 3317 N N . GLY B 1 142 ? 3.797 8.234 -14.992 1 98.81 142 GLY B N 1
ATOM 3318 C CA . GLY B 1 142 ? 2.949 9.375 -14.672 1 98.81 142 GLY B CA 1
ATOM 3319 C C . GLY B 1 142 ? 2.154 9.188 -13.398 1 98.81 142 GLY B C 1
ATOM 3320 O O . GLY B 1 142 ? 1.744 8.07 -13.07 1 98.81 142 GLY B O 1
ATOM 3321 N N . LEU B 1 143 ? 1.905 10.242 -12.727 1 98.94 143 LEU B N 1
ATOM 3322 C CA . LEU B 1 143 ? 1.129 10.25 -11.492 1 98.94 143 LEU B CA 1
ATOM 3323 C C . LEU B 1 143 ? 0.429 11.586 -11.297 1 98.94 143 LEU B C 1
ATOM 3325 O O . LEU B 1 143 ? 1.068 12.641 -11.352 1 98.94 143 LEU B O 1
ATOM 3329 N N . THR B 1 144 ? -0.856 11.562 -11.148 1 98.94 144 THR B N 1
ATOM 3330 C CA . THR B 1 144 ? -1.645 12.758 -10.867 1 98.94 144 THR B CA 1
ATOM 3331 C C . THR B 1 144 ? -2.578 12.516 -9.68 1 98.94 144 THR B C 1
ATOM 3333 O O . THR B 1 144 ? -3.287 11.508 -9.633 1 98.94 144 THR B O 1
ATOM 3336 N N . ILE B 1 145 ? -2.559 13.367 -8.773 1 98.88 145 ILE B N 1
ATOM 3337 C CA . ILE B 1 145 ? -3.488 13.336 -7.645 1 98.88 145 ILE B CA 1
ATOM 3338 C C . ILE B 1 145 ? -4.453 14.516 -7.746 1 98.88 145 ILE B C 1
ATOM 3340 O O . ILE B 1 145 ? -4.031 15.672 -7.809 1 98.88 145 ILE B O 1
ATOM 3344 N N . THR B 1 146 ? -5.68 14.266 -7.758 1 98.88 146 THR B N 1
ATOM 3345 C CA . THR B 1 146 ? -6.727 15.281 -7.75 1 98.88 146 THR B CA 1
ATOM 3346 C C . THR B 1 146 ? -7.496 15.258 -6.43 1 98.88 146 THR B C 1
ATOM 3348 O O . THR B 1 146 ? -8.016 14.219 -6.027 1 98.88 146 THR B O 1
ATOM 3351 N N . MET B 1 147 ? -7.543 16.359 -5.793 1 98.06 147 MET B N 1
ATOM 3352 C CA . MET B 1 147 ? -8.297 16.484 -4.551 1 98.06 147 MET B CA 1
ATOM 3353 C C . MET B 1 147 ? -9.445 17.484 -4.699 1 98.06 147 MET B C 1
ATOM 3355 O O . MET B 1 147 ? -9.242 18.594 -5.188 1 98.06 147 MET B O 1
ATOM 3359 N N . ARG B 1 148 ? -10.625 17.062 -4.32 1 97.56 148 ARG B N 1
ATOM 3360 C CA . ARG B 1 148 ? -11.836 17.891 -4.348 1 97.56 148 ARG B CA 1
ATOM 3361 C C . ARG B 1 148 ? -12.398 18.078 -2.943 1 97.56 148 ARG B C 1
ATOM 3363 O O . ARG B 1 148 ? -12.68 17.094 -2.244 1 97.56 148 ARG B O 1
ATOM 3370 N N . LYS B 1 149 ? -12.523 19.266 -2.521 1 96.88 149 LYS B N 1
ATOM 3371 C CA . LYS B 1 149 ? -13.031 19.609 -1.194 1 96.88 149 LYS B CA 1
ATOM 3372 C C . LYS B 1 149 ? -13.961 20.828 -1.255 1 96.88 149 LYS B C 1
ATOM 3374 O O . LYS B 1 149 ? -13.961 21.562 -2.238 1 96.88 149 LYS B O 1
ATOM 3379 N N . HIS B 1 150 ? -14.766 21.031 -0.218 1 96.88 150 HIS B N 1
ATOM 3380 C CA . HIS B 1 150 ? -15.547 22.25 -0.071 1 96.88 150 HIS B CA 1
ATOM 3381 C C . HIS B 1 150 ? -14.641 23.469 0.12 1 96.88 150 HIS B C 1
ATOM 3383 O O . HIS B 1 150 ? -13.617 23.375 0.793 1 96.88 150 HIS B O 1
ATOM 3389 N N . PRO B 1 151 ? -15.023 24.656 -0.417 1 96.25 151 PRO B N 1
ATOM 3390 C CA . PRO B 1 151 ? -14.195 25.844 -0.286 1 96.25 151 PRO B CA 1
ATOM 3391 C C . PRO B 1 151 ? -13.805 26.141 1.162 1 96.25 151 PRO B C 1
ATOM 3393 O O . PRO B 1 151 ? -12.68 26.578 1.432 1 96.25 151 PRO B O 1
ATOM 3396 N N . SER B 1 152 ? -14.68 25.859 2.076 1 94.94 152 SER B N 1
ATOM 3397 C CA . SER B 1 152 ? -14.453 26.172 3.48 1 94.94 152 SER B CA 1
ATOM 3398 C C . SER B 1 152 ? -13.414 25.25 4.098 1 94.94 152 SER B C 1
ATOM 3400 O O . SER B 1 152 ? -12.906 25.516 5.195 1 94.94 152 SER B O 1
ATOM 3402 N N . ALA B 1 153 ? -13.07 24.125 3.398 1 94.19 153 ALA B N 1
ATOM 3403 C CA . ALA B 1 153 ? -12.117 23.141 3.912 1 94.19 153 ALA B CA 1
ATOM 3404 C C . ALA B 1 153 ? -10.703 23.438 3.41 1 94.19 153 ALA B C 1
ATOM 3406 O O . ALA B 1 153 ? -9.742 22.766 3.791 1 94.19 153 ALA B O 1
ATOM 3407 N N . LEU B 1 154 ? -10.578 24.406 2.543 1 95.25 154 LEU B N 1
ATOM 3408 C CA . LEU B 1 154 ? -9.289 24.734 1.935 1 95.25 154 LEU B CA 1
ATOM 3409 C C . LEU B 1 154 ? -8.617 25.891 2.67 1 95.25 154 LEU B C 1
ATOM 3411 O O . LEU B 1 154 ? -9.125 27.016 2.67 1 95.25 154 LEU B O 1
ATOM 3415 N N . ARG B 1 155 ? -7.477 25.516 3.352 1 91.75 155 ARG B N 1
ATOM 3416 C CA . ARG B 1 155 ? -6.676 26.5 4.074 1 91.75 155 ARG B CA 1
ATOM 3417 C C . ARG B 1 155 ? -5.539 27.016 3.207 1 91.75 155 ARG B C 1
ATOM 3419 O O . ARG B 1 155 ? -4.398 26.562 3.328 1 91.75 155 ARG B O 1
ATOM 3426 N N . LEU B 1 156 ? -5.852 28.031 2.445 1 93.75 156 LEU B N 1
ATOM 3427 C CA . LEU B 1 156 ? -4.914 28.547 1.452 1 93.75 156 LEU B CA 1
ATOM 3428 C C . LEU B 1 156 ? -4.16 29.766 1.99 1 93.75 156 LEU B C 1
ATOM 3430 O O . LEU B 1 156 ? -4.68 30.5 2.832 1 93.75 156 LEU B O 1
ATOM 3434 N N . ALA B 1 157 ? -2.955 29.891 1.505 1 91.81 157 ALA B N 1
ATOM 3435 C CA . ALA B 1 157 ? -2.09 30.969 1.968 1 91.81 157 ALA B CA 1
ATOM 3436 C C . ALA B 1 157 ? -2.734 32.344 1.721 1 91.81 157 ALA B C 1
ATOM 3438 O O . ALA B 1 157 ? -3.328 32.562 0.665 1 91.81 157 ALA B O 1
ATOM 3439 N N . GLU B 1 158 ? -2.537 33.188 2.648 1 90.69 158 GLU B N 1
ATOM 3440 C CA . GLU B 1 158 ? -3.074 34.531 2.525 1 90.69 158 GLU B CA 1
ATOM 3441 C C . GLU B 1 158 ? -2.418 35.281 1.369 1 90.69 158 GLU B C 1
ATOM 3443 O O . GLU B 1 158 ? -1.208 35.156 1.157 1 90.69 158 GLU B O 1
ATOM 3448 N N . GLY B 1 159 ? -3.244 35.969 0.663 1 89.06 159 GLY B N 1
ATOM 3449 C CA . GLY B 1 159 ? -2.73 36.812 -0.407 1 89.06 159 GLY B CA 1
ATOM 3450 C C . GLY B 1 159 ? -2.492 36.062 -1.699 1 89.06 159 GLY B C 1
ATOM 3451 O O . GLY B 1 159 ? -2.135 36.656 -2.717 1 89.06 159 GLY B O 1
ATOM 3452 N N . SER B 1 160 ? -2.688 34.812 -1.646 1 91.31 160 SER B N 1
ATOM 3453 C CA . SER B 1 160 ? -2.475 34.031 -2.861 1 91.31 160 SER B CA 1
ATOM 3454 C C . SER B 1 160 ? -3.645 34.188 -3.828 1 91.31 160 SER B C 1
ATOM 3456 O O . SER B 1 160 ? -4.777 34.406 -3.406 1 91.31 160 SER B O 1
ATOM 3458 N N . SER B 1 161 ? -3.32 34.094 -5.066 1 93.19 161 SER B N 1
ATOM 3459 C CA . SER B 1 161 ? -4.363 34.125 -6.086 1 93.19 161 SER B CA 1
ATOM 3460 C C . SER B 1 161 ? -5.328 32.938 -5.898 1 93.19 161 SER B C 1
ATOM 3462 O O . SER B 1 161 ? -6.527 33.094 -6.156 1 93.19 161 SER B O 1
ATOM 3464 N N . MET B 1 162 ? -4.848 31.891 -5.422 1 94.75 162 MET B N 1
ATOM 3465 C CA . MET B 1 162 ? -5.668 30.703 -5.195 1 94.75 162 MET B CA 1
ATOM 3466 C C . MET B 1 162 ? -6.727 30.969 -4.129 1 94.75 162 MET B C 1
ATOM 3468 O O . MET B 1 162 ? -7.867 30.531 -4.254 1 94.75 162 MET B O 1
ATOM 3472 N N . ARG B 1 163 ? -6.336 31.641 -3.115 1 94.94 163 ARG B N 1
ATOM 3473 C CA . ARG B 1 163 ? -7.281 31.969 -2.057 1 94.94 163 ARG B CA 1
ATOM 3474 C C . ARG B 1 163 ? -8.398 32.875 -2.582 1 94.94 163 ARG B C 1
ATOM 3476 O O . ARG B 1 163 ? -9.57 32.656 -2.275 1 94.94 163 ARG B O 1
ATOM 3483 N N . ALA B 1 164 ? -8.008 33.844 -3.354 1 94.94 164 ALA B N 1
ATOM 3484 C CA . ALA B 1 164 ? -8.992 34.75 -3.938 1 94.94 164 ALA B CA 1
ATOM 3485 C C . ALA B 1 164 ? -9.992 34 -4.797 1 94.94 164 ALA B C 1
ATOM 3487 O O . ALA B 1 164 ? -11.203 34.25 -4.723 1 94.94 164 ALA B O 1
ATOM 3488 N N . LYS B 1 165 ? -9.477 33.156 -5.543 1 95.38 165 LYS B N 1
ATOM 3489 C CA . LYS B 1 165 ? -10.328 32.312 -6.395 1 95.38 165 LYS B CA 1
ATOM 3490 C C . LYS B 1 165 ? -11.266 31.453 -5.559 1 95.38 165 LYS B C 1
ATOM 3492 O O . LYS B 1 165 ? -12.453 31.344 -5.867 1 95.38 165 LYS B O 1
ATOM 3497 N N . ASN B 1 166 ? -10.766 30.828 -4.555 1 96.25 166 ASN B N 1
ATOM 3498 C CA . ASN B 1 166 ? -11.539 29.969 -3.672 1 96.25 166 ASN B CA 1
ATOM 3499 C C . ASN B 1 166 ? -12.672 30.734 -2.992 1 96.25 166 ASN B C 1
ATOM 3501 O O . ASN B 1 166 ? -13.781 30.219 -2.857 1 96.25 166 ASN B O 1
ATOM 3505 N N . ASP B 1 167 ? -12.398 31.953 -2.623 1 94.31 167 ASP B N 1
ATOM 3506 C CA . ASP B 1 167 ? -13.375 32.781 -1.913 1 94.31 167 ASP B CA 1
ATOM 3507 C C . ASP B 1 167 ? -14.547 33.156 -2.822 1 94.31 167 ASP B C 1
ATOM 3509 O O . ASP B 1 167 ? -15.617 33.531 -2.342 1 94.31 167 ASP B O 1
ATOM 3513 N N . ASN B 1 168 ? -14.312 33.031 -4.102 1 92.94 168 ASN B N 1
ATOM 3514 C CA . ASN B 1 168 ? -15.336 33.438 -5.062 1 92.94 168 ASN B CA 1
ATOM 3515 C C . ASN B 1 168 ? -16.125 32.219 -5.59 1 92.94 168 ASN B C 1
ATOM 3517 O O . ASN B 1 168 ? -16.953 32.375 -6.488 1 92.94 168 ASN B O 1
ATOM 3521 N N . VAL B 1 169 ? -15.812 31.094 -5.027 1 93.12 169 VAL B N 1
ATOM 3522 C CA . VAL B 1 169 ? -16.531 29.891 -5.457 1 93.12 169 VAL B CA 1
ATOM 3523 C C . VAL B 1 169 ? -17.969 29.938 -4.922 1 93.12 169 VAL B C 1
ATOM 3525 O O . VAL B 1 169 ? -18.172 30.156 -3.727 1 93.12 169 VAL B O 1
ATOM 3528 N N . SER B 1 170 ? -18.969 29.719 -5.762 1 90.56 170 SER B N 1
ATOM 3529 C CA . SER B 1 170 ? -20.375 29.797 -5.348 1 90.56 170 SER B CA 1
ATOM 3530 C C . SER B 1 170 ? -21.109 28.5 -5.633 1 90.56 170 SER B C 1
ATOM 3532 O O . SER B 1 170 ? -21.234 27.641 -4.754 1 90.56 170 SER B O 1
ATOM 3534 N N . THR B 1 171 ? -21.422 28.203 -6.922 1 91.56 171 THR B N 1
ATOM 3535 C CA . THR B 1 171 ? -22.297 27.062 -7.184 1 91.56 171 THR B CA 1
ATOM 3536 C C . THR B 1 171 ? -21.547 25.984 -7.957 1 91.56 171 THR B C 1
ATOM 3538 O O . THR B 1 171 ? -21.844 24.797 -7.812 1 91.56 171 THR B O 1
ATOM 3541 N N . ARG B 1 172 ? -20.625 26.422 -8.711 1 95 172 ARG B N 1
ATOM 3542 C CA . ARG B 1 172 ? -19.938 25.453 -9.57 1 95 172 ARG B CA 1
ATOM 3543 C C . ARG B 1 172 ? -18.516 25.219 -9.086 1 95 172 ARG B C 1
ATOM 3545 O O . ARG B 1 172 ? -17.875 26.109 -8.555 1 95 172 ARG B O 1
ATOM 3552 N N . PRO B 1 173 ? -18.031 23.984 -9.281 1 97.44 173 PRO B N 1
ATOM 3553 C CA . PRO B 1 173 ? -16.641 23.703 -8.945 1 97.44 173 PRO B CA 1
ATOM 3554 C C . PRO B 1 173 ? -15.641 24.516 -9.766 1 97.44 173 PRO B C 1
ATOM 3556 O O . PRO B 1 173 ? -15.883 24.781 -10.945 1 97.44 173 PRO B O 1
ATOM 3559 N N . ILE B 1 174 ? -14.555 24.828 -9.172 1 97.25 174 ILE B N 1
ATOM 3560 C CA . ILE B 1 174 ? -13.477 25.547 -9.844 1 97.25 174 ILE B CA 1
ATOM 3561 C C . ILE B 1 174 ? -12.148 24.844 -9.586 1 97.25 174 ILE B C 1
ATOM 3563 O O . ILE B 1 174 ? -11.875 24.422 -8.453 1 97.25 174 ILE B O 1
ATOM 3567 N N . VAL B 1 175 ? -11.359 24.656 -10.672 1 98.06 175 VAL B N 1
ATOM 3568 C CA . VAL B 1 175 ? -9.992 24.188 -10.508 1 98.06 175 VAL B CA 1
ATOM 3569 C C . VAL B 1 175 ? -9.109 25.312 -9.969 1 98.06 175 VAL B C 1
ATOM 3571 O O . VAL B 1 175 ? -8.898 26.312 -10.648 1 98.06 175 VAL B O 1
ATOM 3574 N N . LEU B 1 176 ? -8.633 25.141 -8.781 1 97.62 176 LEU B N 1
ATOM 3575 C CA . LEU B 1 176 ? -7.801 26.172 -8.164 1 97.62 176 LEU B CA 1
ATOM 3576 C C . LEU B 1 176 ? -6.363 26.078 -8.656 1 97.62 176 LEU B C 1
ATOM 3578 O O . LEU B 1 176 ? -5.664 27.078 -8.75 1 97.62 176 LEU B O 1
ATOM 3582 N N . TYR B 1 177 ? -5.953 24.844 -8.914 1 97.81 177 TYR B N 1
ATOM 3583 C CA . TYR B 1 177 ? -4.562 24.609 -9.289 1 97.81 177 TYR B CA 1
ATOM 3584 C C . TYR B 1 177 ? -4.422 23.344 -10.109 1 97.81 177 TYR B C 1
ATOM 3586 O O . TYR B 1 177 ? -5.102 22.344 -9.844 1 97.81 177 TYR B O 1
ATOM 3594 N N . GLU B 1 178 ? -3.625 23.297 -11.078 1 98.31 178 GLU B N 1
ATOM 3595 C CA . GLU B 1 178 ? -3.178 22.141 -11.859 1 98.31 178 GLU B CA 1
ATOM 3596 C C . GLU B 1 178 ? -1.715 22.297 -12.266 1 98.31 178 GLU B C 1
ATOM 3598 O O . GLU B 1 178 ? -1.349 23.25 -12.961 1 98.31 178 GLU B O 1
ATOM 3603 N N . GLY B 1 179 ? -0.875 21.406 -11.812 1 98.56 179 GLY B N 1
ATOM 3604 C CA . GLY B 1 179 ? 0.548 21.484 -12.094 1 98.56 179 GLY B CA 1
ATOM 3605 C C . GLY B 1 179 ? 1.396 20.656 -11.156 1 98.56 179 GLY B C 1
ATOM 3606 O O . GLY B 1 179 ? 0.886 19.75 -10.492 1 98.56 179 GLY B O 1
ATOM 3607 N N . PRO B 1 180 ? 2.688 20.891 -11.141 1 98.75 180 PRO B N 1
ATOM 3608 C CA . PRO B 1 180 ? 3.594 20.125 -10.281 1 98.75 180 PRO B CA 1
ATOM 3609 C C . PRO B 1 180 ? 3.262 20.266 -8.797 1 98.75 180 PRO B C 1
ATOM 3611 O O . PRO B 1 180 ? 2.902 21.344 -8.336 1 98.75 180 PRO B O 1
ATOM 3614 N N . VAL B 1 181 ? 3.398 19.203 -8.094 1 98.81 181 VAL B N 1
ATOM 3615 C CA . VAL B 1 181 ? 3.098 19.156 -6.668 1 98.81 181 VAL B CA 1
ATOM 3616 C C . VAL B 1 181 ? 3.959 20.188 -5.934 1 98.81 181 VAL B C 1
ATOM 3618 O O . VAL B 1 181 ? 3.49 20.844 -5.004 1 98.81 181 VAL B O 1
ATOM 3621 N N . ARG B 1 182 ? 5.184 20.375 -6.344 1 98.56 182 ARG B N 1
ATOM 3622 C CA . ARG B 1 182 ? 6.109 21.266 -5.648 1 98.56 182 ARG B CA 1
ATOM 3623 C C . ARG B 1 182 ? 5.512 22.672 -5.496 1 98.56 182 ARG B C 1
ATOM 3625 O O . ARG B 1 182 ? 5.613 23.281 -4.43 1 98.56 182 ARG B O 1
ATOM 3632 N N . ASP B 1 183 ? 4.801 23.125 -6.48 1 97.31 183 ASP B N 1
ATOM 3633 C CA . ASP B 1 183 ? 4.406 24.531 -6.562 1 97.31 183 ASP B CA 1
A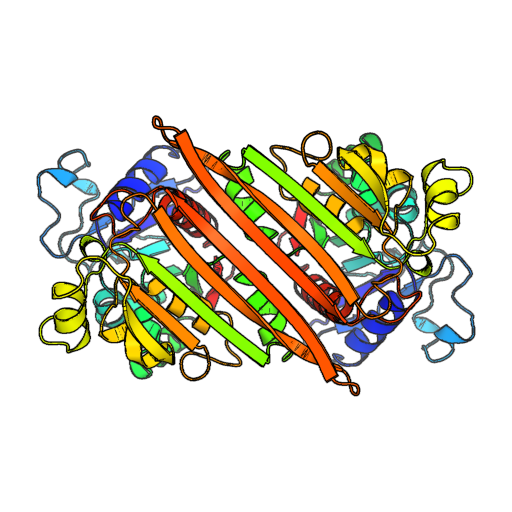TOM 3634 C C . ASP B 1 183 ? 3.172 24.797 -5.707 1 97.31 183 ASP B C 1
ATOM 3636 O O . ASP B 1 183 ? 2.854 25.953 -5.414 1 97.31 183 ASP B O 1
ATOM 3640 N N . VAL B 1 184 ? 2.475 23.797 -5.359 1 97.5 184 VAL B N 1
ATOM 3641 C CA . VAL B 1 184 ? 1.248 24.031 -4.602 1 97.5 184 VAL B CA 1
ATOM 3642 C C . VAL B 1 184 ? 1.508 23.812 -3.113 1 97.5 184 VAL B C 1
ATOM 3644 O O . VAL B 1 184 ? 0.733 24.266 -2.27 1 97.5 184 VAL B O 1
ATOM 3647 N N . CYS B 1 185 ? 2.617 23.203 -2.74 1 97.12 185 CYS B N 1
ATOM 3648 C CA . CYS B 1 185 ? 2.881 22.812 -1.359 1 97.12 185 CYS B CA 1
ATOM 3649 C C . CYS B 1 185 ? 2.998 24.047 -0.461 1 97.12 185 CYS B C 1
ATOM 3651 O O . CYS B 1 185 ? 2.537 24.031 0.682 1 97.12 185 CYS B O 1
ATOM 3653 N N . HIS B 1 186 ? 3.535 25.125 -0.963 1 93.31 186 HIS B N 1
ATOM 3654 C CA . HIS B 1 186 ? 3.717 26.297 -0.131 1 93.31 186 HIS B CA 1
ATOM 3655 C C . HIS B 1 186 ? 2.432 27.125 -0.046 1 93.31 186 HIS B C 1
ATOM 3657 O O . HIS B 1 186 ? 2.273 27.938 0.857 1 93.31 186 HIS B O 1
ATOM 3663 N N . ILE B 1 187 ? 1.521 26.922 -0.99 1 94.38 187 ILE B N 1
ATOM 3664 C CA . ILE B 1 187 ? 0.283 27.688 -1.048 1 94.38 187 ILE B CA 1
ATOM 3665 C C . ILE B 1 187 ? -0.778 27.031 -0.172 1 94.38 187 ILE B C 1
ATOM 3667 O O . ILE B 1 187 ? -1.612 27.703 0.427 1 94.38 187 ILE B O 1
ATOM 3671 N N . ALA B 1 188 ? -0.766 25.734 -0.121 1 94.25 188 ALA B N 1
ATOM 3672 C CA . ALA B 1 188 ? -1.748 24.969 0.646 1 94.25 188 ALA B CA 1
ATOM 3673 C C . ALA B 1 188 ? -1.072 23.891 1.487 1 94.25 188 ALA B C 1
ATOM 3675 O O . ALA B 1 188 ? -1.433 22.719 1.406 1 94.25 188 ALA B O 1
ATOM 3676 N N . PRO B 1 189 ? -0.226 24.297 2.34 1 91.81 189 PRO B N 1
ATOM 3677 C CA . PRO B 1 189 ? 0.65 23.328 3.021 1 91.81 189 PRO B CA 1
ATOM 3678 C C . PRO B 1 189 ? -0.122 22.328 3.863 1 91.81 189 PRO B C 1
ATOM 3680 O O . PRO B 1 189 ? 0.335 21.188 4.051 1 91.81 189 PRO B O 1
ATOM 3683 N N . ASN B 1 190 ? -1.289 22.609 4.328 1 90.25 190 ASN B N 1
ATOM 3684 C CA . ASN B 1 190 ? -2.051 21.703 5.191 1 90.25 190 ASN B CA 1
ATOM 3685 C C . ASN B 1 190 ? -3.053 20.875 4.395 1 90.25 190 ASN B C 1
ATOM 3687 O O . ASN B 1 190 ? -3.605 19.906 4.906 1 90.25 190 ASN B O 1
ATOM 3691 N N . ASN B 1 191 ? -3.221 21.281 3.141 1 93.19 191 ASN B N 1
ATOM 3692 C CA . ASN B 1 191 ? -4.273 20.625 2.371 1 93.19 191 ASN B CA 1
ATOM 3693 C C . ASN B 1 191 ? -3.703 19.578 1.418 1 93.19 191 ASN B C 1
ATOM 3695 O O . ASN B 1 191 ? -4.426 18.688 0.962 1 93.19 191 ASN B O 1
ATOM 3699 N N . VAL B 1 192 ? -2.391 19.703 1.134 1 97.19 192 VAL B N 1
ATOM 3700 C CA . VAL B 1 192 ? -1.915 18.891 0.016 1 97.19 192 VAL B CA 1
ATOM 3701 C C . VAL B 1 192 ? -0.844 17.922 0.502 1 97.19 192 VAL B C 1
ATOM 3703 O O . VAL B 1 192 ? 0.062 17.547 -0.252 1 97.19 192 VAL B O 1
ATOM 3706 N N . ASN B 1 193 ? -0.883 17.5 1.776 1 97.25 193 ASN B N 1
ATOM 3707 C CA . ASN B 1 193 ? 0.037 16.516 2.32 1 97.25 193 ASN B CA 1
ATOM 3708 C C . ASN B 1 193 ? -0.031 15.195 1.544 1 97.25 193 ASN B C 1
ATOM 3710 O O . ASN B 1 193 ? 0.995 14.562 1.304 1 97.25 193 ASN B O 1
ATOM 3714 N N . THR B 1 194 ? -1.23 14.836 1.104 1 97.88 194 THR B N 1
ATOM 3715 C CA . THR B 1 194 ? -1.441 13.617 0.334 1 97.88 194 THR B CA 1
ATOM 3716 C C . THR B 1 194 ? -0.652 13.656 -0.971 1 97.88 194 THR B C 1
ATOM 3718 O O . THR B 1 194 ? -0.001 12.68 -1.341 1 97.88 194 THR B O 1
ATOM 3721 N N . MET B 1 195 ? -0.703 14.828 -1.597 1 98.69 195 MET B N 1
ATOM 3722 C CA . MET B 1 195 ? 0.038 15.016 -2.84 1 98.69 195 MET B CA 1
ATOM 3723 C C . MET B 1 195 ? 1.541 14.953 -2.594 1 98.69 195 MET B C 1
ATOM 3725 O O . MET B 1 195 ? 2.275 14.344 -3.379 1 98.69 195 MET B O 1
ATOM 3729 N N . ALA B 1 196 ? 1.96 15.547 -1.527 1 98.81 196 ALA B N 1
ATOM 3730 C CA . ALA B 1 196 ? 3.381 15.547 -1.191 1 98.81 196 ALA B CA 1
ATOM 3731 C C . ALA B 1 196 ? 3.869 14.133 -0.879 1 98.81 196 ALA B C 1
ATOM 3733 O O . ALA B 1 196 ? 4.945 13.734 -1.322 1 98.81 196 ALA B O 1
ATOM 3734 N N . ALA B 1 197 ? 3.096 13.375 -0.098 1 98.69 197 ALA B N 1
ATOM 3735 C CA . ALA B 1 197 ? 3.443 11.984 0.184 1 98.69 197 ALA B CA 1
ATOM 3736 C C . ALA B 1 197 ? 3.596 11.188 -1.106 1 98.69 197 ALA B C 1
ATOM 3738 O O . ALA B 1 197 ? 4.523 10.383 -1.24 1 98.69 197 ALA B O 1
ATOM 3739 N N . ALA B 1 198 ? 2.697 11.414 -2.031 1 98.88 198 ALA B N 1
ATOM 3740 C CA . ALA B 1 198 ? 2.756 10.742 -3.326 1 98.88 198 ALA B CA 1
ATOM 3741 C C . ALA B 1 198 ? 4.055 11.078 -4.059 1 98.88 198 ALA B C 1
ATOM 3743 O O . ALA B 1 198 ? 4.691 10.195 -4.637 1 98.88 198 ALA B O 1
ATOM 3744 N N . ALA B 1 199 ? 4.418 12.352 -3.998 1 98.88 199 ALA B N 1
ATOM 3745 C CA . ALA B 1 199 ? 5.637 12.789 -4.672 1 98.88 199 ALA B CA 1
ATOM 3746 C C . ALA B 1 199 ? 6.871 12.141 -4.051 1 98.88 199 ALA B C 1
ATOM 3748 O O . ALA B 1 199 ? 7.82 11.797 -4.758 1 98.88 199 ALA B O 1
ATOM 3749 N N . VAL B 1 200 ? 6.844 11.992 -2.742 1 98.69 200 VAL B N 1
ATOM 3750 C CA . VAL B 1 200 ? 7.953 11.336 -2.049 1 98.69 200 VAL B CA 1
ATOM 3751 C C . VAL B 1 200 ? 8.047 9.875 -2.486 1 98.69 200 VAL B C 1
ATOM 3753 O O . VAL B 1 200 ? 9.141 9.383 -2.768 1 98.69 200 VAL B O 1
ATOM 3756 N N . ALA B 1 201 ? 6.938 9.164 -2.551 1 98.75 201 ALA B N 1
ATOM 3757 C CA . ALA B 1 201 ? 6.906 7.766 -2.969 1 98.75 201 ALA B CA 1
ATOM 3758 C C . ALA B 1 201 ? 7.355 7.613 -4.418 1 98.75 201 ALA B C 1
ATOM 3760 O O . ALA B 1 201 ? 8.109 6.695 -4.75 1 98.75 201 ALA B O 1
ATOM 3761 N N . ALA B 1 202 ? 6.82 8.508 -5.219 1 98.81 202 ALA B N 1
ATOM 3762 C CA . ALA B 1 202 ? 7.152 8.539 -6.641 1 98.81 202 ALA B CA 1
ATOM 3763 C C . ALA B 1 202 ? 8.5 9.211 -6.875 1 98.81 202 ALA B C 1
ATOM 3765 O O . ALA B 1 202 ? 8.602 10.18 -7.633 1 98.81 202 ALA B O 1
ATOM 3766 N N . HIS B 1 203 ? 9.523 8.656 -6.336 1 98.12 203 HIS B N 1
ATOM 3767 C CA . HIS B 1 203 ? 10.805 9.359 -6.246 1 98.12 203 HIS B CA 1
ATOM 3768 C C . HIS B 1 203 ? 11.422 9.555 -7.629 1 98.12 203 HIS B C 1
ATOM 3770 O O . HIS B 1 203 ? 12.227 10.469 -7.832 1 98.12 203 HIS B O 1
ATOM 3776 N N . ASN B 1 204 ? 11.125 8.695 -8.602 1 98.38 204 ASN B N 1
ATOM 3777 C CA . ASN B 1 204 ? 11.648 8.898 -9.945 1 98.38 204 ASN B CA 1
ATOM 3778 C C . ASN B 1 204 ? 10.977 10.086 -10.633 1 98.38 204 ASN B C 1
ATOM 3780 O O . ASN B 1 204 ? 11.508 10.625 -11.602 1 98.38 204 ASN B O 1
ATOM 3784 N N . LEU B 1 205 ? 9.781 10.453 -10.227 1 98.62 205 LEU B N 1
ATOM 3785 C CA . LEU B 1 205 ? 9.094 11.648 -10.703 1 98.62 205 LEU B CA 1
ATOM 3786 C C . LEU B 1 205 ? 9.398 12.844 -9.805 1 98.62 205 LEU B C 1
ATOM 3788 O O . LEU B 1 205 ? 9.75 13.914 -10.289 1 98.62 205 LEU B O 1
ATOM 3792 N N . GLY B 1 206 ? 9.305 12.578 -8.508 1 98.31 206 GLY B N 1
ATOM 3793 C CA . GLY B 1 206 ? 9.547 13.609 -7.516 1 98.31 206 GLY B CA 1
ATOM 3794 C C . GLY B 1 206 ? 8.461 14.672 -7.473 1 98.31 206 GLY B C 1
ATOM 3795 O O . GLY B 1 206 ? 7.367 14.461 -8.008 1 98.31 206 GLY B O 1
ATOM 3796 N N . PHE B 1 207 ? 8.766 15.781 -6.809 1 98.75 207 PHE B N 1
ATOM 3797 C CA . PHE B 1 207 ? 7.809 16.859 -6.617 1 98.75 207 PHE B CA 1
ATOM 3798 C C . PHE B 1 207 ? 7.598 17.641 -7.91 1 98.75 207 PHE B C 1
ATOM 3800 O O . PHE B 1 207 ? 6.574 18.312 -8.086 1 98.75 207 PHE B O 1
ATOM 3807 N N . ASP B 1 208 ? 8.539 17.562 -8.852 1 98.69 208 ASP B N 1
ATOM 3808 C CA . ASP B 1 208 ? 8.5 18.391 -10.055 1 98.69 208 ASP B CA 1
ATOM 3809 C C . ASP B 1 208 ? 7.672 17.734 -11.156 1 98.69 208 ASP B C 1
ATOM 3811 O O . ASP B 1 208 ? 7.109 18.422 -12.008 1 98.69 208 ASP B O 1
ATOM 3815 N N . LYS B 1 209 ? 7.613 16.391 -11.125 1 98.81 209 LYS B N 1
ATOM 3816 C CA . LYS B 1 209 ? 6.934 15.719 -12.227 1 98.81 209 LYS B CA 1
ATOM 3817 C C . LYS B 1 209 ? 5.637 15.062 -11.758 1 98.81 209 LYS B C 1
ATOM 3819 O O . LYS B 1 209 ? 4.785 14.711 -12.578 1 98.81 209 LYS B O 1
ATOM 3824 N N . THR B 1 210 ? 5.492 14.789 -10.5 1 98.88 210 THR B N 1
ATOM 3825 C CA . THR B 1 210 ? 4.184 14.406 -9.977 1 98.88 210 THR B CA 1
ATOM 3826 C C . THR B 1 210 ? 3.193 15.562 -10.094 1 98.88 210 THR B C 1
ATOM 3828 O O . THR B 1 210 ? 3.502 16.688 -9.711 1 98.88 210 THR B O 1
ATOM 3831 N N . GLN B 1 211 ? 2.018 15.281 -10.633 1 98.94 211 GLN B N 1
ATOM 3832 C CA . GLN B 1 211 ? 1.055 16.328 -10.93 1 98.94 211 GLN B CA 1
ATOM 3833 C C . GLN B 1 211 ? -0.035 16.406 -9.867 1 98.94 211 GLN B C 1
ATOM 3835 O O . GLN B 1 211 ? -0.487 15.375 -9.359 1 98.94 211 GLN B O 1
ATOM 3840 N N . ALA B 1 212 ? -0.43 17.609 -9.578 1 98.69 212 ALA B N 1
ATOM 3841 C CA . ALA B 1 212 ? -1.5 17.891 -8.625 1 98.69 212 ALA B CA 1
ATOM 3842 C C . ALA B 1 212 ? -2.646 18.641 -9.305 1 98.69 212 ALA B C 1
ATOM 3844 O O . ALA B 1 212 ? -2.422 19.484 -10.18 1 98.69 212 ALA B O 1
ATOM 3845 N N . CYS B 1 213 ? -3.814 18.297 -8.961 1 98.75 213 CYS B N 1
ATOM 3846 C CA . CYS B 1 213 ? -5.016 19.062 -9.289 1 98.75 213 CYS B CA 1
ATOM 3847 C C . CYS B 1 213 ? -5.859 19.312 -8.047 1 98.75 213 CYS B C 1
ATOM 3849 O O . CYS B 1 213 ? -6.32 18.375 -7.398 1 98.75 213 CYS B O 1
ATOM 3851 N N . LEU B 1 214 ? -6.016 20.547 -7.664 1 98.06 214 LEU B N 1
ATOM 3852 C CA . LEU B 1 214 ? -6.82 20.938 -6.512 1 98.06 214 LEU B CA 1
ATOM 3853 C C . LEU B 1 214 ? -8.109 21.625 -6.957 1 98.06 214 LEU B C 1
ATOM 3855 O O . LEU B 1 214 ? -8.078 22.641 -7.645 1 98.06 214 LEU B O 1
ATOM 3859 N N . ILE B 1 215 ? -9.258 21.062 -6.574 1 98.19 215 ILE B N 1
ATOM 3860 C CA . ILE B 1 215 ? -10.562 21.531 -7.023 1 98.19 215 ILE B CA 1
ATOM 3861 C C . ILE B 1 215 ? -11.375 22.016 -5.828 1 98.19 215 ILE B C 1
ATOM 3863 O O . ILE B 1 215 ? -11.547 21.281 -4.852 1 98.19 215 ILE B O 1
ATOM 3867 N N . SER B 1 216 ? -11.797 23.266 -5.863 1 97.94 216 SER B N 1
ATOM 3868 C CA . SER B 1 216 ? -12.781 23.812 -4.938 1 97.94 216 SER B CA 1
ATOM 3869 C C . SER B 1 216 ? -14.203 23.562 -5.434 1 97.94 216 SER B C 1
ATOM 3871 O O . SER B 1 216 ? -14.594 24.078 -6.477 1 97.94 216 SER B O 1
ATOM 3873 N N . ASP B 1 217 ? -14.969 22.797 -4.715 1 97.5 217 ASP B N 1
ATOM 3874 C CA . ASP B 1 217 ? -16.297 22.375 -5.145 1 97.5 217 ASP B CA 1
ATOM 3875 C C . ASP B 1 217 ? -17.328 22.609 -4.043 1 97.5 217 ASP B C 1
ATOM 3877 O O . ASP B 1 217 ? -17.359 21.875 -3.047 1 97.5 217 ASP B O 1
ATOM 3881 N N . PRO B 1 218 ? -18.234 23.562 -4.191 1 96.12 218 PRO B N 1
ATOM 3882 C CA . PRO B 1 218 ? -19.234 23.875 -3.164 1 96.12 218 PRO B CA 1
ATOM 3883 C C . PRO B 1 218 ? -20.188 22.703 -2.916 1 96.12 218 PRO B C 1
ATOM 3885 O O . PRO B 1 218 ? -20.891 22.688 -1.898 1 96.12 218 PRO B O 1
ATOM 3888 N N . ASN B 1 219 ? -20.234 21.766 -3.805 1 94.94 219 ASN B N 1
ATOM 3889 C CA . ASN B 1 219 ? -21.109 20.625 -3.648 1 94.94 219 ASN B CA 1
ATOM 3890 C C . ASN B 1 219 ? -20.469 19.531 -2.805 1 94.94 219 ASN B C 1
ATOM 3892 O O . ASN B 1 219 ? -21.078 18.484 -2.553 1 94.94 219 ASN B O 1
ATOM 3896 N N . MET B 1 220 ? -19.25 19.734 -2.332 1 95.19 220 MET B N 1
ATOM 3897 C CA . MET B 1 220 ? -18.516 18.797 -1.486 1 95.19 220 MET B CA 1
ATOM 3898 C C . MET B 1 220 ? -18.734 19.109 -0.01 1 95.19 220 MET B C 1
ATOM 3900 O O . MET B 1 220 ? -17.766 19.219 0.753 1 95.19 220 MET B O 1
ATOM 3904 N N . ALA B 1 221 ? -19.922 19.281 0.362 1 92.88 221 ALA B N 1
ATOM 3905 C CA . ALA B 1 221 ? -20.234 19.656 1.739 1 92.88 221 ALA B CA 1
ATOM 3906 C C . ALA B 1 221 ? -20.141 18.438 2.666 1 92.88 221 ALA B C 1
ATOM 3908 O O . ALA B 1 221 ? -19.938 18.594 3.873 1 92.88 221 ALA B O 1
ATOM 3909 N N . ASP B 1 222 ? -20.188 17.25 1.997 1 95.06 222 ASP B N 1
ATOM 3910 C CA . ASP B 1 222 ? -20.359 16.078 2.842 1 95.06 222 ASP B CA 1
ATOM 3911 C C . ASP B 1 222 ? -19.172 15.125 2.703 1 95.06 222 ASP B C 1
ATOM 3913 O O . ASP B 1 222 ? -19.078 14.133 3.424 1 95.06 222 ASP B O 1
ATOM 3917 N N . TYR B 1 223 ? -18.25 15.422 1.757 1 96.44 223 TYR B N 1
ATOM 3918 C CA . TYR B 1 223 ? -17.172 14.477 1.481 1 96.44 223 TYR B CA 1
ATOM 3919 C C . TYR B 1 223 ? -15.891 15.203 1.078 1 96.44 223 TYR B C 1
ATOM 3921 O O . TYR B 1 223 ? -15.945 16.328 0.589 1 96.44 223 TYR B O 1
ATOM 3929 N N . HIS B 1 224 ? -14.789 14.586 1.298 1 96.81 224 HIS B N 1
ATOM 3930 C CA . HIS B 1 224 ? -13.547 14.805 0.566 1 96.81 224 HIS B CA 1
ATOM 3931 C C . HIS B 1 224 ? -13.312 13.703 -0.467 1 96.81 224 HIS B C 1
ATOM 3933 O O . HIS B 1 224 ? -13.469 12.516 -0.166 1 96.81 224 HIS B O 1
ATOM 3939 N N . VAL B 1 225 ? -12.977 14.109 -1.642 1 98.06 225 VAL B N 1
ATOM 3940 C CA . VAL B 1 225 ? -12.711 13.117 -2.676 1 98.06 225 VAL B CA 1
ATOM 3941 C C . VAL B 1 225 ? -11.273 13.258 -3.176 1 98.06 225 VAL B C 1
ATOM 3943 O O . VAL B 1 225 ? -10.82 14.367 -3.473 1 98.06 225 VAL B O 1
ATOM 3946 N N . THR B 1 226 ? -10.531 12.188 -3.199 1 98.44 226 THR B N 1
ATOM 3947 C CA . THR B 1 226 ? -9.195 12.102 -3.785 1 98.44 226 THR B CA 1
ATOM 3948 C C . THR B 1 226 ? -9.188 11.133 -4.969 1 98.44 226 THR B C 1
ATOM 3950 O O . THR B 1 226 ? -9.602 9.984 -4.836 1 98.44 226 THR B O 1
ATOM 3953 N N . GLU B 1 227 ? -8.797 11.609 -6.07 1 98.81 227 GLU B N 1
ATOM 3954 C CA . GLU B 1 227 ? -8.625 10.789 -7.266 1 98.81 227 GLU B CA 1
ATOM 3955 C C . GLU B 1 227 ? -7.145 10.648 -7.629 1 98.81 227 GLU B C 1
ATOM 3957 O O . GLU B 1 227 ? -6.398 11.633 -7.602 1 98.81 227 GLU B O 1
ATOM 3962 N N . ILE B 1 228 ? -6.719 9.453 -7.926 1 98.94 228 ILE B N 1
ATOM 3963 C CA . ILE B 1 228 ? -5.332 9.164 -8.266 1 98.94 228 ILE B CA 1
ATOM 3964 C C . ILE B 1 228 ? -5.258 8.484 -9.625 1 98.94 228 ILE B C 1
ATOM 3966 O O . ILE B 1 228 ? -5.977 7.52 -9.883 1 98.94 228 ILE B O 1
ATOM 3970 N N . ALA B 1 229 ? -4.508 9.031 -10.477 1 98.94 229 ALA B N 1
ATOM 3971 C CA . ALA B 1 229 ? -4.266 8.438 -11.789 1 98.94 229 ALA B CA 1
ATOM 3972 C C . ALA B 1 229 ? -2.795 8.07 -11.961 1 98.94 229 ALA B C 1
ATOM 3974 O O . ALA B 1 229 ? -1.914 8.922 -11.836 1 98.94 229 ALA B O 1
ATOM 3975 N N . VAL B 1 230 ? -2.525 6.828 -12.234 1 98.94 230 VAL B N 1
ATOM 3976 C CA . VAL B 1 230 ? -1.176 6.305 -12.406 1 98.94 230 VAL B CA 1
ATOM 3977 C C . VAL B 1 230 ? -0.996 5.812 -13.844 1 98.94 230 VAL B C 1
ATOM 3979 O O . VAL B 1 230 ? -1.89 5.172 -14.398 1 98.94 230 VAL B O 1
ATOM 3982 N N . GLN B 1 231 ? 0.048 6.164 -14.414 1 98.81 231 GLN B N 1
ATOM 3983 C CA . GLN B 1 231 ? 0.468 5.602 -15.695 1 98.81 231 GLN B CA 1
ATOM 3984 C C . GLN B 1 231 ? 1.784 4.844 -15.555 1 98.81 231 GLN B C 1
ATOM 3986 O O . GLN B 1 231 ? 2.719 5.32 -14.914 1 98.81 231 GLN B O 1
ATOM 3991 N N . GLY B 1 232 ? 1.778 3.623 -16.031 1 98.25 232 GLY B N 1
ATOM 3992 C CA . GLY B 1 232 ? 2.988 2.82 -16.094 1 98.25 232 GLY B CA 1
ATOM 3993 C C . GLY B 1 232 ? 3.492 2.602 -17.516 1 98.25 232 GLY B C 1
ATOM 3994 O O . GLY B 1 232 ? 3.264 3.434 -18.391 1 98.25 232 GLY B O 1
ATOM 3995 N N . PRO B 1 233 ? 4.227 1.524 -17.75 1 96.56 233 PRO B N 1
ATOM 3996 C CA . PRO B 1 233 ? 4.867 1.304 -19.047 1 96.56 233 PRO B CA 1
ATOM 3997 C C . PRO B 1 233 ? 3.861 1.106 -20.172 1 96.56 233 PRO B C 1
ATOM 3999 O O . PRO B 1 233 ? 2.773 0.57 -19.953 1 96.56 233 PRO B O 1
ATOM 4002 N N . SER B 1 234 ? 4.273 1.526 -21.375 1 95.81 234 SER B N 1
ATOM 4003 C CA . SER B 1 234 ? 3.529 1.267 -22.609 1 95.81 234 SER B CA 1
ATOM 4004 C C . SER B 1 234 ? 4.195 0.175 -23.438 1 95.81 234 SER B C 1
ATOM 4006 O O . SER B 1 234 ? 5.426 0.117 -23.516 1 95.81 234 SER B O 1
ATOM 4008 N N . GLU B 1 235 ? 3.35 -0.667 -23.938 1 94.31 235 GLU B N 1
ATOM 4009 C CA . GLU B 1 235 ? 3.85 -1.653 -24.891 1 94.31 235 GLU B CA 1
ATOM 4010 C C . GLU B 1 235 ? 4.164 -1.009 -26.234 1 94.31 235 GLU B C 1
ATOM 4012 O O . GLU B 1 235 ? 3.785 0.138 -26.484 1 94.31 235 GLU B O 1
ATOM 4017 N N . ILE B 1 236 ? 4.82 -1.789 -27.078 1 93.31 236 ILE B N 1
ATOM 4018 C CA . ILE B 1 236 ? 5.25 -1.31 -28.391 1 93.31 236 ILE B CA 1
ATOM 4019 C C . ILE B 1 236 ? 4.031 -0.917 -29.219 1 93.31 236 ILE B C 1
ATOM 4021 O O . ILE B 1 236 ? 4.086 0.035 -30 1 93.31 236 ILE B O 1
ATOM 4025 N N . ASP B 1 237 ? 2.902 -1.521 -29 1 94.31 237 ASP B N 1
ATOM 4026 C CA . ASP B 1 237 ? 1.703 -1.27 -29.781 1 94.31 237 ASP B CA 1
ATOM 4027 C C . ASP B 1 237 ? 0.875 -0.137 -29.188 1 94.31 237 ASP B C 1
ATOM 4029 O O . ASP B 1 237 ? -0.237 0.136 -29.641 1 94.31 237 ASP B O 1
ATOM 4033 N N . GLY B 1 238 ? 1.276 0.431 -28.062 1 93.94 238 GLY B N 1
ATOM 4034 C CA . GLY B 1 238 ? 0.639 1.612 -27.516 1 93.94 238 GLY B CA 1
ATOM 4035 C C . GLY B 1 238 ? -0.204 1.313 -26.281 1 93.94 238 GLY B C 1
ATOM 4036 O O . GLY B 1 238 ? -0.587 2.227 -25.547 1 93.94 238 GLY B O 1
ATOM 4037 N N . ARG B 1 239 ? -0.49 0.025 -26.047 1 95.44 239 ARG B N 1
ATOM 4038 C CA . ARG B 1 239 ? -1.21 -0.308 -24.828 1 95.44 239 ARG B CA 1
ATOM 4039 C C . ARG B 1 239 ? -0.413 0.106 -23.594 1 95.44 239 ARG B C 1
ATOM 4041 O O . ARG B 1 239 ? 0.798 -0.114 -23.531 1 95.44 239 ARG B O 1
ATOM 4048 N N . THR B 1 240 ? -1.16 0.767 -22.625 1 97.69 240 THR B N 1
ATOM 4049 C CA . THR B 1 240 ? -0.458 1.356 -21.5 1 97.69 240 THR B CA 1
ATOM 4050 C C . THR B 1 240 ? -1.053 0.868 -20.188 1 97.69 240 THR B C 1
ATOM 4052 O O . THR B 1 240 ? -2.273 0.751 -20.047 1 97.69 240 THR B O 1
ATOM 4055 N N . PHE B 1 241 ? -0.167 0.578 -19.297 1 98.44 241 PHE B N 1
ATOM 4056 C CA . PHE B 1 241 ? -0.591 0.257 -17.938 1 98.44 241 PHE B CA 1
ATOM 4057 C C . PHE B 1 241 ? -1.171 1.486 -17.25 1 98.44 241 PHE B C 1
ATOM 4059 O O . PHE B 1 241 ? -0.556 2.555 -17.25 1 98.44 241 PHE B O 1
ATOM 4066 N N . THR B 1 242 ? -2.387 1.338 -16.578 1 98.75 242 THR B N 1
ATOM 4067 C CA . THR B 1 242 ? -2.973 2.449 -15.836 1 98.75 242 THR B CA 1
ATOM 4068 C C . THR B 1 242 ? -3.648 1.954 -14.562 1 98.75 242 THR B C 1
ATOM 4070 O O . THR B 1 242 ? -4.066 0.797 -14.484 1 98.75 242 THR B O 1
ATOM 4073 N N . VAL B 1 243 ? -3.646 2.777 -13.57 1 98.88 243 VAL B N 1
ATOM 4074 C CA . VAL B 1 243 ? -4.461 2.592 -12.375 1 98.88 243 VAL B CA 1
ATOM 4075 C C . VAL B 1 243 ? -5.223 3.877 -12.062 1 98.88 243 VAL B C 1
ATOM 4077 O O . VAL B 1 243 ? -4.648 4.969 -12.094 1 98.88 243 VAL B O 1
ATOM 4080 N N . ARG B 1 244 ? -6.473 3.768 -11.812 1 98.88 244 ARG B N 1
ATOM 4081 C CA . ARG B 1 244 ? -7.309 4.875 -11.359 1 98.88 244 ARG B CA 1
ATOM 4082 C C . ARG B 1 244 ? -7.973 4.551 -10.023 1 98.88 244 ARG B C 1
ATOM 4084 O O . ARG B 1 244 ? -8.57 3.484 -9.867 1 98.88 244 ARG B O 1
ATOM 4091 N N . THR B 1 245 ? -7.84 5.43 -9.109 1 98.88 245 THR B N 1
ATOM 4092 C CA . THR B 1 245 ? -8.414 5.266 -7.773 1 98.88 245 THR B CA 1
ATOM 4093 C C . THR B 1 245 ? -9.266 6.473 -7.402 1 98.88 245 THR B C 1
ATOM 4095 O O . THR B 1 245 ? -8.891 7.617 -7.676 1 98.88 245 THR B O 1
ATOM 4098 N N . THR B 1 246 ? -10.43 6.254 -6.852 1 98.88 246 THR B N 1
ATOM 4099 C CA . THR B 1 246 ? -11.242 7.281 -6.215 1 98.88 246 THR B CA 1
ATOM 4100 C C . THR B 1 246 ? -11.492 6.938 -4.75 1 98.88 246 THR B C 1
ATOM 4102 O O . THR B 1 246 ? -12.109 5.914 -4.445 1 98.88 246 THR B O 1
ATOM 4105 N N . ARG B 1 247 ? -10.977 7.707 -3.908 1 98.75 247 ARG B N 1
ATOM 4106 C CA . ARG B 1 247 ? -11.203 7.602 -2.471 1 98.75 247 ARG B CA 1
ATOM 4107 C C . ARG B 1 247 ? -12.18 8.672 -1.989 1 98.75 247 ARG B C 1
ATOM 4109 O O . ARG B 1 247 ? -11.938 9.867 -2.176 1 98.75 247 ARG B O 1
ATOM 4116 N N . THR B 1 248 ? -13.273 8.258 -1.377 1 98.38 248 THR B N 1
ATOM 4117 C CA . THR B 1 248 ? -14.32 9.141 -0.896 1 98.38 248 THR B CA 1
ATOM 4118 C C . THR B 1 248 ? -14.445 9.062 0.623 1 98.38 248 THR B C 1
ATOM 4120 O O . THR B 1 248 ? -14.773 8 1.166 1 98.38 248 THR B O 1
ATOM 4123 N N . ASN B 1 249 ? -14.203 10.18 1.276 1 97.56 249 ASN B N 1
ATOM 4124 C CA . ASN B 1 249 ? -14.195 10.266 2.732 1 97.56 249 ASN B CA 1
ATOM 4125 C C . ASN B 1 249 ? -15.344 11.133 3.248 1 97.56 249 ASN B C 1
ATOM 4127 O O . ASN B 1 249 ? -15.375 12.344 2.994 1 97.56 249 ASN B O 1
ATOM 4131 N N . PRO B 1 250 ? -16.219 10.562 4.043 1 96.81 250 PRO B N 1
ATOM 4132 C CA . PRO B 1 250 ? -17.172 11.438 4.723 1 96.81 250 PRO B CA 1
ATOM 4133 C C . PRO B 1 250 ? -16.484 12.547 5.523 1 96.81 250 PRO B C 1
ATOM 4135 O O . PRO B 1 250 ? -15.484 12.289 6.199 1 96.81 250 PRO B O 1
ATOM 4138 N N . ALA B 1 251 ? -16.891 13.719 5.367 1 94.12 251 ALA B N 1
ATOM 4139 C CA . ALA B 1 251 ? -16.375 14.883 6.062 1 94.12 251 ALA B CA 1
ATOM 4140 C C . ALA B 1 251 ? -17.422 15.977 6.18 1 94.12 251 ALA B C 1
ATOM 4142 O O . ALA B 1 251 ? -18.391 16.016 5.406 1 94.12 251 ALA B O 1
ATOM 4143 N N . CYS B 1 252 ? -17.25 16.812 7.199 1 91 252 CYS B N 1
ATOM 4144 C CA . CYS B 1 252 ? -18.156 17.953 7.359 1 91 252 CYS B CA 1
ATOM 4145 C C . CYS B 1 252 ? -17.547 19.219 6.766 1 91 252 CYS B C 1
ATOM 4147 O O . CYS B 1 252 ? -16.344 19.281 6.535 1 91 252 CYS B O 1
ATOM 4149 N N . LYS B 1 253 ? -18.5 20.156 6.551 1 89 253 LYS B N 1
ATOM 4150 C CA . LYS B 1 253 ? -18.016 21.453 6.086 1 89 253 LYS B CA 1
ATOM 4151 C C . LYS B 1 253 ? -16.953 22.016 7.027 1 89 253 LYS B C 1
ATOM 4153 O O . LYS B 1 253 ? -17.109 21.938 8.25 1 89 253 LYS B O 1
ATOM 4158 N N . GLY B 1 254 ? -15.883 22.438 6.379 1 88.38 254 GLY B N 1
ATOM 4159 C CA . GLY B 1 254 ? -14.852 23.078 7.172 1 88.38 254 GLY B CA 1
ATOM 4160 C C . GLY B 1 254 ? -13.758 22.125 7.625 1 88.38 254 GLY B C 1
ATOM 4161 O O . GLY B 1 254 ? -12.68 22.562 8.031 1 88.38 254 GLY B O 1
ATOM 4162 N N . ASP B 1 255 ? -14.109 20.844 7.566 1 89.31 255 ASP B N 1
ATOM 4163 C CA . ASP B 1 255 ? -13.094 19.875 7.949 1 89.31 255 ASP B CA 1
ATOM 4164 C C . ASP B 1 255 ? -11.938 19.859 6.953 1 89.31 255 ASP B C 1
ATOM 4166 O O . ASP B 1 255 ? -12.148 19.656 5.754 1 89.31 255 ASP B O 1
ATOM 4170 N N . VAL B 1 256 ? -10.797 19.969 7.484 1 86.69 256 VAL B N 1
ATOM 4171 C CA . VAL B 1 256 ? -9.617 19.906 6.621 1 86.69 256 VAL B CA 1
ATOM 4172 C C . VAL B 1 256 ? -9.219 18.453 6.391 1 86.69 256 VAL B C 1
ATOM 4174 O O . VAL B 1 256 ? -8.742 18.094 5.312 1 86.69 256 VAL B O 1
ATOM 4177 N N . THR B 1 257 ? -9.43 17.625 7.465 1 89.62 257 THR B N 1
ATOM 4178 C CA . THR B 1 257 ? -9.062 16.203 7.438 1 89.62 257 THR B CA 1
ATOM 4179 C C . THR B 1 257 ? -10.242 15.336 7.844 1 89.62 257 THR B C 1
ATOM 4181 O O . THR B 1 257 ? -10.938 15.633 8.812 1 89.62 257 THR B O 1
ATOM 4184 N N . ALA B 1 258 ? -10.445 14.312 7.062 1 92.06 258 ALA B N 1
ATOM 4185 C CA . ALA B 1 258 ? -11.547 13.391 7.344 1 92.06 258 ALA B CA 1
ATOM 4186 C C . ALA B 1 258 ? -11.141 12.352 8.383 1 92.06 258 ALA B C 1
ATOM 4188 O O . ALA B 1 258 ? -9.953 12.031 8.523 1 92.06 258 ALA B O 1
ATOM 4189 N N . LYS B 1 259 ? -12.102 11.773 9.031 1 91.44 259 LYS B N 1
ATOM 4190 C CA . LYS B 1 259 ? -11.891 10.812 10.117 1 91.44 259 LYS B CA 1
ATOM 4191 C C . LYS B 1 259 ? -11.094 9.602 9.641 1 91.44 259 LYS B C 1
ATOM 4193 O O . LYS B 1 259 ? -10.211 9.117 10.352 1 91.44 259 LYS B O 1
ATOM 4198 N N . ALA B 1 260 ? -11.383 9.141 8.477 1 93.69 260 ALA B N 1
ATOM 4199 C CA . ALA B 1 260 ? -10.672 7.984 7.941 1 93.69 260 ALA B CA 1
ATOM 4200 C C . ALA B 1 260 ? -9.18 8.273 7.801 1 93.69 260 ALA B C 1
ATOM 4202 O O . ALA B 1 260 ? -8.352 7.375 7.949 1 93.69 260 ALA B O 1
ATOM 4203 N N . THR B 1 261 ? -8.875 9.492 7.562 1 94.06 261 THR B N 1
ATOM 4204 C CA . THR B 1 261 ? -7.48 9.883 7.438 1 94.06 261 THR B CA 1
ATOM 4205 C C . THR B 1 261 ? -6.789 9.867 8.797 1 94.06 261 THR B C 1
ATOM 4207 O O . THR B 1 261 ? -5.602 9.547 8.898 1 94.06 261 THR B O 1
ATOM 4210 N N . TYR B 1 262 ? -7.527 10.156 9.883 1 95.94 262 TYR B N 1
ATOM 4211 C CA . TYR B 1 262 ? -6.988 10.016 11.234 1 95.94 262 TYR B CA 1
ATOM 4212 C C . TYR B 1 262 ? -6.551 8.586 11.5 1 95.94 262 TYR B C 1
ATOM 4214 O O . TYR B 1 262 ? -5.449 8.352 12 1 95.94 262 TYR B O 1
ATOM 4222 N N . SER B 1 263 ? -7.363 7.652 11.094 1 96.69 263 SER B N 1
ATOM 4223 C CA . SER B 1 263 ? -7.055 6.242 11.305 1 96.69 263 SER B CA 1
ATOM 4224 C C . SER B 1 263 ? -5.816 5.824 10.516 1 96.69 263 SER B C 1
ATOM 4226 O O . SER B 1 263 ? -5.016 5.016 10.984 1 96.69 263 SER B O 1
ATOM 4228 N N . SER B 1 264 ? -5.734 6.348 9.336 1 96.88 264 SER B N 1
ATOM 4229 C CA . SER B 1 264 ? -4.559 6.074 8.516 1 96.88 264 SER B CA 1
ATOM 4230 C C . SER B 1 264 ? -3.289 6.602 9.18 1 96.88 264 SER B C 1
ATOM 4232 O O . SER B 1 264 ? -2.256 5.93 9.172 1 96.88 264 SER B O 1
ATOM 4234 N N . PHE B 1 265 ? -3.361 7.777 9.789 1 97.5 265 PHE B N 1
ATOM 4235 C CA . PHE B 1 265 ? -2.223 8.375 10.477 1 97.5 265 PHE B CA 1
ATOM 4236 C C . PHE B 1 265 ? -1.826 7.535 11.688 1 97.5 265 PHE B C 1
ATOM 4238 O O . PHE B 1 265 ? -0.637 7.352 11.953 1 97.5 265 PHE B O 1
ATOM 4245 N N . LEU B 1 266 ? -2.838 7.086 12.406 1 98.38 266 LEU B N 1
ATOM 4246 C CA . LEU B 1 266 ? -2.568 6.203 13.531 1 98.38 266 LEU B CA 1
ATOM 4247 C C . LEU B 1 266 ? -1.819 4.953 13.078 1 98.38 266 LEU B C 1
ATOM 4249 O O . LEU B 1 266 ? -0.816 4.57 13.688 1 98.38 266 LEU B O 1
ATOM 4253 N N . SER B 1 267 ? -2.273 4.34 12 1 98.19 267 SER B N 1
ATOM 4254 C CA . SER B 1 267 ? -1.609 3.152 11.469 1 98.19 267 SER B CA 1
ATOM 4255 C C . SER B 1 267 ? -0.156 3.443 11.109 1 98.19 267 SER B C 1
ATOM 4257 O O . SER B 1 267 ? 0.729 2.625 11.367 1 98.19 267 SER B O 1
ATOM 4259 N N . SER B 1 268 ? 0.066 4.594 10.523 1 98.19 268 SER B N 1
ATOM 4260 C CA . SER B 1 268 ? 1.422 4.992 10.156 1 98.19 268 SER B CA 1
ATOM 4261 C C . SER B 1 268 ? 2.295 5.168 11.398 1 98.19 268 SER B C 1
ATOM 4263 O O . SER B 1 268 ? 3.445 4.723 11.414 1 98.19 268 SER B O 1
ATOM 4265 N N . MET B 1 269 ? 1.738 5.812 12.391 1 98.44 269 MET B N 1
ATOM 4266 C CA . MET B 1 269 ? 2.488 6.023 13.625 1 98.44 269 MET B CA 1
ATOM 4267 C C . MET B 1 269 ? 2.887 4.695 14.258 1 98.44 269 MET B C 1
ATOM 4269 O O . MET B 1 269 ? 4.035 4.512 14.656 1 98.44 269 MET B O 1
ATOM 4273 N N . LEU B 1 270 ? 1.978 3.738 14.281 1 97.44 270 LEU B N 1
ATOM 4274 C CA . LEU B 1 270 ? 2.227 2.436 14.891 1 97.44 270 LEU B CA 1
ATOM 4275 C C . LEU B 1 270 ? 3.244 1.644 14.07 1 97.44 270 LEU B C 1
ATOM 4277 O O . LEU B 1 270 ? 3.988 0.83 14.625 1 97.44 270 LEU B O 1
ATOM 4281 N N . ALA B 1 271 ? 3.32 1.978 12.797 1 96 271 ALA B N 1
ATOM 4282 C CA . ALA B 1 271 ? 4.199 1.23 11.906 1 96 271 ALA B CA 1
ATOM 4283 C C . ALA B 1 271 ? 5.562 1.907 11.781 1 96 271 ALA B C 1
ATOM 4285 O O . ALA B 1 271 ? 6.496 1.341 11.211 1 96 271 ALA B O 1
ATOM 4286 N N . ALA B 1 272 ? 5.734 3.08 12.281 1 97.12 272 ALA B N 1
ATOM 4287 C CA . ALA B 1 272 ? 6.953 3.871 12.117 1 97.12 272 ALA B CA 1
ATOM 4288 C C . ALA B 1 272 ? 8.047 3.398 13.07 1 97.12 272 ALA B C 1
ATOM 4290 O O . ALA B 1 272 ? 8.477 4.145 13.945 1 97.12 272 ALA B O 1
ATOM 4291 N N . GLU B 1 273 ? 8.516 2.162 12.891 1 93.88 273 GLU B N 1
ATOM 4292 C CA . GLU B 1 273 ? 9.562 1.6 13.734 1 93.88 273 GLU B CA 1
ATOM 4293 C C . GLU B 1 273 ? 10.328 0.495 13.008 1 93.88 273 GLU B C 1
ATOM 4295 O O . GLU B 1 273 ? 9.82 -0.082 12.039 1 93.88 273 GLU B O 1
ATOM 4300 N N . GLY B 1 274 ? 11.562 0.317 13.406 1 90 274 GLY B N 1
ATOM 4301 C CA . GLY B 1 274 ? 12.312 -0.875 13.055 1 90 274 GLY B CA 1
ATOM 4302 C C . GLY B 1 274 ? 12.844 -0.854 11.633 1 90 274 GLY B C 1
ATOM 4303 O O . GLY B 1 274 ? 13.258 -1.887 11.102 1 90 274 GLY B O 1
ATOM 4304 N N . LYS B 1 275 ? 12.828 0.282 10.93 1 92.06 275 LYS B N 1
ATOM 4305 C CA . LYS B 1 275 ? 13.258 0.31 9.539 1 92.06 275 LYS B CA 1
ATOM 4306 C C . LYS B 1 275 ? 14.656 0.914 9.406 1 92.06 275 LYS B C 1
ATOM 4308 O O . LYS B 1 275 ? 15.242 0.91 8.32 1 92.06 275 LYS B O 1
ATOM 4313 N N . GLY B 1 276 ? 15.148 1.459 10.508 1 93.31 276 GLY B N 1
ATOM 4314 C CA . GLY B 1 276 ? 16.5 1.999 10.516 1 93.31 276 GLY B CA 1
ATOM 4315 C C . GLY B 1 276 ? 16.625 3.307 9.75 1 93.31 276 GLY B C 1
ATOM 4316 O O . GLY B 1 276 ? 15.641 4.043 9.609 1 93.31 276 GLY B O 1
ATOM 4317 N N . ALA B 1 277 ? 17.844 3.619 9.312 1 95.06 277 ALA B N 1
ATOM 4318 C CA . ALA B 1 277 ? 18.141 4.883 8.641 1 95.06 277 ALA B CA 1
ATOM 4319 C C . ALA B 1 277 ? 17.484 4.941 7.266 1 95.06 277 ALA B C 1
ATOM 4321 O O . ALA B 1 277 ? 17.281 3.91 6.625 1 95.06 277 ALA B O 1
ATOM 4322 N N . GLY B 1 278 ? 17.188 6.164 6.875 1 96.56 278 GLY B N 1
ATOM 4323 C CA . GLY B 1 278 ? 16.609 6.371 5.555 1 96.56 278 GLY B CA 1
ATOM 4324 C C . GLY B 1 278 ? 15.227 6.996 5.598 1 96.56 278 GLY B C 1
ATOM 4325 O O . GLY B 1 278 ? 14.758 7.402 6.664 1 96.56 278 GLY B O 1
ATOM 4326 N N . VAL B 1 279 ? 14.641 7.168 4.488 1 96.94 279 VAL B N 1
ATOM 4327 C CA . VAL B 1 279 ? 13.281 7.684 4.348 1 96.94 279 VAL B CA 1
ATOM 4328 C C . VAL B 1 279 ? 12.32 6.527 4.086 1 96.94 279 VAL B C 1
ATOM 4330 O O . VAL B 1 279 ? 12.484 5.777 3.125 1 96.94 279 VAL B O 1
ATOM 4333 N N . HIS B 1 280 ? 11.367 6.367 4.934 1 97.38 280 HIS B N 1
ATOM 4334 C CA . HIS B 1 280 ? 10.461 5.227 4.887 1 97.38 280 HIS B CA 1
ATOM 4335 C C . HIS B 1 280 ? 9.008 5.68 4.801 1 97.38 280 HIS B C 1
ATOM 4337 O O . HIS B 1 280 ? 8.625 6.668 5.434 1 97.38 280 HIS B O 1
ATOM 4343 N N . LEU B 1 281 ? 8.266 4.953 4.004 1 97.62 281 LEU B N 1
ATOM 4344 C CA . LEU B 1 281 ? 6.816 5.145 4.012 1 97.62 281 LEU B CA 1
ATOM 4345 C C . LEU B 1 281 ? 6.176 4.363 5.156 1 97.62 281 LEU B C 1
ATOM 4347 O O . LEU B 1 281 ? 6.672 3.305 5.547 1 97.62 281 LEU B O 1
ATOM 4351 N N . CYS B 1 282 ? 5.16 4.941 5.656 1 96.88 282 CYS B N 1
ATOM 4352 C CA . CYS B 1 282 ? 4.453 4.227 6.711 1 96.88 282 CYS B CA 1
ATOM 4353 C C . CYS B 1 282 ? 2.965 4.551 6.688 1 96.88 282 CYS B C 1
ATOM 4355 O O . CYS B 1 282 ? 2.553 5.555 6.102 1 96.88 282 CYS B O 1
#

Sequence (564 aa):
MNYKRRIGIVGYGHLGEFLVDEILARPAEYELAFVWTRSGTFNPATKRLDRSVLLEDLTYFYTRRPDLVVEVAHPTISKAYGEHFLKHCDYMIGSPTALADPETELKLRRSARKPHGLYVPSGAMWGLEDIRKMADRGTLQGLTITMRKHPSALRLAEGSSMRAKNDNVSTRPIVLYEGPVRDVCHIAPNNVNTMAAAAVAAHNLGFDKTQACLISDPNMADYHVTEIAVQGPSEIDGRTFTVRTTRTNPACKGDVTAKATYSSFLSSMLAAEGKGAGVHLCMNYKRRIGIVGYGHLGEFLVDEILARPAEYELAFVWTRSGTFNPATKRLDRSVLLEDLTYFYTRRPDLVVEVAHPTISKAYGEHFLKHCDYMIGSPTALADPETELKLRRSARKPHGLYVPSGAMWGLEDIRKMADRGTLQGLTITMRKHPSALRLAEGSSMRAKNDNVSTRPIVLYEGPVRDVCHIAPNNVNTMAAAAVAAHNLGFDKTQACLISDPNMADYHVTEIAVQGPSEIDGRTFTVRTTRTNPACKGDVTAKATYSSFLSSMLAAEGKGAGVHLC

Solvent-accessible surface area (backbone atoms only — not comparable to full-atom values): 28164 Å² total; per-residue (Å²): 132,82,77,52,50,22,36,24,36,38,21,67,49,74,66,26,46,51,51,51,52,52,40,67,72,33,65,76,52,27,39,76,32,29,36,29,36,93,90,50,43,87,41,82,85,43,62,83,48,65,72,84,29,52,38,86,52,78,91,53,48,69,81,51,60,33,52,29,39,39,36,51,66,58,39,64,50,52,65,74,39,37,47,64,41,20,74,68,19,26,29,34,42,57,38,38,24,38,49,54,40,64,67,45,32,51,47,42,55,63,32,10,61,62,67,18,22,34,27,38,43,37,44,75,40,79,32,47,68,58,43,26,48,30,22,75,70,66,39,56,71,43,42,37,37,33,39,39,31,21,46,70,26,59,64,51,38,85,90,37,69,52,37,57,52,44,72,65,56,63,79,56,67,42,78,62,43,74,44,38,34,38,75,45,24,81,43,22,44,81,67,38,27,40,51,31,35,47,15,61,34,26,57,77,49,19,38,74,57,22,32,32,32,40,30,36,21,55,81,27,45,55,32,37,36,40,36,39,42,38,32,36,58,60,47,95,88,62,48,50,25,36,36,40,34,43,38,38,34,44,31,55,73,51,47,70,68,36,64,70,33,52,55,36,40,49,49,15,61,77,53,62,63,95,71,44,43,33,81,39,80,48,130,81,78,52,50,22,37,24,35,37,20,66,50,74,65,26,46,51,49,50,54,53,39,68,72,34,64,76,51,27,39,73,33,30,36,29,35,92,88,50,42,87,41,82,85,42,62,84,49,65,70,84,29,51,38,86,53,78,90,54,49,70,82,51,60,33,53,30,38,39,36,51,67,58,39,63,50,51,64,75,40,36,48,64,42,19,74,68,18,25,28,34,43,59,36,40,23,38,49,53,42,65,68,44,32,53,48,42,56,63,33,10,62,63,68,19,21,34,28,39,44,38,42,75,40,81,33,47,68,59,41,27,50,31,23,76,69,68,39,56,69,43,43,36,36,34,39,40,31,21,44,71,27,60,66,49,38,83,91,36,70,52,38,57,52,45,72,66,56,66,79,56,68,43,78,62,44,74,44,38,34,38,75,46,24,80,42,22,44,82,66,39,26,40,52,30,35,46,16,61,36,26,55,77,50,20,38,73,57,22,31,31,32,38,31,37,21,55,82,29,45,54,33,38,38,40,36,37,42,38,30,38,58,60,48,96,87,61,48,50,26,36,35,40,34,43,38,37,35,44,31,53,74,53,46,72,69,36,65,69,31,51,54,35,41,50,49,14,60,76,53,63,63,93,72,44,42,34,82,38,80,49

Nearest PDB structures (foldseek):
  5gz1-assembly1_A  TM=5.385E-01  e=1.632E-10  Ureibacillus thermosphaericus
  5gz1-assembly1_B  TM=5.293E-01  e=2.059E-09  Ureibacillus thermosphaericus
  5gz6-assembly1_A  TM=5.023E-01  e=4.892E-09  Ureibacillus thermosphaericus
  1tlt-assembly1_B  TM=5.038E-01  e=3.078E-07  Escherichia coli
  3uuw-assembly1_D  TM=5.171E-01  e=2.679E-06  Clostridioides difficile 630

Secondary structure (DSSP, 8-state):
---PEEEEEE--SHHHHHHHHHHHT-TTTEEEEEEE-TT-S-SGGGGGS-GGGB-S-GGGGGGG--SEEEE-S-THHHHHHHHHHHHHSEEEES-GGGGGSHHHHHHHHHHTTSS-EEEE--TT-TTHHHHHHHHHTT---EEEEEEEE-GGG--PPTT-HHHHHHHT--SS-EEEEEEEHHHHHTTSTTT-HHHHHHHHH-TTTHHHHSEEEEEE-TT-SSEEEEEEEEEEEE-TTS-EEEEEEEEEEE--TT-SS-HHHHHHHHHHHHH--S--SEEEE-/---PEEEEEE--SHHHHHHHHHHHT-TTTEEEEEEE-TT-S-SGGGTTS-GGGB-S-GGGGGGG--SEEEE-S-HHHHHHHHHHHHHHSEEEES-GGGGGSHHHHHHHHHHTTSS-EEEE--TT-TTHHHHHHHHHTT---EEEEEEEE-GGG--PPTT-HHHHHHHT--SS-EEEEEEEHHHHHTTSTTT-HHHHHHHHH-TTTHHHHSEEEEEE-TT-SSEEEEEEEEEEEE-TTS-EEEEEEEEEEE--TT-SS-HHHHHHHHHHHHH--S--SEEEE-

Foldseek 3Di:
DQDAAEEEEEDCDPLSVLLVVVQVVCVSHHHHLAYEYPVACPDPSNVVPDPNRYDGDPLCSCVSQHQEYEYDHFLVCLVVCLLVCLQRHAYEDAQLLVCLDPVSVVSNQVSLAPWYAYEYFQQQADCLQVLLVCLVVVFWDAKEKEKEAALLLFDFDPPDPLNVVSVPDDAAKDWSDKFFQSVCCVGGRLQCSNQSSSQVSNVNCHRHGHMYIYMHHNVRQFWMKMKMKTWGDADPVGRTDIDIDIDIATDHRNHNGGPVSSVSVSVSVVVNDDPTGGYYYD/DQDAAEEEEEDCDPLSVLLVVVQVVCVNHHHHLAYEYPVAQPDPSNVVPDPNRYDGDPLCSCVSQHQEYEYDHFLVCLVVCLLVCLQRHAYEDAQLLVCLPVVSVVSNQVSLAPWYAYEYFQQQADCLQVLLVCLVVVFWDAKEKEKEAALLLFDFDPPDPLNVVSVPDDAAKDWSDKFFQSVCCVGGRLQCSNQSSSQVSNVNCHRHGHMYIYMHHNVRQFWMKMKMKTWGDADPVGDTDIDIDIDIATDHRNHNGGPVSSVSVSVSVVVNDDPTGGYYYD

InterPro domains:
  IPR002811 Aspartate dehydrogenase [PF01958] (171-261)
  IPR005106 Aspartate/homoserine dehydrogenase, NAD-binding [PF03447] (11-116)
  IPR011182 L-aspartate dehydrogenase [PIRSF005227] (5-270)
  IPR036291 NAD(P)-binding domain superfamily [SSF51735] (4-154)

Organism: Varroa destructor (NCBI:txid109461)

Radius of gyration: 24.49 Å; Cα contacts (8 Å, |Δi|>4): 1304; chains: 2; bounding box: 59×70×63 Å

pLDDT: mean 95.58, std 5.23, range [47.09, 98.94]